Protein AF-A0A834W7M5-F1 (afdb_monomer_lite)

Radius of gyration: 26.26 Å; chains: 1; bounding box: 56×75×70 Å

pLDDT: mean 78.26, std 17.43, range [34.69, 96.88]

InterPro domains:
  IPR002160 Proteinase inhibitor I3, Kunitz legume [PF00197] (29-207)
  IPR002160 Proteinase inhibitor I3, Kunitz legume [PF00197] (237-418)
  IPR002160 Proteinase inhibitor I3, Kunitz legume [PS00283] (29-45)
  IPR002160 Proteinase inhibitor I3, Kunitz legume [PS00283] (237-253)
  IPR002160 Proteinase inhibitor I3, Kunitz legume [PTHR33107] (217-418)
  IPR002160 Proteinase inhibitor I3, Kunitz legume [SM00452] (236-420)
  IPR011065 Kunitz inhibitor STI-like superfamily [SSF50386] (29-208)
  IPR011065 Kunitz inhibitor STI-like superfamily [SSF50386] (233-420)

Organism: NCBI:txid362788

Foldseek 3Di:
DPPPPVVVVVVVVVVVVVPPPCPPPWAFAAFPVRHGAFAQFKWWKQFDPFATKEWDWDADDCPPARIFTFIFIHHHNPHSYFIKHKHQPDPQPPPDRGATQPTKIWIFGPDDPDDDQAPGRTKAWDQDPPPRWIFITTDRDDDDDPDGWIKGWADDDPVPPDDPSKTWIWTQDLVPRDTFTWAFDQDPNTRGITGDDPPDDHGIIGIGGDPPCPPPPVVVVVVVVVVVPPPPPFAFQAFPVRHFAFAQFKWWKAFPPLVFWETKAWDWDQDPPVPDGIFIFIFTDGRPHSYFIKTKHAPDPPDPDGGATQSTWIWIFGPDDPDDDFAPGRTWAWDQDPVPRWIFITTDGDDPPPPDGWIKGWADDPDPPTDPSKTWIWTPQDSNGDTFTWAFDQDPNTGGITGDRDDDDDHRIIGIHGDDPPPPPDDDHDD

Secondary structure (DSSP, 8-state):
--SHHHHHHHHHHHHHHHTS----PPPBPB-TTSPBPBTT-EEEEEETTSPPEEEEEE---TTT-S-EEEEEE-SSTT----EEEEEES-SSS---SB-BTT--EEEEES-----SS-S--BEEEEE-TTT--EEEEE---SSS---PPEEEEEPPPGGG-PPTTEEEEEEE-TTT--EEEEEEEEETTEEEEEEPPTTSPPPPEEEEE------S-HHHHHHHHHHH------PBPB-TTSPBPBTT-EEEEEESS-TT---EEEEEEPPPTTT-S-EEEEEEPPTT-----EEEEES-TT---SB-BTT--EEEEES-----SS-S--BEEEEE-TTTS-EEEEEPP--TT--SPPEEEEEE---TTSPTT-EEEEES--TTS---BEEEEEETTEEEEEE--STTS---EEEEEE--TT--S------

Sequence (431 aa):
MKIATTSLCLLFLVFAYAIAVDAADPVIVYDDEGNPMEFNGTYMLLPVGGGGIETVEVSHDAVHRPCSLAIVEGETNSSGGLPVTITSCNDYWKPTEYVTTSSCLGFSFAYVPPNNCTNSSLWITITSDTQNDEFIEVFTGSSGAIGGSTFYIQQPSKSSGAPKYTYWINCSNPMFGYCQGMGVKKHNGLNRLCLLHLYSEPLLLLFQFRKIATTSLSLLFLVIAFAYAVAADDEIVNDAEGNPMEINGTYMLLPTPQVGAGGIGTVAVSHDAIHGPCSLAIVEGEPNSSGLPVTITSCHSSKHTNYVTTSSCLVFSFAFVPP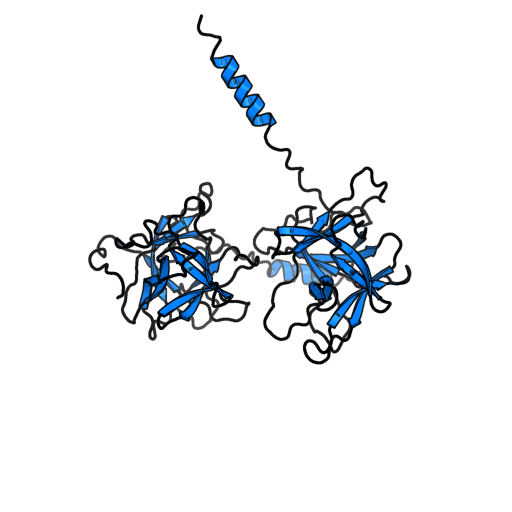NNCTNSSIWVLRTSDTLNDVFVEVLTGGSGAIGGSTFYIKPSRSASAAKYTYWLNCSKDIFGYCAGVGVKKDNGLNRLFLLHGQYHDPLLLQFHKVHHREKNGISMVV

Structure (mmCIF, N/CA/C/O backbone):
data_AF-A0A834W7M5-F1
#
_entry.id   AF-A0A834W7M5-F1
#
loop_
_atom_site.group_PDB
_atom_site.id
_atom_site.type_symbol
_atom_site.label_atom_id
_atom_site.label_alt_id
_atom_site.label_comp_id
_atom_site.label_asym_id
_atom_site.label_entity_id
_atom_site.label_seq_id
_atom_site.pdbx_PDB_ins_code
_atom_site.Cartn_x
_atom_site.Cartn_y
_atom_site.Cartn_z
_atom_site.occupancy
_atom_site.B_iso_or_equiv
_atom_site.auth_seq_id
_atom_site.auth_comp_id
_atom_site.auth_asym_id
_atom_site.auth_atom_id
_atom_site.pdbx_PDB_model_num
ATOM 1 N N . MET A 1 1 ? 24.956 48.018 29.799 1.00 45.50 1 MET A N 1
ATOM 2 C CA . MET A 1 1 ? 25.557 46.946 28.976 1.00 45.50 1 MET A CA 1
ATOM 3 C C . MET A 1 1 ? 24.591 45.754 28.940 1.00 45.50 1 MET A C 1
ATOM 5 O O . MET A 1 1 ? 24.699 44.856 29.756 1.00 45.50 1 MET A O 1
ATOM 9 N N . LYS A 1 2 ? 23.545 45.818 28.101 1.00 48.03 2 LYS A N 1
ATOM 10 C CA . LYS A 1 2 ? 22.428 44.838 28.044 1.00 48.03 2 LYS A CA 1
ATOM 11 C C . LYS A 1 2 ? 21.953 44.554 26.601 1.00 48.03 2 LYS A C 1
ATOM 13 O O . LYS A 1 2 ? 20.848 44.083 26.396 1.00 48.03 2 LYS A O 1
ATOM 18 N N . ILE A 1 3 ? 22.786 44.866 25.603 1.00 49.72 3 ILE A N 1
ATOM 19 C CA . ILE A 1 3 ? 22.439 44.780 24.168 1.00 49.72 3 ILE A CA 1
ATOM 20 C C . ILE A 1 3 ? 23.147 43.587 23.481 1.00 49.72 3 ILE A C 1
ATOM 22 O O . ILE A 1 3 ? 22.850 43.250 22.344 1.00 49.72 3 ILE A O 1
ATOM 26 N N . ALA A 1 4 ? 24.053 42.885 24.173 1.00 52.00 4 ALA A N 1
ATOM 27 C CA . ALA A 1 4 ? 24.885 41.848 23.556 1.00 52.00 4 ALA A CA 1
ATOM 28 C C . ALA A 1 4 ? 24.249 40.441 23.500 1.00 52.00 4 ALA A C 1
ATOM 30 O O . ALA A 1 4 ? 24.704 39.608 22.724 1.00 52.00 4 ALA A O 1
ATOM 31 N N . THR A 1 5 ? 23.203 40.148 24.281 1.00 52.75 5 THR A N 1
ATOM 32 C CA . THR A 1 5 ? 22.633 38.787 24.372 1.00 52.75 5 THR A CA 1
ATOM 33 C C . THR A 1 5 ? 21.541 38.489 23.342 1.00 52.75 5 THR A C 1
ATOM 35 O O . THR A 1 5 ? 21.381 37.336 22.951 1.00 52.75 5 THR A O 1
ATOM 38 N N . THR A 1 6 ? 20.828 39.497 22.834 1.00 54.41 6 THR A N 1
ATOM 39 C CA . THR A 1 6 ? 19.785 39.307 21.807 1.00 54.41 6 THR A CA 1
ATOM 40 C C . THR A 1 6 ? 20.359 39.057 20.411 1.00 54.41 6 THR A C 1
ATOM 42 O O . THR A 1 6 ? 19.776 38.300 19.640 1.00 54.41 6 THR A O 1
ATOM 45 N N . SER A 1 7 ? 21.535 39.614 20.104 1.00 50.06 7 SER A N 1
ATOM 46 C CA . SER A 1 7 ? 22.194 39.433 18.801 1.00 50.06 7 SER A CA 1
ATOM 47 C C . SER A 1 7 ? 22.732 38.005 18.600 1.00 50.06 7 SER A C 1
ATOM 49 O O . SER A 1 7 ? 22.662 37.456 17.503 1.00 50.06 7 SER A O 1
ATOM 51 N N . LEU A 1 8 ? 23.189 37.350 19.677 1.00 53.25 8 LEU A N 1
ATOM 52 C CA . LEU A 1 8 ? 23.725 35.985 19.613 1.00 53.25 8 LEU A CA 1
ATOM 53 C C . LEU A 1 8 ? 22.624 34.926 19.394 1.00 53.25 8 LEU A C 1
ATOM 55 O O . LEU A 1 8 ? 22.844 33.959 18.671 1.00 53.25 8 LEU A O 1
ATOM 59 N N . CYS A 1 9 ? 21.423 35.127 19.953 1.00 56.09 9 CYS A N 1
ATOM 60 C CA . CYS A 1 9 ? 20.276 34.237 19.716 1.00 56.09 9 CYS A CA 1
ATOM 61 C C . CYS A 1 9 ? 19.740 34.328 18.279 1.00 56.09 9 CYS A C 1
ATOM 63 O O . CYS A 1 9 ? 19.356 33.307 17.713 1.00 56.09 9 CYS A O 1
ATOM 65 N N . LEU A 1 10 ? 19.751 35.519 17.664 1.00 50.91 10 LEU A N 1
ATOM 66 C CA . LEU A 1 10 ? 19.377 35.663 16.253 1.00 50.91 10 LEU A CA 1
ATOM 67 C C . LEU A 1 10 ? 20.375 34.954 15.328 1.00 50.91 10 LEU A C 1
ATOM 69 O O . LEU A 1 10 ? 19.962 34.327 14.358 1.00 50.91 10 LEU A O 1
ATOM 73 N N . LEU A 1 11 ? 21.673 34.995 15.651 1.00 54.44 11 LEU A N 1
ATOM 74 C CA . LEU A 1 11 ? 22.701 34.320 14.857 1.00 54.44 11 LEU A CA 1
ATOM 75 C C . LEU A 1 11 ? 22.554 32.786 14.901 1.00 54.44 11 LEU A C 1
ATOM 77 O O . LEU A 1 11 ? 22.733 32.127 13.881 1.00 54.44 11 LEU A O 1
ATOM 81 N N . PHE A 1 12 ? 22.168 32.223 16.053 1.00 54.19 12 PHE A N 1
ATOM 82 C CA . PHE A 1 12 ? 21.886 30.788 16.189 1.00 54.19 12 PHE A CA 1
ATOM 83 C C . PHE A 1 12 ? 20.594 30.358 15.481 1.00 54.19 12 PHE A C 1
ATOM 85 O O . PHE A 1 12 ? 20.556 29.260 14.935 1.00 54.19 12 PHE A O 1
ATOM 92 N N . LEU A 1 13 ? 19.566 31.212 15.428 1.00 52.53 13 LEU A N 1
ATOM 93 C CA . LEU A 1 13 ? 18.350 30.944 14.648 1.00 52.53 13 LEU A CA 1
ATOM 94 C C . LEU A 1 13 ? 18.610 30.983 13.135 1.00 52.53 13 LEU A C 1
ATOM 96 O O . LEU A 1 13 ? 18.075 30.148 12.414 1.00 52.53 13 LEU A O 1
ATOM 100 N N . VAL A 1 14 ? 19.474 31.887 12.659 1.00 51.78 14 VAL A N 1
ATOM 101 C CA . VAL A 1 14 ? 19.885 31.932 11.243 1.00 51.78 14 VAL A CA 1
ATOM 102 C C . VAL A 1 14 ? 20.750 30.721 10.880 1.00 51.78 14 VAL A C 1
ATOM 104 O O . VAL A 1 14 ? 20.543 30.129 9.824 1.00 51.78 14 VAL A O 1
ATOM 107 N N . PHE A 1 15 ? 21.656 30.288 11.766 1.00 50.09 15 PHE A N 1
ATOM 108 C CA . PHE A 1 15 ? 22.421 29.058 11.542 1.00 50.09 15 PHE A CA 1
ATOM 109 C C . PHE A 1 15 ? 21.542 27.809 11.600 1.00 50.09 15 PHE A C 1
ATOM 111 O O . PHE A 1 15 ? 21.684 26.969 10.726 1.00 50.09 15 PHE A O 1
ATOM 118 N N . ALA A 1 16 ? 20.598 27.705 12.543 1.00 49.03 16 ALA A N 1
ATOM 119 C CA . ALA A 1 16 ? 19.671 26.574 12.626 1.00 49.03 16 ALA A CA 1
ATOM 120 C C . ALA A 1 16 ? 18.738 26.471 11.404 1.00 49.03 16 ALA A C 1
ATOM 122 O O . ALA A 1 16 ? 18.376 25.365 11.016 1.00 49.03 16 ALA A O 1
ATOM 123 N N . TYR A 1 17 ? 18.396 27.598 10.766 1.00 44.69 17 TYR A N 1
ATOM 124 C CA . TYR A 1 17 ? 17.634 27.611 9.512 1.00 44.69 17 TYR A CA 1
ATOM 125 C C . TYR A 1 17 ? 18.497 27.246 8.292 1.00 44.69 17 TYR A C 1
ATOM 127 O O . TYR A 1 17 ? 18.001 26.639 7.352 1.00 44.69 17 TYR A O 1
ATOM 135 N N . ALA A 1 18 ? 19.797 27.559 8.316 1.00 43.62 18 ALA A N 1
ATOM 136 C CA . ALA A 1 18 ? 20.732 27.208 7.243 1.00 43.62 18 ALA A CA 1
ATOM 137 C C . ALA A 1 18 ? 21.155 25.724 7.244 1.00 43.62 18 ALA A C 1
ATOM 139 O O . ALA A 1 18 ? 21.681 25.248 6.243 1.00 43.62 18 ALA A O 1
ATOM 140 N N . ILE A 1 19 ? 20.922 24.989 8.341 1.00 44.06 19 ILE A N 1
ATOM 141 C CA . ILE A 1 19 ? 21.089 23.522 8.399 1.00 44.06 19 ILE A CA 1
ATOM 142 C C . ILE A 1 19 ? 19.773 22.777 8.152 1.00 44.06 19 ILE A C 1
ATOM 144 O O . ILE A 1 19 ? 19.731 21.558 8.331 1.00 44.06 19 ILE A O 1
ATOM 148 N N . ALA A 1 20 ? 18.702 23.473 7.744 1.00 44.12 20 ALA A N 1
ATOM 149 C CA . ALA A 1 20 ? 17.551 22.812 7.145 1.00 44.12 20 ALA A CA 1
ATOM 150 C C . ALA A 1 20 ? 18.057 22.115 5.878 1.00 44.12 20 ALA A C 1
ATOM 152 O O . ALA A 1 20 ? 18.324 22.749 4.863 1.00 44.12 20 ALA A O 1
ATOM 153 N N . VAL A 1 21 ? 18.310 20.818 6.041 1.00 42.22 21 VAL A N 1
ATOM 154 C CA . VAL A 1 21 ? 18.861 19.893 5.061 1.00 42.22 21 VAL A CA 1
ATOM 155 C C . VAL A 1 21 ? 18.196 20.161 3.721 1.00 42.22 21 VAL A C 1
ATOM 157 O O . VAL A 1 21 ? 16.971 20.132 3.632 1.00 42.22 21 VAL A O 1
ATOM 160 N N . ASP A 1 22 ? 19.028 20.454 2.725 1.00 38.78 22 ASP A N 1
ATOM 161 C CA . ASP A 1 22 ? 18.685 20.684 1.325 1.00 38.78 22 ASP A CA 1
ATOM 162 C C . ASP A 1 22 ? 18.053 19.397 0.768 1.00 38.78 22 ASP A C 1
ATOM 164 O O . ASP A 1 22 ? 18.702 18.557 0.141 1.00 38.78 22 ASP A O 1
ATOM 168 N N . ALA A 1 23 ? 16.794 19.154 1.131 1.00 54.09 23 ALA A N 1
ATOM 169 C CA . ALA A 1 23 ? 15.982 18.105 0.556 1.00 54.09 23 ALA A CA 1
ATOM 170 C C . ALA A 1 23 ? 15.696 18.570 -0.865 1.00 54.09 23 ALA A C 1
ATOM 172 O O . ALA A 1 23 ? 14.772 19.347 -1.084 1.00 54.09 23 ALA A O 1
ATOM 173 N N . ALA A 1 24 ? 16.570 18.169 -1.790 1.00 65.12 24 ALA A N 1
ATOM 174 C CA . ALA A 1 24 ? 16.478 18.537 -3.191 1.00 65.12 24 ALA A CA 1
ATOM 175 C C . ALA A 1 24 ? 15.031 18.362 -3.663 1.00 65.12 24 ALA A C 1
ATOM 177 O O . ALA A 1 24 ? 14.469 17.266 -3.549 1.00 65.12 24 ALA A O 1
ATOM 178 N N . ASP A 1 25 ? 14.436 19.455 -4.142 1.00 76.56 25 ASP A N 1
ATOM 179 C CA . ASP A 1 25 ? 13.054 19.445 -4.596 1.00 76.56 25 ASP A CA 1
ATOM 180 C C . ASP A 1 25 ? 12.856 18.325 -5.629 1.00 76.56 25 ASP A C 1
ATOM 182 O O . ASP A 1 25 ? 13.708 18.123 -6.506 1.00 76.56 25 ASP A O 1
ATOM 186 N N . PRO A 1 26 ? 11.749 17.572 -5.540 1.00 81.50 26 PRO A N 1
ATOM 187 C CA . PRO A 1 26 ? 11.492 16.481 -6.459 1.00 81.50 26 PRO A CA 1
ATOM 188 C C . PRO A 1 26 ? 11.424 17.005 -7.894 1.00 81.50 26 PRO A C 1
ATOM 190 O O . PRO A 1 26 ? 10.678 17.933 -8.208 1.00 81.50 26 PRO A O 1
ATOM 193 N N . VAL A 1 27 ? 12.213 16.400 -8.780 1.00 90.25 27 VAL A N 1
ATOM 194 C CA . VAL A 1 27 ? 12.345 16.855 -10.166 1.00 90.25 27 VAL A CA 1
ATOM 195 C C . VAL A 1 27 ? 11.305 16.147 -11.022 1.00 90.25 27 VAL A C 1
ATOM 197 O O . VAL A 1 27 ? 11.163 14.929 -10.939 1.00 90.25 27 VAL A O 1
ATOM 200 N N . ILE A 1 28 ? 10.583 16.893 -11.858 1.00 92.81 28 ILE A N 1
ATOM 201 C CA . ILE A 1 28 ? 9.630 16.319 -12.817 1.00 92.81 28 ILE A CA 1
ATOM 202 C C . ILE A 1 28 ? 10.381 15.432 -13.823 1.00 92.81 28 ILE A C 1
ATOM 204 O O . ILE A 1 28 ? 11.450 15.799 -14.327 1.00 92.81 28 ILE A O 1
ATOM 208 N N . VAL A 1 29 ? 9.828 14.253 -14.095 1.00 93.88 29 VAL A N 1
ATOM 209 C CA . VAL A 1 29 ? 10.319 13.338 -15.129 1.00 93.88 29 VAL A CA 1
ATOM 210 C C . VAL A 1 29 ? 9.678 13.736 -16.454 1.00 93.88 29 VAL A C 1
ATOM 212 O O . VAL A 1 29 ? 8.481 14.005 -16.505 1.00 93.88 29 VAL A O 1
ATOM 215 N N . TYR A 1 30 ? 10.476 13.798 -17.513 1.00 94.69 30 TYR A N 1
ATOM 216 C CA . TYR A 1 30 ? 10.037 14.194 -18.843 1.00 94.69 30 TYR A CA 1
ATOM 217 C C . TYR A 1 30 ? 10.205 13.031 -19.820 1.00 94.69 30 TYR A C 1
ATOM 219 O O . TYR A 1 30 ? 11.123 12.225 -19.668 1.00 94.69 30 TYR A O 1
ATOM 227 N N . ASP A 1 31 ? 9.329 12.965 -20.816 1.00 95.56 31 ASP A N 1
ATOM 228 C CA . ASP A 1 31 ? 9.457 12.051 -21.948 1.00 95.56 31 ASP A CA 1
ATOM 229 C C . ASP A 1 31 ? 10.553 12.508 -22.940 1.00 95.56 31 ASP A C 1
ATOM 231 O O . ASP A 1 31 ? 11.225 13.529 -22.747 1.00 95.56 31 ASP A O 1
ATOM 235 N N . ASP A 1 32 ? 10.759 11.734 -24.005 1.00 93.31 32 ASP A N 1
ATOM 236 C CA . ASP A 1 32 ? 11.736 11.994 -25.070 1.00 93.31 32 ASP A CA 1
ATOM 237 C C . ASP A 1 32 ? 11.434 13.257 -25.899 1.00 93.31 32 ASP A C 1
ATOM 239 O O . ASP A 1 32 ? 12.340 13.829 -26.511 1.00 93.31 32 ASP A O 1
ATOM 243 N N . GLU A 1 33 ? 10.189 13.736 -25.873 1.00 93.31 33 GLU A N 1
ATOM 244 C CA . GLU A 1 33 ? 9.753 15.002 -26.470 1.00 93.31 33 GLU A CA 1
ATOM 245 C C . GLU A 1 33 ? 9.934 16.200 -25.512 1.00 93.31 33 GLU A C 1
ATOM 247 O O . GLU A 1 33 ? 9.832 17.358 -25.929 1.00 93.31 33 GLU A O 1
ATOM 252 N N . GLY A 1 34 ? 10.254 15.948 -24.240 1.00 93.69 34 GLY A N 1
ATOM 253 C CA . GLY A 1 34 ? 10.413 16.965 -23.206 1.00 93.69 34 GLY A CA 1
ATOM 254 C C . GLY A 1 34 ? 9.104 17.413 -22.551 1.00 93.69 34 GLY A C 1
ATOM 255 O O . GLY A 1 34 ? 9.097 18.466 -21.906 1.00 93.69 34 GLY A O 1
ATOM 256 N N . ASN A 1 35 ? 8.021 16.645 -22.688 1.00 94.50 35 ASN A N 1
ATOM 257 C CA . ASN A 1 35 ? 6.773 16.850 -21.953 1.00 94.50 35 ASN A CA 1
ATOM 258 C C . ASN A 1 35 ? 6.852 16.166 -20.582 1.00 94.50 35 ASN A C 1
ATOM 260 O O . ASN A 1 35 ? 7.500 15.126 -20.455 1.00 94.50 35 ASN A O 1
ATOM 264 N N . PRO A 1 36 ? 6.219 16.723 -19.539 1.00 94.56 36 PRO A N 1
ATOM 265 C CA . PRO A 1 36 ? 6.192 16.075 -18.237 1.00 94.56 36 PRO A CA 1
ATOM 266 C C . PRO A 1 36 ? 5.402 14.762 -18.317 1.00 94.56 36 PRO A C 1
ATOM 268 O O . PRO A 1 36 ? 4.332 14.702 -18.918 1.00 94.56 36 PRO A O 1
ATOM 271 N N . MET A 1 37 ? 5.930 13.701 -17.715 1.00 95.06 37 MET A N 1
ATOM 272 C CA . MET A 1 37 ? 5.254 12.408 -17.681 1.00 95.06 37 MET A CA 1
ATOM 273 C C . MET A 1 37 ? 4.074 12.444 -16.713 1.00 95.06 37 MET A C 1
ATOM 275 O O . MET A 1 37 ? 4.187 12.997 -15.624 1.00 95.06 37 MET A O 1
ATOM 279 N N . GLU A 1 38 ? 2.967 11.810 -17.077 1.00 93.38 38 GLU A N 1
ATOM 280 C CA . GLU A 1 38 ? 1.717 11.782 -16.323 1.00 93.38 38 GLU A CA 1
ATOM 281 C C . GLU A 1 38 ? 1.512 10.415 -15.664 1.00 93.38 38 GLU A C 1
ATOM 283 O O . GLU A 1 38 ? 1.875 9.366 -16.212 1.00 93.38 38 GLU A O 1
ATOM 288 N N . PHE A 1 39 ? 0.872 10.409 -14.496 1.00 89.94 39 PHE A N 1
ATOM 289 C CA . PHE A 1 39 ? 0.377 9.160 -13.922 1.00 89.94 39 PHE A CA 1
ATOM 290 C C . PHE A 1 39 ? -0.722 8.563 -14.802 1.00 89.94 39 PHE A C 1
ATOM 292 O O . PHE A 1 39 ? -1.562 9.271 -15.351 1.00 89.94 39 PHE A O 1
ATOM 299 N N . ASN A 1 40 ? -0.727 7.237 -14.912 1.00 90.12 40 ASN A N 1
ATOM 300 C CA . ASN A 1 40 ? -1.532 6.447 -15.845 1.00 90.12 40 ASN A CA 1
ATOM 301 C C . ASN A 1 40 ? -1.212 6.697 -17.330 1.00 90.12 40 ASN A C 1
ATOM 303 O O . ASN A 1 40 ? -1.876 6.133 -18.203 1.00 90.12 40 ASN A O 1
ATOM 307 N N . GLY A 1 41 ? -0.174 7.485 -17.631 1.00 91.88 41 GLY A N 1
ATOM 308 C CA . GLY A 1 41 ? 0.367 7.608 -18.976 1.00 91.88 41 GLY A CA 1
ATOM 309 C C . GLY A 1 41 ? 0.974 6.286 -19.456 1.00 91.88 41 GLY A C 1
ATOM 310 O O . GLY A 1 41 ? 1.459 5.472 -18.665 1.00 91.88 41 GLY A O 1
ATOM 311 N N . THR A 1 42 ? 0.927 6.065 -20.771 1.00 94.56 42 THR A N 1
ATOM 312 C CA . THR A 1 42 ? 1.488 4.881 -21.431 1.00 94.56 42 THR A CA 1
ATOM 313 C C . THR A 1 42 ? 2.721 5.265 -22.245 1.00 94.56 42 THR A C 1
ATOM 315 O O . THR A 1 42 ? 2.640 6.082 -23.167 1.00 94.56 42 THR A O 1
ATOM 318 N N . TYR A 1 43 ? 3.851 4.636 -21.936 1.00 95.81 43 TYR A N 1
ATOM 319 C CA . TYR A 1 43 ? 5.161 4.969 -22.488 1.00 95.81 43 TYR A CA 1
ATOM 320 C C . TYR A 1 43 ? 5.849 3.730 -23.057 1.00 95.81 43 TYR A C 1
ATOM 322 O O . TYR A 1 43 ? 5.720 2.636 -22.512 1.00 95.81 43 TYR A O 1
ATOM 330 N N . MET A 1 44 ? 6.613 3.894 -24.133 1.00 96.19 44 MET A N 1
ATOM 331 C CA . MET A 1 44 ? 7.619 2.904 -24.516 1.00 96.19 44 MET A CA 1
ATOM 332 C C . MET A 1 44 ? 8.877 3.173 -23.693 1.00 96.19 44 MET A C 1
ATOM 334 O O . MET A 1 44 ? 9.313 4.320 -23.592 1.00 96.19 44 MET A O 1
ATOM 338 N N . LEU A 1 45 ? 9.449 2.130 -23.098 1.00 95.88 45 LEU A N 1
ATOM 339 C CA . LEU A 1 45 ? 10.725 2.219 -22.391 1.00 95.88 45 LEU A CA 1
ATOM 340 C C . LEU A 1 45 ? 11.816 1.794 -23.368 1.00 95.88 45 LEU A C 1
ATOM 342 O O . LEU A 1 45 ? 11.836 0.643 -23.811 1.00 95.88 45 LEU A O 1
ATOM 346 N N . LEU A 1 46 ? 12.691 2.734 -23.716 1.00 95.19 46 LEU A N 1
ATOM 347 C CA . LEU A 1 46 ? 13.727 2.554 -24.727 1.00 95.19 46 LEU A CA 1
ATOM 348 C C . LEU A 1 46 ? 15.114 2.668 -24.079 1.00 95.19 46 LEU A C 1
ATOM 350 O O . LEU A 1 46 ? 15.558 3.779 -23.779 1.00 95.19 46 LEU A O 1
ATOM 354 N N . PRO A 1 47 ? 15.800 1.541 -23.843 1.00 94.75 47 PRO A N 1
ATOM 355 C CA . PRO A 1 47 ? 17.200 1.518 -23.450 1.00 94.75 47 PRO A CA 1
ATOM 356 C C . PRO A 1 47 ? 18.101 2.340 -24.367 1.00 94.75 47 PRO A C 1
ATOM 358 O O . PRO A 1 47 ? 18.021 2.270 -25.596 1.00 94.75 47 PRO A O 1
ATOM 361 N N . VAL A 1 48 ? 19.002 3.114 -23.767 1.00 91.56 48 VAL A N 1
ATOM 362 C CA . VAL A 1 48 ? 19.996 3.888 -24.514 1.00 91.56 48 VAL A CA 1
ATOM 363 C C . VAL A 1 48 ? 21.010 2.924 -25.131 1.00 91.56 48 VAL A C 1
ATOM 365 O O . VAL A 1 48 ? 21.929 2.461 -24.463 1.00 91.56 48 VAL A O 1
ATOM 368 N N . GLY A 1 49 ? 20.855 2.651 -26.428 1.00 88.62 49 GLY A N 1
ATOM 369 C CA . GLY A 1 49 ? 21.754 1.779 -27.190 1.00 88.62 49 GLY A CA 1
ATOM 370 C C . GLY A 1 49 ? 21.287 0.329 -27.343 1.00 88.62 49 GLY A C 1
ATOM 371 O O . GLY A 1 49 ? 22.036 -0.455 -27.926 1.00 88.62 49 GLY A O 1
ATOM 372 N N . GLY A 1 50 ? 20.079 -0.006 -26.882 1.00 89.12 50 GLY A N 1
ATOM 373 C CA . GLY A 1 50 ? 19.474 -1.332 -27.031 1.00 89.12 50 GLY A CA 1
ATOM 374 C C . GLY A 1 50 ? 18.081 -1.312 -27.668 1.00 89.12 50 GLY A C 1
ATOM 375 O O . GLY A 1 50 ? 17.611 -0.280 -28.157 1.00 89.12 50 GLY A O 1
ATOM 376 N N . GLY A 1 51 ? 17.433 -2.479 -27.701 1.00 92.62 51 GLY A N 1
ATOM 377 C CA . GLY A 1 51 ? 16.042 -2.630 -28.131 1.00 92.62 51 GLY A CA 1
ATOM 378 C C . GLY A 1 51 ? 15.044 -2.286 -27.030 1.00 92.62 51 GLY A C 1
ATOM 379 O O . GLY A 1 51 ? 15.386 -2.250 -25.854 1.00 92.62 51 GLY A O 1
ATOM 380 N N . GLY A 1 52 ? 13.792 -2.024 -27.400 1.00 94.44 52 GLY A N 1
ATOM 381 C CA . GLY A 1 52 ? 12.738 -1.707 -26.439 1.00 94.44 52 GLY A CA 1
ATOM 382 C C . GLY A 1 52 ? 12.460 -2.848 -25.455 1.00 94.44 52 GLY A C 1
ATOM 383 O O . GLY A 1 52 ? 12.782 -4.011 -25.704 1.00 94.44 52 GLY A O 1
ATOM 384 N N . ILE A 1 53 ? 11.844 -2.507 -24.322 1.00 96.88 53 ILE A N 1
ATOM 385 C CA . ILE A 1 53 ? 11.517 -3.486 -23.278 1.00 96.88 53 ILE A CA 1
ATOM 386 C C . ILE A 1 53 ? 10.315 -4.345 -23.680 1.00 96.88 53 ILE A C 1
ATOM 388 O O . ILE A 1 53 ? 9.250 -3.816 -23.996 1.00 96.88 53 ILE A O 1
ATOM 392 N N . GLU A 1 54 ? 10.457 -5.665 -23.622 1.00 96.00 54 GLU A N 1
ATOM 393 C CA . GLU A 1 54 ? 9.434 -6.640 -24.015 1.00 96.00 54 GLU A CA 1
ATOM 394 C C . GLU A 1 54 ? 9.335 -7.815 -23.026 1.00 96.00 54 GLU A C 1
ATOM 396 O O . GLU A 1 54 ? 10.001 -7.842 -21.989 1.00 96.00 54 GLU A O 1
ATOM 401 N N . THR A 1 55 ? 8.462 -8.781 -23.322 1.00 94.88 55 THR A N 1
ATOM 402 C CA . THR A 1 55 ? 8.260 -9.984 -22.503 1.00 94.88 55 THR A CA 1
ATOM 403 C C . THR A 1 55 ? 8.587 -11.246 -23.277 1.00 94.88 55 THR A C 1
ATOM 405 O O . THR A 1 55 ? 8.149 -11.390 -24.419 1.00 94.88 55 THR A O 1
ATOM 408 N N . VAL A 1 56 ? 9.248 -12.201 -22.628 1.00 94.19 56 VAL A N 1
ATOM 409 C CA . VAL A 1 56 ? 9.518 -13.532 -23.185 1.00 94.19 56 VAL A CA 1
ATOM 410 C C . VAL A 1 56 ? 9.090 -14.600 -22.183 1.00 94.19 56 VAL A C 1
ATOM 412 O O . VAL A 1 56 ? 9.386 -14.492 -20.993 1.00 94.19 56 VAL A O 1
ATOM 415 N N . GLU A 1 57 ? 8.394 -15.634 -22.659 1.00 92.19 57 GLU A N 1
ATOM 416 C CA . GLU A 1 57 ? 8.062 -16.801 -21.840 1.00 92.19 57 GLU A CA 1
ATOM 417 C C . GLU A 1 57 ? 9.341 -17.510 -21.385 1.00 92.19 57 GLU A C 1
ATOM 419 O O . GLU A 1 57 ? 10.201 -17.874 -22.190 1.00 92.19 57 GLU A O 1
ATOM 424 N N . VAL A 1 58 ? 9.459 -17.722 -20.078 1.00 88.50 58 VAL A N 1
ATOM 425 C CA . VAL A 1 58 ? 10.528 -18.505 -19.466 1.00 88.50 58 VAL A CA 1
ATOM 426 C C . VAL A 1 58 ? 9.919 -19.648 -18.665 1.00 88.50 58 VAL A C 1
ATOM 428 O O . VAL A 1 58 ? 8.978 -19.474 -17.889 1.00 88.50 58 VAL A O 1
ATOM 431 N N . SER A 1 59 ? 10.456 -20.848 -18.864 1.00 81.38 59 SER A N 1
ATOM 432 C CA . SER A 1 59 ? 10.136 -22.001 -18.029 1.00 81.38 59 SER A CA 1
ATOM 433 C C . SER A 1 59 ? 11.014 -21.972 -16.783 1.00 81.38 59 SER A C 1
ATOM 435 O O . SER A 1 59 ? 12.243 -21.942 -16.903 1.00 81.38 59 SER A O 1
ATOM 437 N N . HIS A 1 60 ? 10.398 -22.024 -15.605 1.00 73.38 60 HIS A N 1
ATOM 438 C CA . HIS A 1 60 ? 11.107 -22.346 -14.366 1.00 73.38 60 HIS A CA 1
ATOM 439 C C . HIS A 1 60 ? 11.013 -23.851 -14.092 1.00 73.38 60 HIS A C 1
ATOM 441 O O . HIS A 1 60 ? 10.381 -24.586 -14.853 1.00 73.38 60 HIS A O 1
ATOM 447 N N . ASP A 1 61 ? 11.673 -24.325 -13.033 1.00 66.12 61 ASP A N 1
ATOM 448 C CA . ASP A 1 61 ? 11.581 -25.730 -12.629 1.00 66.12 61 ASP A CA 1
ATOM 449 C C . ASP A 1 61 ? 10.103 -26.129 -12.450 1.00 66.12 61 ASP A C 1
ATOM 451 O O . ASP A 1 61 ? 9.330 -25.461 -11.748 1.00 66.12 61 ASP A O 1
ATOM 455 N N . ALA A 1 62 ? 9.714 -27.218 -13.121 1.00 55.22 62 ALA A N 1
ATOM 456 C CA . ALA A 1 62 ? 8.332 -27.648 -13.329 1.00 55.22 62 ALA A CA 1
ATOM 457 C C . ALA A 1 62 ? 7.560 -27.889 -12.021 1.00 55.22 62 ALA A C 1
ATOM 459 O O . ALA A 1 62 ? 6.333 -27.971 -12.030 1.00 55.22 62 ALA A O 1
ATOM 460 N N . VAL A 1 63 ? 8.274 -28.009 -10.901 1.00 56.25 63 VAL A N 1
ATOM 461 C CA . VAL A 1 63 ? 7.711 -28.308 -9.584 1.00 56.25 63 VAL A CA 1
ATOM 462 C C . VAL A 1 63 ? 7.077 -27.079 -8.911 1.00 56.25 63 VAL A C 1
ATOM 464 O O . VAL A 1 63 ? 6.118 -27.254 -8.165 1.00 56.25 63 VAL A O 1
ATOM 467 N N . HIS A 1 64 ? 7.546 -25.847 -9.174 1.00 58.19 64 HIS A N 1
ATOM 468 C CA . HIS A 1 64 ? 7.136 -24.670 -8.379 1.00 58.19 64 HIS A CA 1
ATOM 469 C C . HIS A 1 64 ? 6.493 -23.524 -9.178 1.00 58.19 64 HIS A C 1
ATOM 471 O O . HIS A 1 64 ? 5.605 -22.854 -8.647 1.00 58.19 64 HIS A O 1
ATOM 477 N N . ARG A 1 65 ? 6.885 -23.291 -10.441 1.00 66.69 65 ARG A N 1
ATOM 478 C CA . ARG A 1 65 ? 6.262 -22.285 -11.328 1.00 66.69 65 ARG A CA 1
ATOM 479 C C . ARG A 1 65 ? 6.361 -22.746 -12.788 1.00 66.69 65 ARG A C 1
ATOM 481 O O . ARG A 1 65 ? 7.407 -22.560 -13.397 1.00 66.69 65 ARG A O 1
ATOM 488 N N . PRO A 1 66 ? 5.310 -23.341 -13.380 1.00 68.12 66 PRO A N 1
ATOM 489 C CA . PRO A 1 66 ? 5.434 -23.984 -14.689 1.00 68.12 66 PRO A CA 1
ATOM 490 C C . PRO A 1 66 ? 5.839 -23.007 -15.801 1.00 68.12 66 PRO A C 1
ATOM 492 O O . PRO A 1 66 ? 6.541 -23.414 -16.725 1.00 68.12 66 PRO A O 1
ATOM 495 N N . CYS A 1 67 ? 5.467 -21.725 -15.700 1.00 82.06 67 CYS A N 1
ATOM 496 C CA . CYS A 1 67 ? 6.059 -20.681 -16.525 1.00 82.06 67 CYS A CA 1
ATOM 497 C C . CYS A 1 67 ? 5.872 -19.270 -15.953 1.00 82.06 67 CYS A C 1
ATOM 499 O O . CYS A 1 67 ? 5.014 -19.026 -15.099 1.00 82.06 67 CYS A O 1
ATOM 501 N N . SER A 1 68 ? 6.694 -18.339 -16.434 1.00 86.81 68 SER A N 1
ATOM 502 C CA . SER A 1 68 ? 6.523 -16.905 -16.225 1.00 86.81 68 SER A CA 1
ATOM 503 C C . SER A 1 68 ? 6.937 -16.092 -17.442 1.00 86.81 68 SER A C 1
ATOM 505 O O . SER A 1 68 ? 7.456 -16.634 -18.415 1.00 86.81 68 SER A O 1
ATOM 507 N N . LEU A 1 69 ? 6.660 -14.788 -17.414 1.00 92.75 69 LEU A N 1
ATOM 508 C CA . LEU A 1 69 ? 7.123 -13.869 -18.446 1.00 92.75 69 LEU A CA 1
ATOM 509 C C . LEU A 1 69 ? 8.293 -13.063 -17.894 1.00 92.75 69 LEU A C 1
ATOM 511 O O . LEU A 1 69 ? 8.112 -12.189 -17.042 1.00 92.75 69 LEU A O 1
ATOM 515 N N . ALA A 1 70 ? 9.491 -13.352 -18.391 1.00 93.75 70 ALA A N 1
ATOM 516 C CA . ALA A 1 70 ? 10.652 -12.522 -18.131 1.00 93.75 70 ALA A CA 1
ATOM 517 C C . ALA A 1 70 ? 10.506 -11.194 -18.865 1.00 93.75 70 ALA A C 1
ATOM 519 O O . ALA A 1 70 ? 10.088 -11.166 -20.024 1.00 93.75 70 ALA A O 1
ATOM 520 N N . ILE A 1 71 ? 10.893 -10.110 -18.201 1.00 95.81 71 ILE A N 1
ATOM 521 C CA . ILE A 1 71 ? 11.017 -8.810 -18.849 1.00 95.81 71 ILE A CA 1
ATOM 522 C C . ILE A 1 71 ? 12.431 -8.703 -19.403 1.00 95.81 71 ILE A C 1
ATOM 524 O O . ILE A 1 71 ? 13.408 -8.918 -18.677 1.00 95.81 71 ILE A O 1
ATOM 528 N N . VAL A 1 72 ? 12.543 -8.426 -20.698 1.00 96.56 72 VAL A N 1
ATOM 529 C CA . VAL A 1 72 ? 13.818 -8.421 -21.416 1.00 96.56 72 VAL A CA 1
ATOM 530 C C . VAL A 1 72 ? 14.000 -7.138 -22.212 1.00 96.56 72 VAL A C 1
ATOM 532 O O . VAL A 1 72 ? 13.036 -6.499 -22.628 1.00 96.56 72 VAL A O 1
ATOM 535 N N . GLU A 1 73 ? 15.256 -6.777 -22.422 1.00 96.88 73 GLU A N 1
ATOM 536 C CA . GLU A 1 73 ? 15.659 -5.809 -23.435 1.00 96.88 73 GLU A CA 1
ATOM 537 C C . GLU A 1 73 ? 15.779 -6.529 -24.784 1.00 96.88 73 GLU A C 1
ATOM 539 O O . GLU A 1 73 ? 16.516 -7.515 -24.902 1.00 96.88 73 GLU A O 1
ATOM 544 N N . GLY A 1 74 ? 15.067 -6.042 -25.803 1.00 94.12 74 GLY A N 1
ATOM 545 C CA . GLY A 1 74 ? 15.149 -6.614 -27.143 1.00 94.12 74 GLY A CA 1
ATOM 546 C C . GLY A 1 74 ? 16.572 -6.543 -27.713 1.00 94.12 74 GLY A C 1
ATOM 547 O O . GLY A 1 74 ? 17.283 -5.552 -27.559 1.00 94.12 74 GLY A O 1
ATOM 548 N N . GLU A 1 75 ? 17.007 -7.592 -28.416 1.00 87.38 75 GLU A N 1
ATOM 549 C CA . GLU A 1 75 ? 18.391 -7.702 -28.920 1.00 87.38 75 GLU A CA 1
ATOM 550 C C . GLU A 1 75 ? 18.741 -6.686 -30.018 1.00 87.38 75 GLU A C 1
ATOM 552 O O . GLU A 1 75 ? 19.911 -6.478 -30.339 1.00 87.38 75 GLU A O 1
ATOM 557 N N . THR A 1 76 ? 17.727 -6.079 -30.636 1.00 84.62 76 THR A N 1
ATOM 558 C CA . THR A 1 76 ? 17.898 -5.146 -31.748 1.00 84.62 76 THR A CA 1
ATOM 559 C C . THR A 1 76 ? 17.132 -3.858 -31.499 1.00 84.62 76 THR A C 1
ATOM 561 O O . THR A 1 76 ? 15.978 -3.874 -31.064 1.00 84.62 76 THR A O 1
ATOM 564 N N . ASN A 1 77 ? 17.732 -2.742 -31.908 1.00 81.31 77 ASN A N 1
ATOM 565 C CA . ASN A 1 77 ? 17.133 -1.405 -31.828 1.00 81.31 77 ASN A CA 1
ATOM 566 C C . ASN A 1 77 ? 15.872 -1.256 -32.707 1.00 81.31 77 ASN A C 1
ATOM 568 O O . ASN A 1 77 ? 15.211 -0.224 -32.674 1.00 81.31 77 ASN A O 1
ATOM 572 N N . SER A 1 78 ? 15.542 -2.264 -33.525 1.00 81.31 78 SER A N 1
ATOM 573 C CA . SER A 1 78 ? 14.290 -2.333 -34.288 1.00 81.31 78 SER A CA 1
ATOM 574 C C . SER A 1 78 ? 13.090 -2.803 -33.467 1.00 81.31 78 SER A C 1
ATOM 576 O O . SER A 1 78 ? 11.954 -2.595 -33.892 1.00 81.31 78 SER A O 1
ATOM 578 N N . SER A 1 79 ? 13.311 -3.441 -32.314 1.00 83.50 79 SER A N 1
ATOM 579 C CA . SER A 1 79 ? 12.220 -3.765 -31.395 1.00 83.50 79 SER A CA 1
ATOM 580 C C . SER A 1 79 ? 11.788 -2.482 -30.683 1.00 83.50 79 SER A C 1
ATOM 582 O O . SER A 1 79 ? 12.553 -1.877 -29.941 1.00 83.50 79 SER A O 1
ATOM 584 N N . GLY A 1 80 ? 10.561 -2.025 -30.932 1.00 88.50 80 GLY A N 1
ATOM 585 C CA . GLY A 1 80 ? 10.010 -0.862 -30.226 1.00 88.50 80 GLY A CA 1
ATOM 586 C C . GLY A 1 80 ? 9.669 -1.155 -28.762 1.00 88.50 80 GLY A C 1
ATOM 587 O O . GLY A 1 80 ? 9.378 -0.227 -28.016 1.00 88.50 80 GLY A O 1
ATOM 588 N N . GLY A 1 81 ? 9.702 -2.428 -28.354 1.00 94.44 81 GLY A N 1
ATOM 589 C CA . GLY A 1 81 ? 9.228 -2.902 -27.058 1.00 94.44 81 GLY A CA 1
ATOM 590 C C . GLY A 1 81 ? 7.703 -2.981 -26.976 1.00 94.44 81 GLY A C 1
ATOM 591 O O . GLY A 1 81 ? 6.983 -2.838 -27.970 1.00 94.44 81 GLY A O 1
ATOM 592 N N . LEU A 1 82 ? 7.209 -3.200 -25.762 1.00 95.00 82 LEU A N 1
ATOM 593 C CA . LEU A 1 82 ? 5.799 -3.162 -25.402 1.00 95.00 82 LEU A CA 1
ATOM 594 C C . LEU A 1 82 ? 5.489 -1.883 -24.609 1.00 95.00 82 LEU A C 1
ATOM 596 O O . LEU A 1 82 ? 6.319 -1.421 -23.825 1.00 95.00 82 LEU A O 1
ATOM 600 N N . PRO A 1 83 ? 4.291 -1.301 -24.787 1.00 95.69 83 PRO A N 1
ATOM 601 C CA . PRO A 1 83 ? 3.880 -0.119 -24.043 1.00 95.69 83 PRO A CA 1
ATOM 602 C C . PRO A 1 83 ? 3.703 -0.431 -22.555 1.00 95.69 83 PRO A C 1
ATOM 604 O O . PRO A 1 83 ? 3.088 -1.437 -22.198 1.00 95.69 83 PRO A O 1
ATOM 607 N N . VAL A 1 84 ? 4.179 0.467 -21.696 1.00 95.69 84 VAL A N 1
ATOM 608 C CA . VAL A 1 84 ? 4.139 0.350 -20.238 1.00 95.69 84 VAL A CA 1
ATOM 609 C C . VAL A 1 84 ? 3.339 1.505 -19.645 1.00 95.69 84 VAL A C 1
ATOM 611 O O . VAL A 1 84 ? 3.624 2.675 -19.895 1.00 95.69 84 VAL A O 1
ATOM 614 N N . THR A 1 85 ? 2.327 1.172 -18.855 1.00 94.06 85 THR A N 1
ATOM 615 C CA . THR A 1 85 ? 1.552 2.109 -18.048 1.00 94.06 85 THR A CA 1
ATOM 616 C C . THR A 1 85 ? 2.247 2.326 -16.713 1.00 94.06 85 THR A C 1
ATOM 618 O O . THR A 1 85 ? 2.567 1.363 -16.007 1.00 94.06 85 THR A O 1
ATOM 621 N N . ILE A 1 86 ? 2.448 3.595 -16.365 1.00 92.62 86 ILE A N 1
ATOM 622 C CA . ILE A 1 86 ? 3.063 4.009 -15.103 1.00 92.62 86 ILE A CA 1
ATOM 623 C C . ILE A 1 86 ? 1.958 4.449 -14.156 1.00 92.62 86 ILE A C 1
ATOM 625 O O . ILE A 1 86 ? 1.256 5.418 -14.430 1.00 92.62 86 ILE A O 1
ATOM 629 N N . THR A 1 87 ? 1.796 3.757 -13.038 1.00 89.44 87 THR A N 1
ATOM 630 C CA . THR A 1 87 ? 0.778 4.075 -12.032 1.00 89.44 87 THR A CA 1
ATOM 631 C C . THR A 1 87 ? 1.426 4.603 -10.759 1.00 89.44 87 THR A C 1
ATOM 633 O O . THR A 1 87 ? 2.599 4.349 -10.485 1.00 89.44 87 THR A O 1
ATOM 636 N N . SER A 1 88 ? 0.669 5.352 -9.959 1.00 86.25 88 SER A N 1
ATOM 637 C CA . SER A 1 88 ? 1.097 5.663 -8.595 1.00 86.25 88 SER A CA 1
ATOM 638 C C . SER A 1 88 ? 1.008 4.390 -7.761 1.00 86.25 88 SER A C 1
ATOM 640 O O . SER A 1 88 ? 0.020 3.665 -7.846 1.00 86.25 88 SER A O 1
ATOM 642 N N . CYS A 1 89 ? 2.010 4.126 -6.925 1.00 77.38 89 CYS A N 1
ATOM 643 C CA . CYS A 1 89 ? 1.909 3.061 -5.927 1.00 77.38 89 CYS A CA 1
ATOM 644 C C . CYS A 1 89 ? 0.933 3.434 -4.788 1.00 77.38 89 CYS A C 1
ATOM 646 O O . CYS A 1 89 ? 0.519 2.577 -4.013 1.00 77.38 89 CYS A O 1
ATOM 648 N N . ASN A 1 90 ? 0.600 4.726 -4.650 1.00 67.94 90 ASN A N 1
ATOM 649 C CA . ASN A 1 90 ? -0.296 5.241 -3.623 1.00 67.94 90 ASN A CA 1
ATOM 650 C C . ASN A 1 90 ? -1.530 5.865 -4.288 1.00 67.94 90 ASN A C 1
ATOM 652 O O . ASN A 1 90 ? -1.444 6.971 -4.822 1.00 67.94 90 ASN A O 1
ATOM 656 N N . ASP A 1 91 ? -2.690 5.225 -4.154 1.00 57.78 91 ASP A N 1
ATOM 657 C CA . ASP A 1 91 ? -3.978 5.813 -4.564 1.00 57.78 91 ASP A CA 1
ATOM 658 C C . ASP A 1 91 ? -4.448 6.940 -3.616 1.00 57.78 91 ASP A C 1
ATOM 660 O O . ASP A 1 91 ? -5.386 7.676 -3.912 1.00 57.78 91 ASP A O 1
ATOM 664 N N . TYR A 1 92 ? -3.809 7.071 -2.446 1.00 48.69 92 TYR A N 1
ATOM 665 C CA . TYR A 1 92 ? -4.247 7.947 -1.349 1.00 48.69 92 TYR A CA 1
ATOM 666 C C . TYR A 1 92 ? -3.713 9.373 -1.393 1.00 48.69 92 TYR A C 1
ATOM 668 O O . TYR A 1 92 ? -4.378 10.303 -0.933 1.00 48.69 92 TYR A O 1
ATOM 676 N N . TRP A 1 93 ? -2.500 9.560 -1.899 1.00 53.16 93 TRP A N 1
ATOM 677 C CA . TRP A 1 93 ? -2.004 10.898 -2.171 1.00 53.16 93 TRP A CA 1
ATOM 678 C C . TRP A 1 93 ? -2.552 11.241 -3.537 1.00 53.16 93 TRP A C 1
ATOM 680 O O . TRP A 1 93 ? -2.263 10.496 -4.467 1.00 53.16 93 TRP A O 1
ATOM 690 N N . LYS A 1 94 ? -3.344 12.320 -3.661 1.00 49.84 94 LYS A N 1
ATOM 691 C CA . LYS A 1 94 ? -3.648 12.882 -4.984 1.00 49.84 94 LYS A CA 1
ATOM 692 C C . LYS A 1 94 ? -2.300 12.991 -5.684 1.00 49.84 94 LYS A C 1
ATOM 694 O O . LYS A 1 94 ? -1.485 13.786 -5.201 1.00 49.84 94 LYS A O 1
ATOM 699 N N . PRO A 1 95 ? -2.021 12.165 -6.708 1.00 56.06 95 PRO A N 1
ATOM 700 C CA . PRO A 1 95 ? -0.749 12.257 -7.377 1.00 56.06 95 PRO A CA 1
ATOM 701 C C . PRO A 1 95 ? -0.630 13.709 -7.823 1.00 56.06 95 PRO A C 1
ATOM 703 O O . PRO A 1 95 ? -1.622 14.322 -8.240 1.00 56.06 95 PRO A O 1
ATOM 706 N N . THR A 1 96 ? 0.555 14.295 -7.687 1.00 66.88 96 THR A N 1
ATOM 707 C CA . THR A 1 96 ? 0.858 15.437 -8.545 1.00 66.88 96 THR A CA 1
ATOM 708 C C . THR A 1 96 ? 0.500 15.014 -9.967 1.00 66.88 96 THR A C 1
ATOM 710 O O . THR A 1 96 ? 0.690 13.853 -10.313 1.00 66.88 96 THR A O 1
ATOM 713 N N . GLU A 1 97 ? -0.064 15.909 -10.775 1.00 82.94 97 GLU A N 1
ATOM 714 C CA . GLU A 1 97 ? -0.482 15.582 -12.151 1.00 82.94 97 GLU A CA 1
ATOM 715 C C . GLU A 1 97 ? 0.634 14.856 -12.933 1.00 82.94 97 GLU A C 1
ATOM 717 O O . GLU A 1 97 ? 0.371 13.962 -13.734 1.00 82.94 97 GLU A O 1
ATOM 722 N N . TYR A 1 98 ? 1.887 15.163 -12.579 1.00 91.75 98 TYR A N 1
ATOM 723 C CA . TYR A 1 98 ? 3.094 14.629 -13.185 1.00 91.75 98 TYR A CA 1
ATOM 724 C C . TYR A 1 98 ? 3.912 13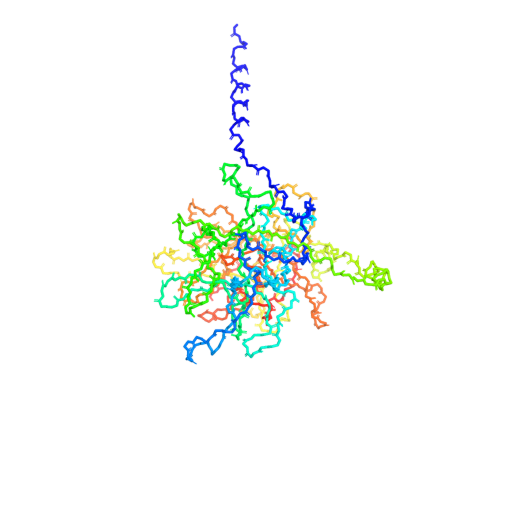.728 -12.256 1.00 91.75 98 TYR A C 1
ATOM 726 O O . TYR A 1 98 ? 3.968 13.932 -11.037 1.00 91.75 98 TYR A O 1
ATOM 734 N N . VAL A 1 99 ? 4.615 12.781 -12.874 1.00 91.75 99 VAL A N 1
ATOM 735 C CA . VAL A 1 99 ? 5.608 11.898 -12.263 1.00 91.75 99 VAL A CA 1
ATOM 736 C C . VAL A 1 99 ? 6.873 12.689 -11.919 1.00 91.75 99 VAL A C 1
ATOM 738 O O . VAL A 1 99 ? 7.389 13.472 -12.719 1.00 91.75 99 VAL A O 1
ATOM 741 N N . THR A 1 100 ? 7.408 12.456 -10.725 1.00 91.94 100 THR A N 1
ATOM 742 C CA . THR A 1 100 ? 8.647 13.068 -10.222 1.00 91.94 100 THR A CA 1
ATOM 743 C C . THR A 1 100 ? 9.682 12.015 -9.830 1.00 91.94 100 THR A C 1
ATOM 745 O O . THR A 1 100 ? 9.354 10.844 -9.645 1.00 91.94 100 THR A O 1
ATOM 748 N N . THR A 1 101 ? 10.936 12.421 -9.629 1.00 88.44 101 THR A N 1
ATOM 749 C CA . THR A 1 101 ? 12.013 11.515 -9.193 1.00 88.44 101 THR A CA 1
ATOM 750 C C . THR A 1 101 ? 11.828 10.934 -7.784 1.00 88.44 101 THR A C 1
ATOM 752 O O . THR A 1 101 ? 12.487 9.963 -7.418 1.00 88.44 101 THR A O 1
ATOM 755 N N . SER A 1 102 ? 10.928 11.506 -6.980 1.00 85.25 102 SER A N 1
ATOM 756 C CA . SER A 1 102 ? 10.527 10.971 -5.671 1.00 85.25 102 SER A CA 1
ATOM 757 C C . SER A 1 102 ? 9.210 10.193 -5.715 1.00 85.25 102 SER A C 1
ATOM 759 O O . SER A 1 102 ? 8.769 9.671 -4.689 1.00 85.25 102 SER A O 1
ATOM 761 N N . SER A 1 103 ? 8.560 10.130 -6.881 1.00 86.69 103 SER A N 1
ATOM 762 C CA . SER A 1 103 ? 7.293 9.427 -7.039 1.00 86.69 103 SER A CA 1
ATOM 763 C C . SER A 1 103 ? 7.498 7.930 -6.877 1.00 86.69 103 SER A C 1
ATOM 765 O O . SER A 1 103 ? 8.426 7.347 -7.431 1.00 86.69 103 SER A O 1
ATOM 767 N N . CYS A 1 104 ? 6.594 7.320 -6.125 1.00 86.44 104 CYS A N 1
ATOM 768 C CA . CYS A 1 104 ? 6.536 5.884 -5.930 1.00 86.44 104 CYS A CA 1
ATOM 769 C C . CYS A 1 104 ? 5.621 5.281 -6.998 1.00 86.44 104 CYS A C 1
ATOM 771 O O . CYS A 1 104 ? 4.455 5.673 -7.108 1.00 86.44 104 CYS A O 1
ATOM 773 N N . LEU A 1 105 ? 6.166 4.373 -7.808 1.00 90.06 105 LEU A N 1
ATOM 774 C CA . LEU A 1 105 ? 5.579 3.954 -9.079 1.00 90.06 105 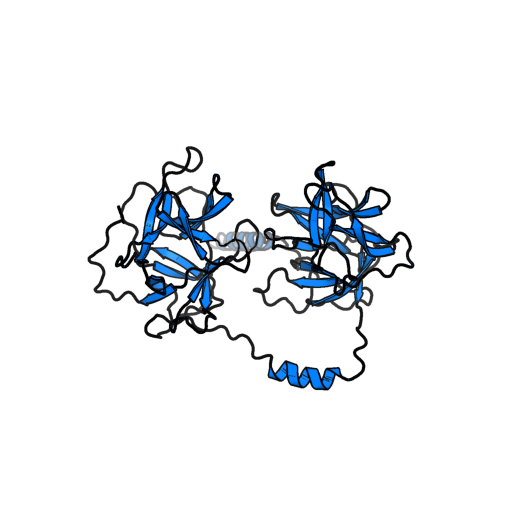LEU A CA 1
ATOM 775 C C . LEU A 1 105 ? 5.313 2.451 -9.127 1.00 90.06 105 LEU A C 1
ATOM 777 O O . LEU A 1 105 ? 6.113 1.649 -8.643 1.00 90.06 105 LEU A O 1
ATOM 781 N N . GLY A 1 106 ? 4.211 2.091 -9.779 1.00 90.81 106 GLY A N 1
ATOM 782 C CA . GLY A 1 106 ? 3.968 0.764 -10.330 1.00 90.81 106 GLY A CA 1
ATOM 783 C C . GLY A 1 106 ? 4.179 0.778 -11.844 1.00 90.81 106 GLY A C 1
ATOM 784 O O . GLY A 1 106 ? 3.842 1.753 -12.517 1.00 90.81 106 GLY A O 1
ATOM 785 N N . PHE A 1 107 ? 4.731 -0.308 -12.381 1.00 92.50 107 PHE A N 1
ATOM 786 C CA . PHE A 1 107 ? 4.877 -0.512 -13.822 1.00 92.50 107 PHE A CA 1
ATOM 787 C C . PHE A 1 107 ? 4.032 -1.707 -14.250 1.00 92.50 107 PHE A C 1
ATOM 789 O O . PHE A 1 107 ? 4.021 -2.752 -13.594 1.00 92.50 107 PHE A O 1
ATOM 796 N N . SER A 1 108 ? 3.305 -1.554 -15.350 1.00 93.56 108 SER A N 1
ATOM 797 C CA . SER A 1 108 ? 2.544 -2.645 -15.952 1.00 93.56 108 SER A CA 1
ATOM 798 C C . SER A 1 108 ? 2.530 -2.510 -17.462 1.00 93.56 108 SER A C 1
ATOM 800 O O . SER A 1 108 ? 2.467 -1.399 -17.976 1.00 93.56 108 SER A O 1
ATOM 802 N N . PHE A 1 109 ? 2.570 -3.610 -18.206 1.00 95.31 109 PHE A N 1
ATOM 803 C CA . PHE A 1 109 ? 2.359 -3.514 -19.647 1.00 95.31 109 PHE A CA 1
ATOM 804 C C . PHE A 1 109 ? 0.912 -3.097 -19.939 1.00 95.31 109 PHE A C 1
ATOM 806 O O . PHE A 1 109 ? -0.035 -3.671 -19.399 1.00 95.31 109 PHE A O 1
ATOM 813 N N . ALA A 1 110 ? 0.726 -2.125 -20.831 1.00 91.81 110 ALA A N 1
ATOM 814 C CA . ALA A 1 110 ? -0.604 -1.727 -21.292 1.00 91.81 110 ALA A CA 1
ATOM 815 C C . ALA A 1 110 ? -1.279 -2.851 -22.099 1.00 91.81 110 ALA A C 1
ATOM 817 O O . ALA A 1 110 ? -2.503 -2.916 -22.193 1.00 91.81 110 ALA A O 1
ATOM 818 N N . TYR A 1 111 ? -0.473 -3.743 -22.679 1.00 90.56 111 TYR A N 1
ATOM 819 C CA . TYR A 1 111 ? -0.919 -4.961 -23.335 1.00 90.56 111 TYR A CA 1
ATOM 820 C C . TYR A 1 111 ? 0.173 -6.029 -23.250 1.00 90.56 111 TYR A C 1
ATOM 822 O O . TYR A 1 111 ? 1.315 -5.780 -23.634 1.00 90.56 111 TYR A O 1
ATOM 830 N N . VAL A 1 112 ? -0.202 -7.221 -22.792 1.00 89.44 112 VAL A N 1
ATOM 831 C CA . VAL A 1 112 ? 0.621 -8.431 -22.876 1.00 89.44 112 VAL A CA 1
ATOM 832 C C . VAL A 1 112 ? -0.049 -9.356 -23.892 1.00 89.44 112 VAL A C 1
ATOM 834 O O . VAL A 1 112 ? -1.254 -9.595 -23.769 1.00 89.44 112 VAL A O 1
ATOM 837 N N . PRO A 1 113 ? 0.673 -9.868 -24.906 1.00 88.88 113 PRO A N 1
ATOM 838 C CA . PRO A 1 113 ? 0.115 -10.852 -25.825 1.00 88.88 113 PRO A CA 1
ATOM 839 C C . PRO A 1 113 ? -0.475 -12.066 -25.080 1.00 88.88 113 PRO A C 1
ATOM 841 O O . PRO A 1 113 ? 0.069 -12.462 -24.043 1.00 88.88 113 PRO A O 1
ATOM 844 N N . PRO A 1 114 ? -1.564 -12.677 -25.591 1.00 89.50 114 PRO A N 1
ATOM 845 C CA . PRO A 1 114 ? -2.101 -13.912 -25.032 1.00 89.50 114 PRO A CA 1
ATOM 846 C C . PRO A 1 114 ? -0.999 -14.958 -24.856 1.00 89.50 114 PRO A C 1
ATOM 848 O O . PRO A 1 114 ? -0.254 -15.240 -25.793 1.00 89.50 114 PRO A O 1
ATOM 851 N N . ASN A 1 115 ? -0.897 -15.502 -23.648 1.00 89.19 115 ASN A N 1
ATOM 852 C CA . ASN A 1 115 ? 0.151 -16.426 -23.228 1.00 89.19 115 ASN A CA 1
ATOM 853 C C . ASN A 1 115 ? -0.429 -17.424 -22.215 1.00 89.19 115 ASN A C 1
ATOM 855 O O . ASN A 1 115 ? -1.526 -17.216 -21.691 1.00 89.19 115 ASN A O 1
ATOM 859 N N . ASN A 1 116 ? 0.301 -18.500 -21.929 1.00 87.00 116 ASN A N 1
ATOM 860 C CA . ASN A 1 116 ? -0.167 -19.539 -21.000 1.00 87.00 116 ASN A CA 1
ATOM 861 C C . ASN A 1 116 ? 0.268 -19.305 -19.544 1.00 87.00 116 ASN A C 1
ATOM 863 O O . ASN A 1 116 ? -0.050 -20.116 -18.675 1.00 87.00 116 ASN A O 1
ATOM 867 N N . CYS A 1 117 ? 1.008 -18.229 -19.274 1.00 85.62 117 CYS A N 1
ATOM 868 C CA . CYS A 1 117 ? 1.712 -18.029 -18.010 1.00 85.62 117 CYS A CA 1
ATOM 869 C C . CYS A 1 117 ? 1.010 -17.076 -17.063 1.00 85.62 117 CYS A C 1
ATOM 871 O O . CYS A 1 117 ? 1.035 -17.284 -15.851 1.00 85.62 117 CYS A O 1
ATOM 873 N N . THR A 1 118 ? 0.399 -16.019 -17.590 1.00 84.81 118 THR A N 1
ATOM 874 C CA . THR A 1 118 ? -0.282 -15.028 -16.772 1.00 84.81 118 THR A CA 1
ATOM 875 C C . THR A 1 118 ? -1.312 -14.219 -17.545 1.00 84.81 118 THR A C 1
ATOM 877 O O . THR A 1 118 ? -1.145 -13.909 -18.723 1.00 84.81 118 THR A O 1
ATOM 880 N N . ASN A 1 119 ? -2.356 -13.818 -16.821 1.00 83.69 119 ASN A N 1
ATOM 881 C CA . ASN A 1 119 ? -3.328 -12.816 -17.255 1.00 83.69 119 ASN A CA 1
ATOM 882 C C . ASN A 1 119 ? -3.021 -11.416 -16.692 1.00 83.69 119 ASN A C 1
ATOM 884 O O . ASN A 1 119 ? -3.782 -10.479 -16.924 1.00 83.69 119 ASN A O 1
ATOM 888 N N . SER A 1 120 ? -1.953 -11.274 -15.905 1.00 87.44 120 SER A N 1
ATOM 889 C CA . SER A 1 120 ? -1.503 -9.991 -15.370 1.00 87.44 120 SER A CA 1
ATOM 890 C C . SER A 1 120 ? -0.528 -9.316 -16.326 1.00 87.44 120 SER A C 1
ATOM 892 O O . SER A 1 120 ? 0.127 -9.960 -17.142 1.00 87.44 120 SER A O 1
ATOM 894 N N . SER A 1 121 ? -0.393 -8.005 -16.173 1.00 89.62 121 SER A N 1
ATOM 895 C CA . SER A 1 121 ? 0.631 -7.201 -16.832 1.00 89.62 121 SER A CA 1
ATOM 896 C C . SER A 1 121 ? 1.558 -6.482 -15.851 1.00 89.62 121 SER A C 1
ATOM 898 O O . SER A 1 121 ? 2.456 -5.762 -16.281 1.00 89.62 121 SER A O 1
ATOM 900 N N . LEU A 1 122 ? 1.350 -6.674 -14.545 1.00 90.25 122 LEU A N 1
ATOM 901 C CA . LEU A 1 122 ? 2.066 -5.992 -13.469 1.00 90.25 122 LEU A CA 1
ATOM 902 C C . LEU A 1 122 ? 3.504 -6.494 -13.336 1.00 90.25 122 LEU A C 1
ATOM 904 O O . LEU A 1 122 ? 3.736 -7.701 -13.344 1.00 90.25 122 LEU A O 1
ATOM 908 N N . TRP A 1 123 ? 4.453 -5.579 -13.161 1.00 91.56 123 TRP A N 1
ATOM 909 C CA . TRP A 1 123 ? 5.860 -5.912 -12.962 1.00 91.56 123 TRP A CA 1
ATOM 910 C C . TRP A 1 123 ? 6.142 -6.249 -11.493 1.00 91.56 123 TRP A C 1
ATOM 912 O O . TRP A 1 123 ? 5.698 -5.549 -10.576 1.00 91.56 123 TRP A O 1
ATOM 922 N N . ILE A 1 124 ? 6.917 -7.308 -11.273 1.00 87.38 124 ILE A N 1
ATOM 923 C CA . ILE A 1 124 ? 7.397 -7.742 -9.961 1.00 87.38 124 ILE A CA 1
ATOM 924 C C . ILE A 1 124 ? 8.881 -8.088 -10.004 1.00 87.38 124 ILE A C 1
ATOM 926 O O . ILE A 1 124 ? 9.407 -8.528 -11.022 1.00 87.38 124 ILE A O 1
ATOM 930 N N . THR A 1 125 ? 9.531 -7.949 -8.861 1.00 85.25 125 THR A N 1
ATOM 931 C CA . THR A 1 125 ? 10.865 -8.467 -8.592 1.00 85.25 125 THR A CA 1
ATOM 932 C C . THR A 1 125 ? 10.739 -9.873 -8.028 1.00 85.25 125 THR A C 1
ATOM 934 O O . THR A 1 125 ? 9.951 -10.121 -7.112 1.00 85.25 125 THR A O 1
ATOM 937 N N . ILE A 1 126 ? 11.530 -10.795 -8.560 1.00 83.38 126 ILE A N 1
ATOM 938 C CA . ILE A 1 126 ? 11.657 -12.160 -8.061 1.00 83.38 126 ILE A CA 1
ATOM 939 C C . ILE A 1 126 ? 13.121 -12.475 -7.772 1.00 83.38 126 ILE A C 1
ATOM 941 O O . ILE A 1 126 ? 14.011 -12.056 -8.507 1.00 83.38 126 ILE A O 1
ATOM 945 N N . THR A 1 127 ? 13.379 -13.252 -6.729 1.00 81.50 127 THR A N 1
ATOM 946 C CA . THR A 1 127 ? 14.713 -13.797 -6.468 1.00 81.50 127 THR A CA 1
ATOM 947 C C . THR A 1 127 ? 14.838 -15.139 -7.184 1.00 81.50 127 THR A C 1
ATOM 949 O O . THR A 1 127 ? 13.956 -15.987 -7.071 1.00 81.50 127 THR A O 1
ATOM 952 N N . SER A 1 128 ? 15.906 -15.326 -7.957 1.00 76.44 128 SER A N 1
ATOM 953 C CA . SER A 1 128 ? 16.230 -16.608 -8.582 1.00 76.44 128 SER A CA 1
ATOM 954 C C . SER A 1 128 ? 16.845 -17.552 -7.554 1.00 76.44 128 SER A C 1
ATOM 956 O O . SER A 1 128 ? 17.909 -17.261 -6.999 1.00 76.44 128 SER A O 1
ATOM 958 N N . ASP A 1 129 ? 16.228 -18.722 -7.382 1.00 62.72 129 ASP A N 1
ATOM 959 C CA . ASP A 1 129 ? 16.645 -19.758 -6.425 1.00 62.72 129 ASP A CA 1
ATOM 960 C C . ASP A 1 129 ? 18.076 -20.276 -6.656 1.00 62.72 129 ASP A C 1
ATOM 962 O O . ASP A 1 129 ? 18.686 -20.858 -5.763 1.00 62.72 129 ASP A O 1
ATOM 966 N N . THR A 1 130 ? 18.628 -20.092 -7.861 1.00 67.00 130 THR A N 1
ATOM 967 C CA . THR A 1 130 ? 19.899 -20.720 -8.260 1.00 67.00 130 THR A CA 1
ATOM 968 C C . THR A 1 130 ? 21.114 -19.802 -8.176 1.00 67.00 130 THR A C 1
ATOM 970 O O . THR A 1 130 ? 22.237 -20.303 -8.143 1.00 67.00 130 THR A O 1
ATOM 973 N N . GLN A 1 131 ? 20.928 -18.476 -8.166 1.00 66.19 131 GLN A N 1
ATOM 974 C CA . GLN A 1 131 ? 22.044 -17.525 -8.297 1.00 66.19 131 GLN A CA 1
ATOM 975 C C . GLN A 1 131 ? 21.977 -16.324 -7.346 1.00 66.19 131 GLN A C 1
ATOM 977 O O . GLN A 1 131 ? 22.853 -15.468 -7.422 1.00 66.19 131 GLN A O 1
ATOM 982 N N . ASN A 1 132 ? 20.983 -16.246 -6.448 1.00 76.44 132 ASN A N 1
ATOM 983 C CA . ASN A 1 132 ? 20.720 -15.057 -5.618 1.00 76.44 132 ASN A CA 1
ATOM 984 C C . ASN A 1 132 ? 20.571 -13.756 -6.434 1.00 76.44 132 ASN A C 1
ATOM 986 O O . ASN A 1 132 ? 20.674 -12.662 -5.886 1.00 76.44 132 ASN A O 1
ATOM 990 N N . ASP A 1 133 ? 20.326 -13.869 -7.739 1.00 83.75 133 ASP A N 1
ATOM 991 C CA . ASP A 1 133 ? 20.028 -12.732 -8.596 1.00 83.75 133 ASP A CA 1
ATOM 992 C C . ASP A 1 133 ? 18.561 -12.346 -8.434 1.00 83.75 133 ASP A C 1
ATOM 994 O O . ASP A 1 133 ? 17.684 -13.212 -8.387 1.00 83.75 133 ASP A O 1
ATOM 998 N N . GLU A 1 134 ? 18.281 -11.048 -8.425 1.00 87.62 134 GLU A N 1
ATOM 999 C CA . GLU A 1 134 ? 16.919 -10.525 -8.425 1.00 87.62 134 GLU A CA 1
ATOM 1000 C C . GLU A 1 134 ? 16.548 -10.089 -9.849 1.00 87.62 134 GLU A C 1
ATOM 1002 O O . GLU A 1 134 ? 17.159 -9.183 -10.414 1.00 87.62 134 GLU A O 1
ATOM 1007 N N . PHE A 1 135 ? 15.563 -10.748 -10.458 1.00 90.56 135 PHE A N 1
ATOM 1008 C CA . PHE A 1 135 ? 15.068 -10.446 -11.804 1.00 90.56 135 PHE A CA 1
ATOM 1009 C C . PHE A 1 135 ? 13.724 -9.732 -11.756 1.00 90.56 135 PHE A C 1
ATOM 1011 O O . PHE A 1 135 ? 12.977 -9.865 -10.790 1.00 90.56 135 PHE A O 1
ATOM 1018 N N . ILE A 1 136 ? 13.392 -9.028 -12.836 1.00 90.88 136 ILE A N 1
ATOM 1019 C CA . ILE A 1 136 ? 12.068 -8.435 -13.022 1.00 90.88 136 ILE A CA 1
ATOM 1020 C C . ILE A 1 136 ? 11.262 -9.308 -13.987 1.00 90.88 136 ILE A C 1
ATOM 1022 O O . ILE A 1 136 ? 11.717 -9.669 -15.077 1.00 90.88 136 ILE A O 1
ATOM 1026 N N . GLU A 1 137 ? 10.056 -9.670 -13.568 1.00 91.62 137 GLU A N 1
ATOM 1027 C CA . GLU A 1 137 ? 9.115 -10.501 -14.315 1.00 91.62 137 GLU A CA 1
ATOM 1028 C C . GLU A 1 137 ? 7.712 -9.888 -14.297 1.00 91.62 137 GLU A C 1
ATOM 1030 O O . GLU A 1 137 ? 7.396 -9.022 -13.478 1.00 91.62 137 GLU A O 1
ATOM 1035 N N . VAL A 1 138 ? 6.844 -10.351 -15.196 1.00 88.25 138 VAL A N 1
ATOM 1036 C CA . VAL A 1 138 ? 5.408 -10.077 -15.093 1.00 88.25 138 VAL A CA 1
ATOM 1037 C C . VAL A 1 138 ? 4.806 -11.024 -14.064 1.00 88.25 138 VAL A C 1
ATOM 1039 O O . VAL A 1 138 ? 5.051 -12.229 -14.093 1.00 88.25 138 VAL A O 1
ATOM 1042 N N . PHE A 1 139 ? 3.997 -10.481 -13.163 1.00 79.50 139 PHE A N 1
ATOM 1043 C CA . PHE A 1 139 ? 3.328 -11.222 -12.103 1.00 79.50 139 PHE A CA 1
ATOM 1044 C C . PHE A 1 139 ? 2.547 -12.417 -12.661 1.00 79.50 139 PHE A C 1
ATOM 1046 O O . PHE A 1 139 ? 1.670 -12.234 -13.496 1.00 79.50 139 PHE A O 1
ATOM 1053 N N . THR A 1 140 ? 2.806 -13.633 -12.182 1.00 69.38 140 THR A N 1
ATOM 1054 C CA . THR A 1 140 ? 2.134 -14.865 -12.648 1.00 69.38 140 THR A CA 1
ATOM 1055 C C . THR A 1 140 ? 1.125 -15.452 -11.671 1.00 69.38 140 THR A C 1
ATOM 1057 O O . THR A 1 140 ? 0.602 -16.535 -11.910 1.00 69.38 140 THR A O 1
ATOM 1060 N N . GLY A 1 141 ? 0.874 -14.786 -10.543 1.00 56.09 141 GLY A N 1
ATOM 1061 C CA . GLY A 1 141 ? 0.354 -15.455 -9.355 1.00 56.09 141 GLY A CA 1
ATOM 1062 C C . GLY A 1 141 ? -0.912 -16.292 -9.560 1.00 56.09 141 GLY A C 1
ATOM 1063 O O . GLY A 1 141 ? -1.965 -15.778 -9.931 1.00 56.09 141 GLY A O 1
ATOM 1064 N N . SER A 1 142 ? -0.833 -17.557 -9.148 1.00 42.28 142 SER A N 1
ATOM 1065 C CA . SER A 1 142 ? -1.928 -18.248 -8.470 1.00 42.28 142 SER A CA 1
ATOM 1066 C C . SER A 1 142 ? -1.875 -17.890 -6.976 1.00 42.28 142 SER A C 1
ATOM 1068 O O . SER A 1 142 ? -0.937 -18.277 -6.288 1.00 42.28 142 SER A O 1
ATOM 1070 N N . SER A 1 143 ? -2.852 -17.095 -6.515 1.00 37.16 143 SER A N 1
ATOM 1071 C CA . SER A 1 143 ? -3.240 -16.819 -5.113 1.00 37.16 143 SER A CA 1
ATOM 1072 C C . SER A 1 143 ? -2.113 -16.665 -4.068 1.00 37.16 143 SER A C 1
ATOM 1074 O O . SER A 1 143 ? -1.669 -17.650 -3.486 1.00 37.16 143 SER A O 1
ATOM 1076 N N . GLY A 1 144 ? -1.719 -15.428 -3.734 1.00 38.62 144 GLY A N 1
ATOM 1077 C CA . GLY A 1 144 ? -1.052 -15.167 -2.444 1.00 38.62 144 GLY A CA 1
ATOM 1078 C C . GLY A 1 144 ? -0.167 -13.923 -2.358 1.00 38.62 144 GLY A C 1
ATOM 1079 O O . GLY A 1 144 ? -0.149 -13.273 -1.324 1.00 38.62 144 GLY A O 1
ATOM 1080 N N . ALA A 1 145 ? 0.523 -13.540 -3.433 1.00 36.97 145 ALA A N 1
ATOM 1081 C CA . ALA A 1 145 ? 1.431 -12.387 -3.427 1.00 36.97 145 ALA A CA 1
ATOM 1082 C C . ALA A 1 145 ? 0.841 -11.220 -4.232 1.00 36.97 145 ALA A C 1
ATOM 1084 O O . ALA A 1 145 ? 1.286 -10.933 -5.334 1.00 36.97 145 ALA A O 1
ATOM 1085 N N . ILE A 1 146 ? -0.218 -10.575 -3.741 1.00 40.81 146 ILE A N 1
ATOM 1086 C CA . ILE A 1 146 ? -0.808 -9.423 -4.441 1.00 40.81 146 ILE A CA 1
ATOM 1087 C C . ILE A 1 146 ? -0.053 -8.171 -4.005 1.00 40.81 146 ILE A C 1
ATOM 1089 O O . ILE A 1 146 ? -0.385 -7.551 -3.001 1.00 40.81 146 ILE A O 1
ATOM 1093 N N . GLY A 1 147 ? 0.986 -7.839 -4.764 1.00 53.72 147 GLY A N 1
ATOM 1094 C CA . GLY A 1 147 ? 1.813 -6.671 -4.525 1.00 53.72 147 GLY A CA 1
ATOM 1095 C C . GLY A 1 147 ? 2.834 -6.487 -5.638 1.00 53.72 147 GLY A C 1
ATOM 1096 O O . GLY A 1 147 ? 3.795 -7.247 -5.720 1.00 53.72 147 GLY A O 1
ATOM 1097 N N . GLY A 1 148 ? 2.600 -5.524 -6.532 1.00 61.00 148 GLY A N 1
ATOM 1098 C CA . GLY A 1 148 ? 3.597 -5.128 -7.527 1.00 61.00 148 GLY A CA 1
ATOM 1099 C C . GLY A 1 148 ? 4.856 -4.610 -6.840 1.00 61.00 148 GLY A C 1
ATOM 1100 O O . GLY A 1 148 ? 4.788 -4.075 -5.732 1.00 61.00 148 GLY A O 1
ATOM 1101 N N . SER A 1 149 ? 6.010 -4.741 -7.486 1.00 80.25 149 SER A N 1
ATOM 1102 C CA . SER A 1 149 ? 7.215 -4.109 -6.951 1.00 80.25 149 SER A CA 1
ATOM 1103 C C . SER A 1 149 ? 7.098 -2.590 -7.021 1.00 80.25 149 SER A C 1
ATOM 1105 O O . SER A 1 149 ? 6.433 -2.037 -7.895 1.00 80.25 149 SER A O 1
ATOM 1107 N N . THR A 1 150 ? 7.719 -1.914 -6.057 1.00 84.31 150 THR A N 1
ATOM 1108 C CA . THR A 1 150 ? 7.742 -0.453 -6.012 1.00 84.31 150 THR A CA 1
ATOM 1109 C C . THR A 1 150 ? 8.980 0.067 -6.714 1.00 84.31 150 THR A C 1
ATOM 1111 O O . THR A 1 150 ? 10.105 -0.293 -6.355 1.00 84.31 150 THR A O 1
ATOM 1114 N N . PHE A 1 151 ? 8.762 0.980 -7.650 1.00 89.62 151 PHE A N 1
ATOM 1115 C CA . PHE A 1 151 ? 9.802 1.549 -8.483 1.00 89.62 151 PHE A CA 1
ATOM 1116 C C . PHE A 1 151 ? 9.898 3.070 -8.317 1.00 89.62 151 PHE A C 1
ATOM 1118 O O . PHE A 1 151 ? 8.923 3.739 -7.978 1.00 89.62 151 PHE A O 1
ATOM 1125 N N . TYR A 1 152 ? 11.078 3.618 -8.592 1.00 91.31 152 TYR A N 1
ATOM 1126 C CA . TYR A 1 152 ? 11.366 5.053 -8.597 1.00 91.31 152 TYR A CA 1
ATOM 1127 C C . TYR A 1 152 ? 12.181 5.395 -9.837 1.00 91.31 152 TYR A C 1
ATOM 1129 O O . TYR A 1 152 ? 13.079 4.641 -10.204 1.00 91.31 152 TYR A O 1
ATOM 1137 N N . ILE A 1 153 ? 11.921 6.541 -10.456 1.00 92.75 153 ILE A N 1
ATOM 1138 C CA . ILE A 1 153 ? 12.724 7.036 -11.580 1.00 92.75 153 ILE A CA 1
ATOM 1139 C C . ILE A 1 153 ? 13.766 8.017 -11.040 1.00 92.75 153 ILE A C 1
ATOM 1141 O O . ILE A 1 153 ? 13.440 8.903 -10.258 1.00 92.75 153 ILE A O 1
ATOM 1145 N N . GLN A 1 154 ? 15.022 7.883 -11.452 1.00 89.81 154 GLN A N 1
ATOM 1146 C CA . GLN A 1 154 ? 16.116 8.756 -11.027 1.00 89.81 154 GLN A CA 1
ATOM 1147 C C . GLN A 1 154 ? 16.813 9.380 -12.231 1.00 89.81 154 GLN A C 1
ATOM 1149 O O . GLN A 1 154 ? 16.945 8.755 -13.283 1.00 89.81 154 GLN A O 1
ATOM 1154 N N . GLN A 1 155 ? 17.271 10.621 -12.067 1.00 86.88 155 GLN A N 1
ATOM 1155 C CA . GLN A 1 155 ? 18.073 11.298 -13.081 1.00 86.88 155 GLN A CA 1
ATOM 1156 C C . GLN A 1 155 ? 19.553 10.939 -12.928 1.00 86.88 155 GLN A C 1
ATOM 1158 O O . GLN A 1 155 ? 20.073 10.963 -11.808 1.00 86.88 155 GLN A O 1
ATOM 1163 N N . PRO A 1 156 ? 20.266 10.693 -14.036 1.00 84.75 156 PRO A N 1
ATOM 1164 C CA . PRO A 1 156 ? 21.699 10.546 -13.997 1.00 84.75 156 PRO A CA 1
ATOM 1165 C C . PRO A 1 156 ? 22.394 11.829 -13.577 1.00 84.75 156 PRO A C 1
ATOM 1167 O O . PRO A 1 156 ? 21.952 12.941 -13.870 1.00 84.75 156 PRO A O 1
ATOM 1170 N N . SER A 1 157 ? 23.517 11.666 -12.870 1.00 78.06 157 SER A N 1
ATOM 1171 C CA . SER A 1 157 ? 24.355 12.798 -12.484 1.00 78.06 157 SER A CA 1
ATOM 1172 C C . SER A 1 157 ? 24.707 13.615 -13.725 1.00 78.06 157 SER A C 1
ATOM 1174 O O . SER A 1 157 ? 25.074 13.050 -14.759 1.00 78.06 157 SER A O 1
ATOM 1176 N N . LYS A 1 158 ? 24.676 14.949 -13.611 1.00 70.62 158 LYS A N 1
ATOM 1177 C CA . LYS A 1 158 ? 25.043 15.875 -14.699 1.00 70.62 158 LYS A CA 1
ATOM 1178 C C . LYS A 1 158 ? 26.438 15.599 -15.279 1.00 70.62 158 LYS A C 1
ATOM 1180 O O . LYS A 1 158 ? 26.707 15.962 -16.417 1.00 70.62 158 LYS A O 1
ATOM 1185 N N . SER A 1 159 ? 27.319 14.954 -14.513 1.00 67.06 159 SER A N 1
ATOM 1186 C CA . SER A 1 159 ? 28.675 14.581 -14.932 1.00 67.06 159 SER A CA 1
ATOM 1187 C C . SER A 1 159 ? 28.754 13.332 -15.816 1.00 67.06 159 SER A C 1
ATOM 1189 O O . SER A 1 159 ? 29.819 13.059 -16.357 1.00 67.06 159 SER A O 1
ATOM 1191 N N . SER A 1 160 ? 27.670 12.565 -15.955 1.00 70.62 160 SER A N 1
ATOM 1192 C CA . SER A 1 160 ? 27.662 11.296 -16.703 1.00 70.62 160 SER A CA 1
ATOM 1193 C C . SER A 1 160 ? 27.723 11.469 -18.224 1.00 70.62 160 SER A C 1
ATOM 1195 O O . SER A 1 160 ? 27.955 10.500 -18.936 1.00 70.62 160 SER A O 1
ATOM 1197 N N . GLY A 1 161 ? 27.489 12.684 -18.740 1.00 74.12 161 GLY A N 1
ATOM 1198 C CA . GLY A 1 161 ? 27.365 12.920 -20.182 1.00 74.12 161 GLY A CA 1
ATOM 1199 C C . GLY A 1 161 ? 26.150 12.230 -20.814 1.00 74.12 161 GLY A C 1
ATOM 1200 O O . GLY A 1 161 ? 26.060 12.178 -22.040 1.00 74.12 161 GLY A O 1
ATOM 1201 N N . ALA A 1 162 ? 25.231 11.700 -19.998 1.00 76.88 162 ALA A N 1
ATOM 1202 C CA . ALA A 1 162 ? 24.051 11.007 -20.478 1.00 76.88 162 ALA A CA 1
ATOM 1203 C C . ALA A 1 162 ? 23.173 11.942 -21.335 1.00 76.88 162 ALA A C 1
ATOM 1205 O O . ALA A 1 162 ? 23.083 13.144 -21.047 1.00 76.88 162 ALA A O 1
ATOM 1206 N N . PRO A 1 163 ? 22.516 11.415 -22.387 1.00 75.88 163 PRO A N 1
ATOM 1207 C CA . PRO A 1 163 ? 21.586 12.195 -23.188 1.00 75.88 163 PRO A CA 1
ATOM 1208 C C . PRO A 1 163 ? 20.503 12.847 -22.324 1.00 75.88 163 PRO A C 1
ATOM 1210 O O . PRO A 1 163 ? 20.112 12.335 -21.271 1.00 75.88 163 PRO A O 1
ATOM 1213 N N . LYS A 1 164 ? 19.992 13.989 -22.783 1.00 77.25 164 LYS A N 1
ATOM 1214 C CA . LYS A 1 164 ? 18.872 14.664 -22.123 1.00 77.25 164 LYS A CA 1
ATOM 1215 C C . LYS A 1 164 ? 17.673 13.707 -22.035 1.00 77.25 164 LYS A C 1
ATOM 1217 O O . LYS A 1 164 ? 17.432 12.963 -22.978 1.00 77.25 164 LYS A O 1
ATOM 1222 N N . TYR A 1 165 ? 16.942 13.762 -20.920 1.00 80.25 165 TYR A N 1
ATOM 1223 C CA . TYR A 1 165 ? 15.752 12.934 -20.656 1.00 80.25 165 TYR A CA 1
ATOM 1224 C C . TYR A 1 165 ? 16.023 11.433 -20.531 1.00 80.25 165 TYR A C 1
ATOM 1226 O O . TYR A 1 165 ? 15.127 10.617 -20.715 1.00 80.25 165 TYR A O 1
ATOM 1234 N N . THR A 1 166 ? 17.256 11.071 -20.178 1.00 76.44 166 THR A N 1
ATOM 1235 C CA . THR A 1 166 ? 17.570 9.711 -19.750 1.00 76.44 166 THR A CA 1
ATOM 1236 C C . THR A 1 166 ? 17.410 9.574 -18.251 1.00 76.44 166 THR A C 1
ATOM 1238 O O . THR A 1 166 ? 17.695 10.500 -17.487 1.00 76.44 166 THR A O 1
ATOM 1241 N N . TYR A 1 167 ? 16.953 8.404 -17.837 1.00 86.06 167 TYR A N 1
ATOM 1242 C CA . TYR A 1 167 ? 16.721 8.070 -16.442 1.00 86.06 167 TYR A CA 1
ATOM 1243 C C . TYR A 1 167 ? 17.106 6.619 -16.192 1.00 86.06 167 TYR A C 1
ATOM 1245 O O . TYR A 1 167 ? 17.162 5.828 -17.129 1.00 86.06 167 TYR A O 1
ATOM 1253 N N . TRP A 1 168 ? 17.303 6.240 -14.937 1.00 86.00 168 TRP A N 1
ATOM 1254 C CA . TRP A 1 168 ? 17.257 4.830 -14.558 1.00 86.00 168 TRP A CA 1
ATOM 1255 C C . TRP A 1 168 ? 16.134 4.583 -13.564 1.00 86.00 168 TRP A C 1
ATOM 1257 O O . TRP A 1 168 ? 15.642 5.502 -12.902 1.00 86.00 168 TRP A O 1
ATOM 1267 N N . ILE A 1 169 ? 15.733 3.322 -13.458 1.00 82.94 169 ILE A N 1
ATOM 1268 C CA . ILE A 1 169 ? 14.704 2.890 -12.522 1.00 82.94 169 ILE A CA 1
ATOM 1269 C C . ILE A 1 169 ? 15.385 2.225 -11.332 1.00 82.94 169 ILE A C 1
ATOM 1271 O O . ILE A 1 169 ? 16.258 1.381 -11.502 1.00 82.94 169 ILE A O 1
ATOM 1275 N N . ASN A 1 170 ? 14.981 2.608 -10.130 1.00 82.69 170 ASN A N 1
ATOM 1276 C CA . ASN A 1 170 ? 15.336 1.931 -8.896 1.00 82.69 170 ASN A CA 1
ATOM 1277 C C . ASN A 1 170 ? 14.150 1.106 -8.405 1.00 82.69 170 ASN A C 1
ATOM 1279 O O . ASN A 1 170 ? 13.015 1.569 -8.486 1.00 82.69 170 ASN A O 1
ATOM 1283 N N . CYS A 1 171 ? 14.410 -0.058 -7.820 1.00 76.69 171 CYS A N 1
ATOM 1284 C CA . CYS A 1 171 ? 13.402 -0.826 -7.094 1.00 76.69 171 CYS A CA 1
ATOM 1285 C C . CYS A 1 171 ? 13.669 -0.740 -5.592 1.00 76.69 171 CYS A C 1
ATOM 1287 O O . CYS A 1 171 ? 14.795 -0.960 -5.141 1.00 76.69 171 CYS A O 1
ATOM 1289 N N . SER A 1 172 ? 12.630 -0.445 -4.813 1.00 68.50 172 SER A N 1
ATOM 1290 C CA . SER A 1 172 ? 12.666 -0.593 -3.358 1.00 68.50 172 SER A CA 1
ATOM 1291 C C . SER A 1 172 ? 12.486 -2.070 -3.029 1.00 68.50 172 SER A C 1
ATOM 1293 O O . SER A 1 172 ? 11.403 -2.610 -3.261 1.00 68.50 172 SER A O 1
ATOM 1295 N N . ASN A 1 173 ? 13.518 -2.719 -2.486 1.00 56.75 173 ASN A N 1
ATOM 1296 C CA . ASN A 1 173 ? 13.338 -4.040 -1.894 1.00 56.75 173 ASN A CA 1
ATOM 1297 C C . ASN A 1 173 ? 12.724 -3.860 -0.489 1.00 56.75 173 ASN A C 1
ATOM 1299 O O . ASN A 1 173 ? 13.393 -3.303 0.392 1.00 56.75 173 ASN A O 1
ATOM 1303 N N . PRO A 1 174 ? 11.472 -4.302 -0.259 1.00 48.25 174 PRO A N 1
ATOM 1304 C CA . PRO A 1 174 ? 10.791 -4.099 1.016 1.00 48.25 174 PRO A CA 1
ATOM 1305 C C . PRO A 1 174 ? 11.485 -4.812 2.186 1.00 48.25 174 PRO A C 1
ATOM 1307 O O . PRO A 1 174 ? 11.328 -4.376 3.321 1.00 48.25 174 PRO A O 1
ATOM 1310 N N . MET A 1 175 ? 12.294 -5.854 1.940 1.00 42.56 175 MET A N 1
ATOM 1311 C CA . MET A 1 175 ? 13.011 -6.556 3.013 1.00 42.56 175 MET A CA 1
ATOM 1312 C C . MET A 1 175 ? 14.245 -5.808 3.525 1.00 42.56 175 MET A C 1
ATOM 1314 O O . MET A 1 175 ? 14.618 -5.987 4.681 1.00 42.56 175 MET A O 1
ATOM 1318 N N . PHE A 1 176 ? 14.893 -4.985 2.695 1.00 49.28 176 PHE A N 1
ATOM 1319 C CA . PHE A 1 176 ? 16.215 -4.433 3.028 1.00 49.28 176 PHE A CA 1
ATOM 1320 C C . PHE A 1 176 ? 16.267 -2.906 3.097 1.00 49.28 176 PHE A C 1
ATOM 1322 O O . PHE A 1 176 ? 17.277 -2.363 3.530 1.00 49.28 176 PHE A O 1
ATOM 1329 N N . GLY A 1 177 ? 15.208 -2.194 2.696 1.00 55.78 177 GLY A N 1
ATOM 1330 C CA . GLY A 1 177 ? 15.152 -0.731 2.807 1.00 55.78 177 GLY A CA 1
ATOM 1331 C C . GLY A 1 177 ? 16.150 0.020 1.912 1.00 55.78 177 GLY A C 1
ATOM 1332 O O . GLY A 1 177 ? 16.308 1.231 2.056 1.00 55.78 177 GLY A O 1
ATOM 1333 N N . TYR A 1 178 ? 16.809 -0.669 0.974 1.00 68.12 178 TYR A N 1
ATOM 1334 C CA . TYR A 1 178 ? 17.709 -0.065 -0.007 1.00 68.12 178 TYR A CA 1
ATOM 1335 C C . TYR A 1 178 ? 17.087 -0.106 -1.404 1.00 68.12 178 TYR A C 1
ATOM 1337 O O . TYR A 1 178 ? 16.467 -1.091 -1.807 1.00 68.12 178 TYR A O 1
ATOM 1345 N N . CYS A 1 179 ? 17.273 0.984 -2.148 1.00 73.50 179 CYS A N 1
ATOM 1346 C CA . CYS A 1 179 ? 16.926 1.066 -3.560 1.00 73.50 179 CYS A CA 1
ATOM 1347 C C . CYS A 1 179 ? 18.086 0.532 -4.405 1.00 73.50 179 CYS A C 1
ATOM 1349 O O . CYS A 1 179 ? 19.193 1.065 -4.320 1.00 73.50 179 CYS A O 1
ATOM 1351 N N . GLN A 1 180 ? 17.834 -0.486 -5.227 1.00 85.62 180 GLN A N 1
ATOM 1352 C CA . GLN A 1 180 ? 18.811 -0.991 -6.195 1.00 85.62 180 GLN A CA 1
ATOM 1353 C C . GLN A 1 180 ? 18.472 -0.499 -7.598 1.00 85.62 180 GLN A C 1
ATOM 1355 O O . GLN A 1 180 ? 17.298 -0.451 -7.972 1.00 85.62 180 GLN A O 1
ATOM 1360 N N . GLY A 1 181 ? 19.504 -0.133 -8.360 1.00 88.94 181 GLY A N 1
ATOM 1361 C CA . GLY A 1 181 ? 19.358 0.248 -9.760 1.00 88.94 181 GLY A CA 1
ATOM 1362 C C . GLY A 1 181 ? 18.966 -0.952 -10.613 1.00 88.94 181 GLY A C 1
ATOM 1363 O O . GLY A 1 181 ? 19.463 -2.057 -10.413 1.00 88.94 181 GLY A O 1
ATOM 1364 N N . MET A 1 182 ? 18.073 -0.733 -11.565 1.00 93.44 182 MET A N 1
ATOM 1365 C CA . MET A 1 182 ? 17.693 -1.720 -12.562 1.00 93.44 182 MET A CA 1
ATOM 1366 C C . MET A 1 182 ? 18.753 -1.780 -13.661 1.00 93.44 182 MET A C 1
ATOM 1368 O O . MET A 1 182 ? 19.251 -0.748 -14.109 1.00 93.44 182 MET A O 1
ATOM 1372 N N . GLY A 1 183 ? 19.085 -2.986 -14.104 1.00 94.62 183 GLY A N 1
ATOM 1373 C CA . GLY A 1 183 ? 20.057 -3.255 -15.155 1.00 94.62 183 GLY A CA 1
ATOM 1374 C C . GLY A 1 183 ? 19.608 -4.380 -16.075 1.00 94.62 183 GLY A C 1
ATOM 1375 O O . GLY A 1 183 ? 18.471 -4.849 -16.000 1.00 94.62 183 GLY A O 1
ATOM 1376 N N . VAL A 1 184 ? 20.529 -4.824 -16.926 1.00 94.12 184 VAL A N 1
ATOM 1377 C CA . VAL A 1 184 ? 20.329 -5.951 -17.840 1.00 94.12 184 VAL A CA 1
ATOM 1378 C C . VAL A 1 184 ? 21.413 -6.988 -17.592 1.00 94.12 184 VAL A C 1
ATOM 1380 O O . VAL A 1 184 ? 22.603 -6.667 -17.567 1.00 94.12 184 VAL A O 1
ATOM 1383 N N . LYS A 1 185 ? 21.010 -8.249 -17.431 1.00 93.75 185 LYS A N 1
ATOM 1384 C CA . LYS A 1 185 ? 21.917 -9.387 -17.273 1.00 93.75 185 LYS A CA 1
ATOM 1385 C C . LYS A 1 185 ? 21.572 -10.471 -18.280 1.00 93.75 185 LYS A C 1
ATOM 1387 O O . LYS A 1 185 ? 20.419 -10.883 -18.411 1.00 93.75 185 LYS A O 1
ATOM 1392 N N . LYS A 1 186 ? 22.598 -10.985 -18.963 1.00 93.75 186 LYS A N 1
ATOM 1393 C CA . LYS A 1 186 ? 22.431 -12.120 -19.869 1.00 93.75 186 LYS A CA 1
ATOM 1394 C C . LYS A 1 186 ? 22.207 -13.398 -19.063 1.00 93.75 186 LYS A C 1
ATOM 1396 O O . LYS A 1 186 ? 23.104 -13.848 -18.354 1.00 93.75 186 LYS A O 1
ATOM 1401 N N . HIS A 1 187 ? 21.028 -13.994 -19.187 1.00 90.94 187 HIS A N 1
ATOM 1402 C CA . HIS A 1 187 ? 20.648 -15.219 -18.489 1.00 90.94 187 HIS A CA 1
ATOM 1403 C C . HIS A 1 187 ? 19.879 -16.135 -19.445 1.00 90.94 187 HIS A C 1
ATOM 1405 O O . HIS A 1 187 ? 18.879 -15.733 -20.035 1.00 90.94 187 HIS A O 1
ATOM 1411 N N . ASN A 1 188 ? 20.382 -17.358 -19.638 1.00 89.88 188 ASN A N 1
ATOM 1412 C CA . ASN A 1 188 ? 19.886 -18.318 -20.636 1.00 89.88 188 ASN A CA 1
ATOM 1413 C C . ASN A 1 188 ? 19.791 -17.738 -22.059 1.00 89.88 188 ASN A C 1
ATOM 1415 O O . ASN A 1 188 ? 18.856 -18.014 -22.799 1.00 89.88 188 ASN A O 1
ATOM 1419 N N . GLY A 1 189 ? 20.768 -16.907 -22.434 1.00 92.31 189 GLY A N 1
ATOM 1420 C CA . GLY A 1 189 ? 20.811 -16.253 -23.743 1.00 92.31 189 GLY A CA 1
ATOM 1421 C C . GLY A 1 189 ? 19.969 -14.981 -23.852 1.00 92.31 189 GLY A C 1
ATOM 1422 O O . GLY A 1 189 ? 20.217 -14.215 -24.771 1.00 92.31 189 GLY A O 1
ATOM 1423 N N . LEU A 1 190 ? 19.073 -14.711 -22.898 1.00 93.62 190 LEU A N 1
ATOM 1424 C CA . LEU A 1 190 ? 18.186 -13.546 -22.893 1.00 93.62 190 LEU A CA 1
ATOM 1425 C C . LEU A 1 190 ? 18.789 -12.376 -22.110 1.00 93.62 190 LEU A C 1
ATOM 1427 O O . LEU A 1 190 ? 19.395 -12.581 -21.057 1.00 93.62 190 LEU A O 1
ATOM 1431 N N . ASN A 1 191 ? 18.559 -11.152 -22.579 1.00 95.69 191 ASN A N 1
ATOM 1432 C CA . ASN A 1 191 ? 18.924 -9.909 -21.896 1.00 95.69 191 ASN A CA 1
ATOM 1433 C C . ASN A 1 191 ? 17.849 -9.545 -20.861 1.00 95.69 191 ASN A C 1
ATOM 1435 O O . ASN A 1 191 ? 16.989 -8.702 -21.103 1.00 95.69 191 ASN A O 1
ATOM 1439 N N . ARG A 1 192 ? 17.846 -10.235 -19.719 1.00 94.81 192 ARG A N 1
ATOM 1440 C CA . ARG A 1 192 ? 16.803 -10.080 -18.698 1.00 94.81 192 ARG A CA 1
ATOM 1441 C C . ARG A 1 192 ? 17.027 -8.832 -17.859 1.00 94.81 192 ARG A C 1
ATOM 1443 O O . ARG A 1 192 ? 18.156 -8.558 -17.453 1.00 94.81 192 ARG A O 1
ATOM 1450 N N . LEU A 1 193 ? 15.941 -8.139 -17.533 1.00 95.31 193 LEU A N 1
ATOM 1451 C CA . LEU A 1 193 ? 15.971 -7.056 -16.560 1.00 95.31 193 LEU A CA 1
ATOM 1452 C C . LEU A 1 193 ? 16.195 -7.633 -15.161 1.00 95.31 193 LEU A C 1
ATOM 1454 O O . LEU A 1 193 ? 15.557 -8.614 -14.762 1.00 95.31 193 LEU A O 1
ATOM 1458 N N . CYS A 1 194 ? 17.113 -7.024 -14.419 1.00 93.69 194 CYS A N 1
ATOM 1459 C CA . CYS A 1 194 ? 17.488 -7.448 -13.075 1.00 93.69 194 CYS A CA 1
ATOM 1460 C C . CYS A 1 194 ? 17.768 -6.252 -12.167 1.00 93.69 194 CYS A C 1
ATOM 1462 O O . CYS A 1 194 ? 17.987 -5.135 -12.641 1.00 93.69 194 CYS A O 1
ATOM 1464 N N . LEU A 1 195 ? 17.792 -6.489 -10.860 1.00 91.00 195 LEU A N 1
ATOM 1465 C CA . LEU A 1 195 ? 18.333 -5.535 -9.904 1.00 91.00 195 LEU A CA 1
ATOM 1466 C C . LEU A 1 195 ? 19.840 -5.733 -9.800 1.00 91.00 195 LEU A C 1
ATOM 1468 O O . LEU A 1 195 ? 20.355 -6.852 -9.758 1.00 91.00 195 LEU A O 1
ATOM 1472 N N . LEU A 1 196 ? 20.556 -4.621 -9.842 1.00 88.00 196 LEU A N 1
ATOM 1473 C CA . LEU A 1 196 ? 22.002 -4.610 -9.840 1.00 88.00 196 LEU A CA 1
ATOM 1474 C C . LEU A 1 196 ? 22.546 -4.614 -8.417 1.00 88.00 196 LEU A C 1
ATOM 1476 O O . LEU A 1 196 ? 22.069 -3.894 -7.536 1.00 88.00 196 LEU A O 1
ATOM 1480 N N . HIS A 1 197 ? 23.642 -5.345 -8.226 1.00 81.94 197 HIS A N 1
ATOM 1481 C CA . HIS A 1 197 ? 24.471 -5.156 -7.048 1.00 81.94 197 HIS A CA 1
ATOM 1482 C C . HIS A 1 197 ? 25.053 -3.739 -7.013 1.00 81.94 197 HIS A C 1
ATOM 1484 O O . HIS A 1 197 ? 25.317 -3.121 -8.052 1.00 81.94 197 HIS A O 1
ATOM 1490 N N . LEU A 1 198 ? 25.284 -3.256 -5.786 1.00 70.75 198 LEU A N 1
ATOM 1491 C CA . LEU A 1 198 ? 25.995 -2.011 -5.499 1.00 70.75 198 LEU A CA 1
ATOM 1492 C C . LEU A 1 198 ? 27.224 -1.934 -6.427 1.00 70.75 198 LEU A C 1
ATOM 1494 O O . LEU A 1 198 ? 27.956 -2.913 -6.534 1.00 70.75 198 LEU A O 1
ATOM 1498 N N . TYR A 1 199 ? 27.411 -0.803 -7.115 1.00 76.12 199 TYR A N 1
ATOM 1499 C CA . TYR A 1 199 ? 28.509 -0.492 -8.056 1.00 76.12 199 TYR A CA 1
ATOM 1500 C C . TYR A 1 199 ? 28.347 -0.864 -9.538 1.00 76.12 199 TYR A C 1
ATOM 1502 O O . TYR A 1 199 ? 29.221 -0.490 -10.318 1.00 76.12 199 TYR A O 1
ATOM 1510 N N . SER A 1 200 ? 27.271 -1.526 -9.967 1.00 86.00 200 SER A N 1
ATOM 1511 C CA . SER A 1 200 ? 27.037 -1.690 -11.415 1.00 86.00 200 SER A CA 1
ATOM 1512 C C . SER A 1 200 ? 26.331 -0.466 -12.007 1.00 86.00 200 SER A C 1
ATOM 1514 O O . SER A 1 200 ? 25.536 0.186 -11.327 1.00 86.00 200 SER A O 1
ATOM 1516 N N . GLU A 1 201 ? 26.614 -0.151 -13.272 1.00 87.94 201 GLU A N 1
ATOM 1517 C CA . GLU A 1 201 ? 25.943 0.948 -13.970 1.00 87.94 201 GLU A CA 1
ATOM 1518 C C . GLU A 1 201 ? 24.494 0.563 -14.307 1.00 87.94 201 GLU A C 1
ATOM 1520 O O . GLU A 1 201 ? 24.271 -0.494 -14.904 1.00 87.94 201 GLU A O 1
ATOM 1525 N N . PRO A 1 202 ? 23.502 1.382 -13.917 1.00 92.88 202 PRO A N 1
ATOM 1526 C CA . PRO A 1 202 ? 22.107 1.089 -14.190 1.00 92.88 202 PRO A CA 1
ATOM 1527 C C . PRO A 1 202 ? 21.763 1.281 -15.668 1.00 92.88 202 PRO A C 1
ATOM 1529 O O . PRO A 1 202 ? 22.387 2.068 -16.381 1.00 92.88 202 PRO A O 1
ATOM 1532 N N . LEU A 1 203 ? 20.718 0.585 -16.111 1.00 93.44 203 LEU A N 1
ATOM 1533 C CA . LEU A 1 203 ? 20.158 0.734 -17.447 1.00 93.44 203 LEU A CA 1
ATOM 1534 C C . LEU A 1 203 ? 19.568 2.138 -17.600 1.00 93.44 203 LEU A C 1
ATOM 1536 O O . LEU A 1 203 ? 18.612 2.500 -16.908 1.00 93.44 203 LEU A O 1
ATOM 1540 N N . LEU A 1 204 ? 20.128 2.914 -18.526 1.00 94.12 204 LEU A N 1
ATOM 1541 C CA . LEU A 1 204 ? 19.578 4.208 -18.908 1.00 94.12 204 LEU A CA 1
ATOM 1542 C C . LEU A 1 204 ? 18.437 4.011 -19.906 1.00 94.12 204 LEU A C 1
ATOM 1544 O O . LEU A 1 204 ? 18.591 3.319 -20.910 1.00 94.12 204 LEU A O 1
ATOM 1548 N N . LEU A 1 205 ? 17.309 4.657 -19.638 1.00 94.38 205 LEU A N 1
ATOM 1549 C CA . LEU A 1 205 ? 16.068 4.564 -20.394 1.00 94.38 205 LEU A CA 1
ATOM 1550 C C . LEU A 1 205 ? 15.620 5.947 -20.865 1.00 94.38 205 LEU A C 1
ATOM 1552 O O . LEU A 1 205 ? 15.746 6.934 -20.136 1.00 94.38 205 LEU A O 1
ATOM 1556 N N . LEU A 1 206 ? 15.039 5.983 -22.060 1.00 94.31 206 LEU A N 1
ATOM 1557 C CA . LEU A 1 206 ? 14.175 7.051 -22.549 1.00 94.31 206 LEU A CA 1
ATOM 1558 C C . LEU A 1 206 ? 12.717 6.599 -22.421 1.00 94.31 206 LEU A C 1
ATOM 1560 O O . LEU A 1 206 ? 12.390 5.447 -22.717 1.00 94.31 206 LEU A O 1
ATOM 1564 N N . PHE A 1 207 ? 11.841 7.512 -22.008 1.00 95.19 207 PHE A N 1
ATOM 1565 C CA . PHE A 1 207 ? 10.400 7.281 -21.999 1.00 95.19 207 PHE A CA 1
ATOM 1566 C C . PHE A 1 207 ? 9.795 7.943 -23.223 1.00 95.19 207 PHE A C 1
ATOM 1568 O O . PHE A 1 207 ? 9.822 9.162 -23.323 1.00 95.19 207 PHE A O 1
ATOM 1575 N N . GLN A 1 208 ? 9.239 7.157 -24.137 1.00 94.81 208 GLN A N 1
ATOM 1576 C CA . GLN A 1 208 ? 8.577 7.694 -25.318 1.00 94.81 208 GLN A CA 1
ATOM 1577 C C . GLN A 1 208 ? 7.066 7.650 -25.147 1.00 94.81 208 GLN A C 1
ATOM 1579 O O . GLN A 1 208 ? 6.483 6.567 -25.033 1.00 94.81 208 GLN A O 1
ATOM 1584 N N . PHE A 1 209 ? 6.415 8.814 -25.123 1.00 90.25 209 PHE A N 1
ATOM 1585 C CA . PHE A 1 209 ? 4.968 8.874 -24.940 1.00 90.25 209 PHE A CA 1
ATOM 1586 C C . PHE A 1 209 ? 4.246 8.329 -26.170 1.00 90.25 209 PHE A C 1
ATOM 1588 O O . PHE A 1 209 ? 4.344 8.858 -27.281 1.00 90.25 209 PHE A O 1
ATOM 1595 N N . ARG A 1 210 ? 3.454 7.272 -25.978 1.00 79.69 210 ARG A N 1
ATOM 1596 C CA . ARG A 1 210 ? 2.627 6.747 -27.057 1.00 79.69 210 ARG A CA 1
ATOM 1597 C C . ARG A 1 210 ? 1.320 7.525 -27.070 1.00 79.69 210 ARG A C 1
ATOM 1599 O O . ARG A 1 210 ? 0.365 7.139 -26.400 1.00 79.69 210 ARG A O 1
ATOM 1606 N N . LYS A 1 211 ? 1.244 8.580 -27.891 1.00 69.69 211 LYS A N 1
ATOM 1607 C CA . LYS A 1 211 ? -0.049 9.160 -28.286 1.00 69.69 211 LYS A CA 1
ATOM 1608 C C . LYS A 1 211 ? -0.856 8.053 -28.948 1.00 69.69 211 LYS A C 1
ATOM 1610 O O . LYS A 1 211 ? -0.668 7.748 -30.126 1.00 69.69 211 LYS A O 1
ATOM 1615 N N . ILE A 1 212 ? -1.743 7.414 -28.190 1.00 60.31 212 ILE A N 1
ATOM 1616 C CA . ILE A 1 212 ? -2.783 6.584 -28.776 1.00 60.31 212 ILE A CA 1
ATOM 1617 C C . ILE A 1 212 ? -3.568 7.566 -29.634 1.00 60.31 212 ILE A C 1
ATOM 1619 O O . ILE A 1 212 ? -4.215 8.468 -29.108 1.00 60.31 212 ILE A O 1
ATOM 1623 N N . ALA A 1 213 ? -3.423 7.462 -30.954 1.00 49.84 213 ALA A N 1
ATOM 1624 C CA . ALA A 1 213 ? -4.185 8.254 -31.900 1.00 49.84 213 ALA A CA 1
ATOM 1625 C C . ALA A 1 213 ? -5.650 7.820 -31.783 1.00 49.84 213 ALA A C 1
ATOM 1627 O O . ALA A 1 213 ? -6.153 7.019 -32.567 1.00 49.84 213 ALA A O 1
ATOM 1628 N N . THR A 1 214 ? -6.328 8.300 -30.744 1.00 47.06 214 THR A N 1
ATOM 1629 C CA . THR A 1 214 ? -7.764 8.170 -30.575 1.00 47.06 214 THR A CA 1
ATOM 1630 C C . THR A 1 214 ? -8.385 9.071 -31.625 1.00 47.06 214 THR A C 1
ATOM 1632 O O . THR A 1 214 ? -8.544 10.277 -31.436 1.00 47.06 214 THR A O 1
ATOM 1635 N N . THR A 1 215 ? -8.661 8.486 -32.783 1.00 48.78 215 THR A N 1
ATOM 1636 C CA . THR A 1 215 ? -9.407 9.080 -33.884 1.00 48.78 215 THR A CA 1
ATOM 1637 C C . THR A 1 215 ? -10.777 9.532 -33.378 1.00 48.78 215 THR A C 1
ATOM 1639 O O . THR A 1 215 ? -11.677 8.724 -33.210 1.00 48.78 215 THR A O 1
ATOM 1642 N N . SER A 1 216 ? -10.886 10.824 -33.051 1.00 45.94 216 SER A N 1
ATOM 1643 C CA . SER A 1 216 ? -12.077 11.691 -32.918 1.00 45.94 216 SER A CA 1
ATOM 1644 C C . SER A 1 216 ? -13.394 11.153 -32.314 1.00 45.94 216 SER A C 1
ATOM 1646 O O . SER A 1 216 ? -14.419 11.819 -32.446 1.00 45.94 216 SER A O 1
ATOM 1648 N N . LEU A 1 217 ? -13.403 10.007 -31.630 1.00 46.06 217 LEU A N 1
ATOM 1649 C CA . LEU A 1 217 ? -14.546 9.473 -30.877 1.00 46.06 217 LEU A CA 1
ATOM 1650 C C . LEU A 1 217 ? -14.413 9.745 -29.364 1.00 46.06 217 LEU A C 1
ATOM 1652 O O . LEU A 1 217 ? -15.291 9.379 -28.587 1.00 46.06 217 LEU A O 1
ATOM 1656 N N . SER A 1 218 ? -13.319 10.389 -28.930 1.00 50.38 218 SER A N 1
ATOM 1657 C CA . SER A 1 218 ? -13.037 10.645 -27.511 1.00 50.38 218 SER A CA 1
ATOM 1658 C C . SER A 1 218 ? -13.786 11.850 -26.943 1.00 50.38 218 SER A C 1
ATOM 1660 O O . SER A 1 218 ? -14.046 11.862 -25.748 1.00 50.38 218 SER A O 1
ATOM 1662 N N . LEU A 1 219 ? -14.220 12.822 -27.760 1.00 49.59 219 LEU A N 1
ATOM 1663 C CA . LEU A 1 219 ? -14.948 13.993 -27.246 1.00 49.59 219 LEU A CA 1
ATOM 1664 C C . LEU A 1 219 ? -16.327 13.615 -26.677 1.00 49.59 219 LEU A C 1
ATOM 1666 O O . LEU A 1 219 ? -16.757 14.179 -25.675 1.00 49.59 219 LEU A O 1
ATOM 1670 N N . LEU A 1 220 ? -17.001 12.627 -27.281 1.00 49.28 220 LEU A N 1
ATOM 1671 C CA . LEU A 1 220 ? -18.300 12.135 -26.809 1.00 49.28 220 LEU A CA 1
ATOM 1672 C C . LEU A 1 220 ? -18.153 11.307 -25.520 1.00 49.28 220 LEU A C 1
ATOM 1674 O O . LEU A 1 220 ? -18.982 11.421 -24.622 1.00 49.28 220 LEU A O 1
ATOM 1678 N N . PHE A 1 221 ? -17.065 10.537 -25.391 1.00 52.25 221 PHE A N 1
ATOM 1679 C CA . PHE A 1 221 ? -16.735 9.823 -24.155 1.00 52.25 221 PHE A CA 1
ATOM 1680 C C . PHE A 1 221 ? -16.228 10.750 -23.048 1.00 52.25 221 PHE A C 1
ATOM 1682 O O . PHE A 1 221 ? -16.509 10.477 -21.889 1.00 52.25 221 PHE A O 1
ATOM 1689 N N . LEU A 1 222 ? -15.557 11.862 -23.373 1.00 49.62 222 LEU A N 1
ATOM 1690 C CA . LEU A 1 222 ? -15.114 12.847 -22.383 1.00 49.62 222 LEU A CA 1
ATOM 1691 C C . LEU A 1 222 ? -16.319 13.505 -21.695 1.00 49.62 222 LEU A C 1
ATOM 1693 O O . LEU A 1 222 ? -16.336 13.621 -20.477 1.00 49.62 222 LEU A O 1
ATOM 1697 N N . VAL A 1 223 ? -17.371 13.858 -22.443 1.00 53.34 223 VAL A N 1
ATOM 1698 C CA . VAL A 1 223 ? -18.602 14.439 -21.866 1.00 53.34 223 VAL A CA 1
ATOM 1699 C C . VAL A 1 223 ? -19.339 13.432 -20.969 1.00 53.34 223 VAL A C 1
ATOM 1701 O O . VAL A 1 223 ? -19.895 13.819 -19.944 1.00 53.34 223 VAL A O 1
ATOM 1704 N N . ILE A 1 224 ? -19.290 12.137 -21.299 1.00 53.31 224 ILE A N 1
ATOM 1705 C CA . ILE A 1 224 ? -19.852 11.069 -20.457 1.00 53.31 224 ILE A CA 1
ATOM 1706 C C . ILE A 1 224 ? -18.954 10.819 -19.230 1.00 53.31 224 ILE A C 1
ATOM 1708 O O . ILE A 1 224 ? -19.459 10.705 -18.120 1.00 53.31 224 ILE A O 1
ATOM 1712 N N . ALA A 1 225 ? -17.629 10.818 -19.380 1.00 48.78 225 ALA A N 1
ATOM 1713 C CA . ALA A 1 225 ? -16.680 10.625 -18.283 1.00 48.78 225 ALA A CA 1
ATOM 1714 C C .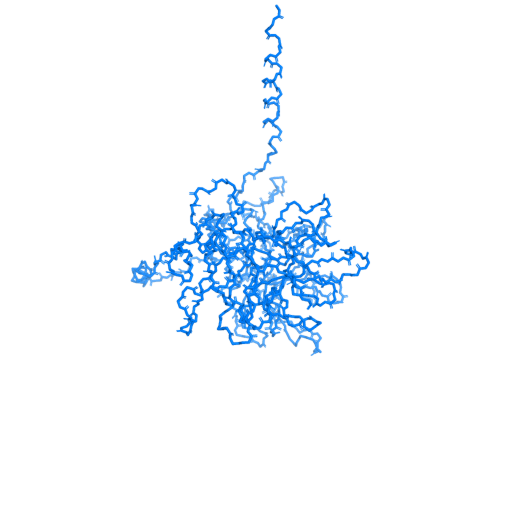 ALA A 1 225 ? -16.688 11.792 -17.279 1.00 48.78 225 ALA A C 1
ATOM 1716 O O . ALA A 1 225 ? -16.639 11.549 -16.076 1.00 48.78 225 ALA A O 1
ATOM 1717 N N . PHE A 1 226 ? -16.846 13.042 -17.733 1.00 45.53 226 PHE A N 1
ATOM 1718 C CA . PHE A 1 226 ? -17.033 14.201 -16.848 1.00 45.53 226 PHE A CA 1
ATOM 1719 C C . PHE A 1 226 ? -18.381 14.174 -16.111 1.00 45.53 226 PHE A C 1
ATOM 1721 O O . PHE A 1 226 ? -18.469 14.705 -15.008 1.00 45.53 226 PHE A O 1
ATOM 1728 N N . ALA A 1 227 ? -19.409 13.518 -16.663 1.00 47.72 227 ALA A N 1
ATOM 1729 C CA . ALA A 1 227 ? -20.672 13.298 -15.955 1.00 47.72 227 ALA A CA 1
ATOM 1730 C C . ALA A 1 227 ? -20.568 12.219 -14.854 1.00 47.72 227 ALA A C 1
ATOM 1732 O O . ALA A 1 227 ? -21.372 12.229 -13.924 1.00 47.72 227 ALA A O 1
ATOM 1733 N N . TYR A 1 228 ? -19.574 11.322 -14.931 1.00 44.03 228 TYR A N 1
ATOM 1734 C CA . TYR A 1 228 ? -19.327 10.263 -13.939 1.00 44.03 228 TYR A CA 1
ATOM 1735 C C . TYR A 1 228 ? -18.120 10.506 -13.030 1.00 44.03 228 TYR A C 1
ATOM 1737 O O . TYR A 1 228 ? -17.962 9.783 -12.047 1.00 44.03 228 TYR A O 1
ATOM 1745 N N . ALA A 1 229 ? -17.315 11.541 -13.278 1.00 40.22 229 ALA A N 1
ATOM 1746 C CA . ALA A 1 229 ? -16.335 12.054 -12.323 1.00 40.22 229 ALA A CA 1
ATOM 1747 C C . ALA A 1 229 ? -17.046 12.811 -11.186 1.00 40.22 229 ALA A C 1
ATOM 1749 O O . ALA A 1 229 ? -16.739 13.959 -10.873 1.00 40.22 229 ALA A O 1
ATOM 1750 N N . VAL A 1 230 ? -18.027 12.159 -10.558 1.00 42.03 230 VAL A N 1
ATOM 1751 C CA . VAL A 1 230 ? -18.437 12.504 -9.206 1.00 42.03 230 VAL A CA 1
ATOM 1752 C C . VAL A 1 230 ? -17.198 12.215 -8.377 1.00 42.03 230 VAL A C 1
ATOM 1754 O O . VAL A 1 230 ? -16.802 11.058 -8.230 1.00 42.03 230 VAL A O 1
ATOM 1757 N N . ALA A 1 231 ? -16.512 13.273 -7.946 1.00 46.41 231 ALA A N 1
ATOM 1758 C CA . ALA A 1 231 ? -15.438 13.160 -6.979 1.00 46.41 231 ALA A CA 1
ATOM 1759 C C . ALA A 1 231 ? -15.915 12.200 -5.883 1.00 46.41 231 ALA A C 1
ATOM 1761 O O . ALA A 1 231 ? -17.021 12.371 -5.370 1.00 46.41 231 ALA A O 1
ATOM 1762 N N . ALA A 1 232 ? -15.132 11.159 -5.590 1.00 50.41 232 ALA A N 1
ATOM 1763 C CA . ALA A 1 232 ? -15.346 10.365 -4.393 1.00 50.41 232 ALA A CA 1
ATOM 1764 C C . ALA A 1 232 ? -15.168 11.332 -3.221 1.00 50.41 232 ALA A C 1
ATOM 1766 O O . ALA A 1 232 ? -14.044 11.637 -2.824 1.00 50.41 232 ALA A O 1
ATOM 1767 N N . ASP A 1 233 ? -16.280 11.930 -2.807 1.00 58.78 233 ASP A N 1
ATOM 1768 C CA . ASP A 1 233 ? -16.305 12.944 -1.777 1.00 58.78 233 ASP A CA 1
ATOM 1769 C C . ASP A 1 233 ? -15.896 12.271 -0.472 1.00 58.78 233 ASP A C 1
ATOM 1771 O O . ASP A 1 233 ? -16.236 11.110 -0.217 1.00 58.78 233 ASP A O 1
ATOM 1775 N N . ASP A 1 234 ? -15.093 12.972 0.316 1.00 79.62 234 ASP A N 1
ATOM 1776 C CA . ASP A 1 234 ? -14.623 12.442 1.583 1.00 79.62 234 ASP A CA 1
ATOM 1777 C C . ASP A 1 234 ? -15.805 12.389 2.552 1.00 79.62 234 ASP A C 1
ATOM 1779 O O . ASP A 1 234 ? -16.207 13.397 3.131 1.00 79.62 234 ASP A O 1
ATOM 1783 N N . GLU A 1 235 ? -16.414 11.212 2.675 1.00 90.06 235 GLU A N 1
ATOM 1784 C CA . GLU A 1 235 ? -17.637 11.047 3.451 1.00 90.06 235 GLU A CA 1
ATOM 1785 C C . GLU A 1 235 ? -17.354 11.200 4.953 1.00 90.06 235 GLU A C 1
ATOM 1787 O O . GLU A 1 235 ? -16.370 10.673 5.483 1.00 90.06 235 GLU A O 1
ATOM 1792 N N . ILE A 1 236 ? -18.235 11.915 5.654 1.00 92.94 236 ILE A N 1
ATOM 1793 C CA . ILE A 1 236 ? -18.218 11.999 7.116 1.00 92.94 236 ILE A CA 1
ATOM 1794 C C . ILE A 1 236 ? -18.628 10.642 7.688 1.00 92.94 236 ILE A C 1
ATOM 1796 O O . ILE A 1 236 ? -19.691 10.111 7.364 1.00 92.94 236 ILE A O 1
ATOM 1800 N N . VAL A 1 237 ? -17.807 10.105 8.587 1.00 94.62 237 VAL A N 1
ATOM 1801 C CA . VAL A 1 237 ? -18.130 8.878 9.313 1.00 94.62 237 VAL A CA 1
ATOM 1802 C C . VAL A 1 237 ? -19.140 9.225 10.398 1.00 94.62 237 VAL A C 1
ATOM 1804 O O . VAL A 1 237 ? -18.889 10.083 11.242 1.00 94.62 237 VAL A O 1
ATOM 1807 N N . ASN A 1 238 ? -20.284 8.554 10.374 1.00 96.06 238 ASN A N 1
ATOM 1808 C CA . ASN A 1 238 ? -21.334 8.707 11.374 1.00 96.06 238 ASN A CA 1
ATOM 1809 C C . ASN A 1 238 ? -21.333 7.533 12.358 1.00 96.06 238 ASN A C 1
ATOM 1811 O O . ASN A 1 238 ? -21.067 6.400 11.953 1.00 96.06 238 ASN A O 1
ATOM 1815 N N . ASP A 1 239 ? -21.665 7.805 13.617 1.00 96.12 239 ASP A N 1
ATOM 1816 C CA . ASP A 1 239 ? -21.920 6.793 14.640 1.00 96.12 239 ASP A CA 1
ATOM 1817 C C . ASP A 1 239 ? -23.200 5.989 14.339 1.00 96.12 239 ASP A C 1
ATOM 1819 O O . ASP A 1 239 ? -23.917 6.241 13.365 1.00 96.12 239 ASP A O 1
ATOM 1823 N N . ALA A 1 240 ? -23.472 4.971 15.152 1.00 93.81 240 ALA A N 1
ATOM 1824 C CA . ALA A 1 240 ? -24.613 4.074 14.987 1.00 93.81 240 ALA A CA 1
ATOM 1825 C C . ALA A 1 240 ? -25.963 4.806 15.084 1.00 93.81 240 ALA A C 1
ATOM 1827 O O . ALA A 1 240 ? -26.956 4.368 14.497 1.00 93.81 240 ALA A O 1
ATOM 1828 N N . GLU A 1 241 ? -25.995 5.940 15.785 1.00 94.25 241 GLU A N 1
ATOM 1829 C CA . GLU A 1 241 ? -27.151 6.822 15.911 1.00 94.25 241 GLU A CA 1
ATOM 1830 C C . GLU A 1 241 ? -27.271 7.819 14.737 1.00 94.25 241 GLU A C 1
ATOM 1832 O O . GLU A 1 241 ? -28.270 8.534 14.624 1.00 94.25 241 GLU A O 1
ATOM 1837 N N . GLY A 1 242 ? -26.294 7.832 13.825 1.00 94.81 242 GLY A N 1
ATOM 1838 C CA . GLY A 1 242 ? -26.265 8.663 12.625 1.00 94.81 242 GLY A CA 1
ATOM 1839 C C . GLY A 1 242 ? -25.704 10.069 12.829 1.00 94.81 242 GLY A C 1
ATOM 1840 O O . GLY A 1 242 ? -25.862 10.903 11.936 1.00 94.81 242 GLY A O 1
ATOM 1841 N N . ASN A 1 243 ? -25.056 10.345 13.963 1.00 96.38 243 ASN A N 1
ATOM 1842 C CA . ASN A 1 243 ? -24.373 11.612 14.209 1.00 96.38 243 ASN A CA 1
ATOM 1843 C C . ASN A 1 243 ? -22.927 11.555 13.692 1.00 96.38 243 ASN A C 1
ATOM 1845 O O . ASN A 1 243 ? -22.281 10.515 13.812 1.00 96.38 243 ASN A O 1
ATOM 1849 N N . PRO A 1 244 ? -22.364 12.668 13.193 1.00 96.19 244 PRO A N 1
ATOM 1850 C CA . PRO A 1 244 ? -20.953 12.738 12.828 1.00 96.19 244 PRO A CA 1
ATOM 1851 C C . PRO A 1 244 ? -20.029 12.335 13.980 1.00 96.19 244 PRO A C 1
ATOM 1853 O O . PRO A 1 244 ? -20.132 12.863 15.093 1.00 96.19 244 PRO A O 1
ATOM 1856 N N . MET A 1 245 ? -19.086 11.436 13.708 1.00 96.62 245 MET A N 1
ATOM 1857 C CA . MET A 1 245 ? -18.063 11.065 14.675 1.00 96.62 245 MET A CA 1
ATOM 1858 C C . MET A 1 245 ? -17.068 12.209 14.862 1.00 96.62 245 MET A C 1
ATOM 1860 O O . MET A 1 245 ? -16.604 12.805 13.894 1.00 96.62 245 MET A O 1
ATOM 1864 N N . GLU A 1 246 ? -16.716 12.508 16.106 1.00 95.31 246 GLU A N 1
ATOM 1865 C CA . GLU A 1 246 ? -15.827 13.606 16.479 1.00 95.31 246 GLU A CA 1
ATOM 1866 C C . GLU A 1 246 ? -14.383 13.115 16.608 1.00 95.31 246 GLU A C 1
ATOM 1868 O O . GLU A 1 246 ? -14.116 12.053 17.179 1.00 95.31 246 GLU A O 1
ATOM 1873 N N . ILE A 1 247 ? -13.433 13.925 16.139 1.00 92.50 247 ILE A N 1
ATOM 1874 C CA . ILE A 1 247 ? -12.019 13.722 16.463 1.00 92.50 247 ILE A CA 1
ATOM 1875 C C . ILE A 1 247 ? -11.824 13.970 17.963 1.00 92.50 247 ILE A C 1
ATOM 1877 O O . ILE A 1 247 ? -12.311 14.952 18.520 1.00 92.50 247 ILE A O 1
ATOM 1881 N N . ASN A 1 248 ? -11.081 13.074 18.609 1.00 92.38 248 ASN A N 1
ATOM 1882 C CA . ASN A 1 248 ? -10.947 12.922 20.060 1.00 92.38 248 ASN A CA 1
ATOM 1883 C C . ASN A 1 248 ? -12.224 12.441 20.771 1.00 92.38 248 ASN A C 1
ATOM 1885 O O . ASN A 1 248 ? -12.267 12.436 22.003 1.00 92.38 248 ASN A O 1
ATOM 1889 N N . GLY A 1 249 ? -13.247 12.018 20.024 1.00 94.44 249 GLY A N 1
ATOM 1890 C CA . GLY A 1 249 ? -14.421 11.354 20.579 1.00 94.44 249 GLY A CA 1
ATOM 1891 C C . GLY A 1 249 ? -14.101 9.942 21.080 1.00 94.44 249 GLY A C 1
ATOM 1892 O O . GLY A 1 249 ? -13.129 9.313 20.653 1.00 94.44 249 GLY A O 1
ATOM 1893 N N . THR A 1 250 ? -14.937 9.440 21.991 1.00 96.25 250 THR A N 1
ATOM 1894 C CA . THR A 1 250 ? -14.822 8.097 22.574 1.00 96.25 250 THR A CA 1
ATOM 1895 C C . THR A 1 250 ? -16.035 7.248 22.203 1.00 96.25 250 THR A C 1
ATOM 1897 O O . THR A 1 250 ? -17.176 7.656 22.436 1.00 96.25 250 THR A O 1
ATOM 1900 N N . TYR A 1 251 ? -15.781 6.058 21.662 1.00 96.62 251 TYR A N 1
ATOM 1901 C CA . TYR A 1 251 ? -16.788 5.179 21.073 1.00 96.62 251 TYR A CA 1
ATOM 1902 C C . TYR A 1 251 ? -16.611 3.728 21.532 1.00 96.62 251 TYR A C 1
ATOM 1904 O O . TYR A 1 251 ? -15.486 3.269 21.727 1.00 96.62 251 TYR A O 1
ATOM 1912 N N . MET A 1 252 ? -17.712 2.992 21.670 1.00 95.75 252 MET A N 1
ATOM 1913 C CA . MET A 1 252 ? -17.689 1.530 21.720 1.00 95.75 252 MET A CA 1
ATOM 1914 C C . MET A 1 252 ? -17.654 0.998 20.289 1.00 95.75 252 MET A C 1
ATOM 1916 O O . MET A 1 252 ? -18.436 1.443 19.447 1.00 95.75 252 MET A O 1
ATOM 1920 N N . LEU A 1 253 ? -16.754 0.056 20.017 1.00 95.31 253 LEU A N 1
ATOM 1921 C CA . LEU A 1 253 ? -16.661 -0.628 18.728 1.00 95.31 253 LEU A CA 1
ATOM 1922 C C . LEU A 1 253 ? -17.389 -1.964 18.852 1.00 95.31 253 LEU A C 1
ATOM 1924 O O . LEU A 1 253 ? -16.938 -2.842 19.593 1.00 95.31 253 LEU A O 1
ATOM 1928 N N . LEU A 1 254 ? -18.506 -2.103 18.140 1.00 93.31 254 LEU A N 1
ATOM 1929 C CA . LEU A 1 254 ? -19.332 -3.308 18.165 1.00 93.31 254 LEU A CA 1
ATOM 1930 C C . LEU A 1 254 ? -19.323 -3.993 16.791 1.00 93.31 254 LEU A C 1
ATOM 1932 O O . LEU A 1 254 ? -19.716 -3.358 15.807 1.00 93.31 254 LEU A O 1
ATOM 1936 N N . PRO A 1 255 ? -18.901 -5.267 16.705 1.00 91.75 255 PRO A N 1
ATOM 1937 C CA . PRO A 1 255 ? -19.010 -6.064 15.489 1.00 91.75 255 PRO A CA 1
ATOM 1938 C C . PRO A 1 255 ? -20.444 -6.183 14.969 1.00 91.75 255 PRO A C 1
ATOM 1940 O O . PRO A 1 255 ? -21.400 -6.284 15.741 1.00 91.75 255 PRO A O 1
ATOM 1943 N N . THR A 1 256 ? -20.598 -6.196 13.645 1.00 87.50 256 THR A N 1
ATOM 1944 C CA . THR A 1 256 ? -21.890 -6.386 12.976 1.00 87.50 256 THR A CA 1
ATOM 1945 C C . THR A 1 256 ? -21.764 -7.339 11.779 1.00 87.50 256 THR A C 1
ATOM 1947 O O . THR A 1 256 ? -20.855 -7.178 10.972 1.00 87.50 256 THR A O 1
ATOM 1950 N N . PRO A 1 257 ? -22.661 -8.327 11.605 1.00 75.94 257 PRO A N 1
ATOM 1951 C CA . PRO A 1 257 ? -23.782 -8.657 12.484 1.00 75.94 257 PRO A CA 1
ATOM 1952 C C . PRO A 1 257 ? -23.309 -9.240 13.830 1.00 75.94 257 PRO A C 1
ATOM 1954 O O . PRO A 1 257 ? -22.349 -9.996 13.872 1.00 75.94 257 PRO A O 1
ATOM 1957 N N . GLN A 1 258 ? -24.013 -8.941 14.929 1.00 64.62 258 GLN A N 1
ATOM 1958 C CA . GLN A 1 258 ? -23.662 -9.372 16.303 1.00 64.62 258 GLN A CA 1
ATOM 1959 C C . GLN A 1 258 ? -23.790 -10.892 16.566 1.00 64.62 258 GLN A C 1
ATOM 1961 O O . GLN A 1 258 ? -23.819 -11.332 17.716 1.00 64.62 258 GLN A O 1
ATOM 1966 N N . VAL A 1 259 ? -23.929 -11.733 15.537 1.00 59.88 259 VAL A N 1
ATOM 1967 C CA . VAL A 1 259 ? -24.203 -13.164 15.732 1.00 59.88 259 VAL A CA 1
ATOM 1968 C C . VAL A 1 259 ? -22.952 -13.856 16.274 1.00 59.88 259 VAL A C 1
ATOM 1970 O O . VAL A 1 259 ? -22.063 -14.228 15.519 1.00 59.88 259 VAL A O 1
ATOM 1973 N N . GLY A 1 260 ? -22.908 -14.047 17.594 1.00 64.50 260 GLY A N 1
ATOM 1974 C CA . GLY A 1 260 ? -21.818 -14.748 18.275 1.00 64.50 260 GLY A CA 1
ATOM 1975 C C . GLY A 1 260 ? -20.589 -13.891 18.595 1.00 64.50 260 GLY A C 1
ATOM 1976 O O . GLY A 1 260 ? -19.579 -14.459 18.996 1.00 64.50 260 GLY A O 1
ATOM 1977 N N . ALA A 1 261 ? -20.682 -12.564 18.462 1.00 78.00 261 ALA A N 1
ATOM 1978 C CA . ALA A 1 261 ? -19.585 -11.625 18.700 1.00 78.00 261 ALA A CA 1
ATOM 1979 C C . ALA A 1 261 ? -19.915 -10.616 19.814 1.00 78.00 261 ALA A C 1
ATOM 1981 O O . ALA A 1 261 ? -21.057 -10.166 19.946 1.00 78.00 261 ALA A O 1
ATOM 1982 N N . GLY A 1 262 ? -18.910 -10.253 20.611 1.00 88.19 262 GLY A N 1
ATOM 1983 C CA . GLY A 1 262 ? -18.947 -9.160 21.582 1.00 88.19 262 GLY A CA 1
ATOM 1984 C C . GLY A 1 262 ? -18.147 -7.941 21.130 1.00 88.19 262 GLY A C 1
ATOM 1985 O O . GLY A 1 262 ? -17.465 -7.951 20.111 1.00 88.19 262 GLY A O 1
ATOM 1986 N N . GLY A 1 263 ? -18.210 -6.867 21.910 1.00 91.62 263 GLY A N 1
ATOM 1987 C CA . GLY A 1 263 ? -17.430 -5.656 21.679 1.00 91.62 263 GLY A CA 1
ATOM 1988 C C . GLY A 1 263 ? -15.921 -5.880 21.791 1.00 91.62 263 GLY A C 1
ATOM 1989 O O . GLY A 1 263 ? -15.446 -6.865 22.362 1.00 91.62 263 GLY A O 1
ATOM 1990 N N . ILE A 1 264 ? -15.159 -4.931 21.250 1.00 94.62 264 ILE A 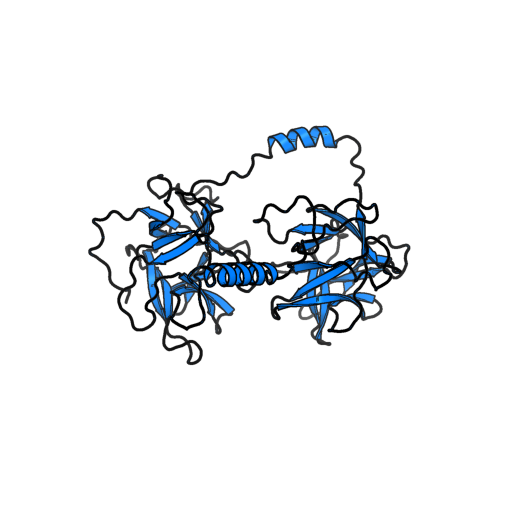N 1
ATOM 1991 C CA . ILE A 1 264 ? -13.695 -5.019 21.194 1.00 94.62 264 ILE A CA 1
ATOM 1992 C C . ILE A 1 264 ? -13.069 -4.766 22.564 1.00 94.62 264 ILE A C 1
ATOM 1994 O O . ILE A 1 264 ? -13.334 -3.745 23.194 1.00 94.62 264 ILE A O 1
ATOM 1998 N N . GLY A 1 265 ? -12.206 -5.672 23.017 1.00 94.12 265 GLY A N 1
ATOM 1999 C CA . GLY A 1 265 ? -11.511 -5.587 24.299 1.00 94.12 265 GLY A CA 1
ATOM 2000 C C . GLY A 1 265 ? -10.031 -5.938 24.196 1.00 94.12 265 GLY A C 1
ATOM 2001 O O . GLY A 1 265 ? -9.446 -5.953 23.111 1.00 94.12 265 GLY A O 1
ATOM 2002 N N . THR A 1 266 ? -9.421 -6.220 25.346 1.00 93.31 266 THR A N 1
ATOM 2003 C CA . THR A 1 266 ? -8.027 -6.662 25.431 1.00 93.31 266 THR A CA 1
ATOM 2004 C C . THR A 1 266 ? -7.871 -7.897 26.299 1.00 93.31 266 THR A C 1
ATOM 2006 O O . THR A 1 266 ? -8.621 -8.097 27.255 1.00 93.31 266 THR A O 1
ATOM 2009 N N . VAL A 1 267 ? -6.859 -8.699 25.977 1.00 92.31 267 VAL A N 1
ATOM 2010 C CA . VAL A 1 267 ? -6.419 -9.847 26.776 1.00 92.31 267 VAL A CA 1
ATOM 2011 C C . VAL A 1 267 ? -4.896 -9.897 26.792 1.00 92.31 267 VAL A C 1
ATOM 2013 O O . VAL A 1 267 ? -4.243 -9.525 25.814 1.00 92.31 267 VAL A O 1
ATOM 2016 N N . ALA A 1 268 ? -4.313 -10.322 27.909 1.00 90.75 268 ALA A N 1
ATOM 2017 C CA . ALA A 1 268 ? -2.872 -10.499 27.994 1.00 90.75 268 ALA A CA 1
ATOM 2018 C C . ALA A 1 268 ? -2.435 -11.700 27.148 1.00 90.75 268 ALA A C 1
ATOM 2020 O O . ALA A 1 268 ? -2.985 -12.792 27.280 1.00 90.75 268 ALA A O 1
ATOM 2021 N N . VAL A 1 269 ? -1.417 -11.505 26.315 1.00 87.44 269 VAL A N 1
ATOM 2022 C CA . VAL A 1 269 ? -0.765 -12.583 25.566 1.00 87.44 269 VAL A CA 1
ATOM 2023 C C . VAL A 1 269 ? 0.716 -12.611 25.915 1.00 87.44 269 VAL A C 1
ATOM 2025 O O . VAL A 1 269 ? 1.372 -11.569 26.008 1.00 87.44 269 VAL A O 1
ATOM 2028 N N . SER A 1 270 ? 1.241 -13.809 26.160 1.00 80.25 270 SER A N 1
ATOM 2029 C CA . SER A 1 270 ? 2.671 -14.015 26.373 1.00 80.25 270 SER A CA 1
ATOM 2030 C C . SER A 1 270 ? 3.388 -14.019 25.033 1.00 80.25 270 SER A C 1
ATOM 2032 O O . SER A 1 270 ? 2.965 -14.727 24.117 1.00 80.25 270 SER A O 1
ATOM 2034 N N . HIS A 1 271 ? 4.495 -13.292 24.957 1.00 70.19 271 HIS A N 1
ATOM 2035 C CA . HIS A 1 271 ? 5.426 -13.396 23.843 1.00 70.19 271 HIS A CA 1
ATOM 2036 C C . HIS A 1 271 ? 6.644 -14.229 24.249 1.00 70.19 271 HIS A C 1
ATOM 2038 O O . HIS A 1 271 ? 6.807 -14.590 25.419 1.00 70.19 271 HIS A O 1
ATOM 2044 N N . ASP A 1 272 ? 7.478 -14.584 23.277 1.00 61.38 272 ASP A N 1
ATOM 2045 C CA . ASP A 1 272 ? 8.741 -15.256 23.552 1.00 61.38 272 ASP A CA 1
ATOM 2046 C C . ASP A 1 272 ? 9.730 -14.337 24.302 1.00 61.38 272 ASP A C 1
ATOM 2048 O O . ASP A 1 272 ? 9.512 -13.137 24.491 1.00 61.38 272 ASP A O 1
ATOM 2052 N N . ALA A 1 273 ? 10.847 -14.907 24.764 1.00 54.19 273 ALA A N 1
ATOM 2053 C CA . ALA A 1 273 ? 11.819 -14.201 25.606 1.00 54.19 273 ALA A CA 1
ATOM 2054 C C . ALA A 1 273 ? 12.437 -12.944 24.951 1.00 54.19 273 ALA A C 1
ATOM 2056 O O . ALA A 1 273 ? 13.043 -12.135 25.653 1.00 54.19 273 ALA A O 1
ATOM 2057 N N . ILE A 1 274 ? 12.297 -12.780 23.631 1.00 54.66 274 ILE A N 1
ATOM 2058 C CA . ILE A 1 274 ? 12.872 -11.680 22.850 1.00 54.66 274 ILE A CA 1
ATOM 2059 C C . ILE A 1 274 ? 11.957 -10.443 22.888 1.00 54.66 274 ILE A C 1
ATOM 2061 O O . ILE A 1 274 ? 12.450 -9.315 22.933 1.00 54.66 274 ILE A O 1
ATOM 2065 N N . HIS A 1 275 ? 10.636 -10.633 22.955 1.00 55.88 275 HIS A N 1
ATOM 2066 C CA . HIS A 1 275 ? 9.638 -9.565 22.790 1.00 55.88 275 HIS A CA 1
ATOM 2067 C C . HIS A 1 275 ? 9.052 -9.017 24.103 1.00 55.88 275 HIS A C 1
ATOM 2069 O O . HIS A 1 275 ? 8.167 -8.154 24.082 1.00 55.88 275 HIS A O 1
ATOM 2075 N N . GLY A 1 276 ? 9.584 -9.468 25.243 1.00 62.81 276 GLY A N 1
ATOM 2076 C CA . GLY A 1 276 ? 9.160 -9.064 26.583 1.00 62.81 276 GLY A CA 1
ATOM 2077 C C . GLY A 1 276 ? 8.105 -9.998 27.195 1.00 62.81 276 GLY A C 1
ATOM 2078 O O . GLY A 1 276 ? 7.553 -10.858 26.515 1.00 62.81 276 GLY A O 1
ATOM 2079 N N . PRO A 1 277 ? 7.821 -9.859 28.503 1.00 67.88 277 PRO A N 1
ATOM 2080 C CA . PRO A 1 277 ? 7.083 -10.873 29.261 1.00 67.88 277 PRO A CA 1
ATOM 2081 C C . PRO A 1 277 ? 5.608 -11.018 28.854 1.00 67.88 277 PRO A C 1
ATOM 2083 O O . PRO A 1 277 ? 5.052 -12.105 28.995 1.00 67.88 277 PRO A O 1
ATOM 2086 N N . CYS A 1 278 ? 4.964 -9.952 28.365 1.00 84.00 278 CYS A N 1
ATOM 2087 C CA . CYS A 1 278 ? 3.619 -10.001 27.789 1.00 84.00 278 CYS A CA 1
ATOM 2088 C C . CYS A 1 278 ? 3.266 -8.713 27.030 1.00 84.00 278 CYS A C 1
ATOM 2090 O O . CYS A 1 278 ? 3.863 -7.657 27.250 1.00 84.00 278 CYS A O 1
ATOM 2092 N N . SER A 1 279 ? 2.251 -8.794 26.172 1.00 88.00 279 SER A N 1
ATOM 2093 C CA . SER A 1 279 ? 1.548 -7.648 25.583 1.00 88.00 279 SER A CA 1
ATOM 2094 C C . SER A 1 279 ? 0.040 -7.779 25.820 1.00 88.00 279 SER A C 1
ATOM 2096 O O . SER A 1 279 ? -0.419 -8.789 26.358 1.00 88.00 279 SER A O 1
ATOM 2098 N N . LEU A 1 280 ? -0.739 -6.769 25.428 1.00 91.69 280 LEU A N 1
ATOM 2099 C CA . LEU A 1 280 ? -2.195 -6.888 25.385 1.00 91.69 280 LEU A CA 1
ATOM 2100 C C . LEU A 1 280 ? -2.642 -7.026 23.930 1.00 91.69 280 LEU A C 1
ATOM 2102 O O . LEU A 1 280 ? -2.550 -6.067 23.162 1.00 91.69 280 LEU A O 1
ATOM 2106 N N . ALA A 1 281 ? -3.142 -8.201 23.560 1.00 92.38 281 ALA A N 1
ATOM 2107 C CA . ALA A 1 281 ? -3.788 -8.404 22.272 1.00 92.38 281 ALA A CA 1
ATOM 2108 C C . ALA A 1 281 ? -5.157 -7.728 22.259 1.00 92.38 281 ALA A C 1
ATOM 2110 O O . ALA A 1 281 ? -5.852 -7.697 23.278 1.00 92.38 281 ALA A O 1
ATOM 2111 N N . ILE A 1 282 ? -5.551 -7.224 21.094 1.00 94.81 282 ILE A N 1
ATOM 2112 C CA . ILE A 1 282 ? -6.897 -6.702 20.877 1.00 94.81 282 ILE A CA 1
ATOM 2113 C C . ILE A 1 282 ? -7.765 -7.834 20.352 1.00 94.81 282 ILE A C 1
ATOM 2115 O O . ILE A 1 282 ? -7.400 -8.508 19.386 1.00 94.81 282 ILE A O 1
ATOM 2119 N N . VAL A 1 283 ? -8.895 -8.062 21.013 1.00 94.81 283 VAL A N 1
ATOM 2120 C CA . VAL A 1 283 ? -9.761 -9.213 20.751 1.00 94.81 283 VAL A CA 1
ATOM 2121 C C . VAL A 1 283 ? -11.211 -8.798 20.588 1.00 94.81 283 VAL A C 1
ATOM 2123 O O . VAL A 1 283 ? -11.673 -7.831 21.196 1.00 94.81 283 VAL A O 1
ATOM 2126 N N . GLU A 1 284 ? -11.930 -9.568 19.787 1.00 93.81 284 GLU A N 1
ATOM 2127 C CA . GLU A 1 284 ? -13.383 -9.610 19.813 1.00 93.81 284 GLU A CA 1
ATOM 2128 C C . GLU A 1 284 ? -13.827 -10.376 21.065 1.00 93.81 284 GLU A C 1
ATOM 2130 O O . GLU A 1 284 ? -13.402 -11.511 21.296 1.00 93.81 284 GLU A O 1
ATOM 2135 N N . GLY A 1 285 ? -14.625 -9.723 21.912 1.00 89.44 285 GLY A N 1
ATOM 2136 C CA . GLY A 1 285 ? -15.110 -10.318 23.152 1.00 89.44 285 GLY A CA 1
ATOM 2137 C C . GLY A 1 285 ? -16.169 -11.398 22.932 1.00 89.44 285 GLY A C 1
ATOM 2138 O O . GLY A 1 285 ? -16.724 -11.556 21.847 1.00 89.44 285 GLY A O 1
ATOM 2139 N N . GLU A 1 286 ? -16.498 -12.103 24.011 1.00 87.44 286 GLU A N 1
ATOM 2140 C CA . GLU A 1 286 ? -17.612 -13.055 24.046 1.00 87.44 286 GLU A CA 1
ATOM 2141 C C . GLU A 1 286 ? -18.967 -12.373 23.774 1.00 87.44 286 GLU A C 1
ATOM 2143 O O . GLU A 1 286 ? -19.127 -11.179 24.069 1.00 87.44 286 GLU A O 1
ATOM 2148 N N . PRO A 1 287 ? -19.981 -13.118 23.289 1.00 84.56 287 PRO A N 1
ATOM 2149 C CA . PRO A 1 287 ? -21.328 -12.593 23.092 1.00 84.56 287 PRO A CA 1
ATOM 2150 C C . PRO A 1 287 ? -21.835 -11.826 24.322 1.00 84.56 287 PRO A C 1
ATOM 2152 O O . PRO A 1 287 ? -21.747 -12.309 25.452 1.00 84.56 287 PRO A O 1
ATOM 2155 N N . ASN A 1 288 ? -22.422 -10.649 24.093 1.00 82.81 288 ASN A N 1
ATOM 2156 C CA . ASN A 1 288 ? -22.911 -9.699 25.110 1.00 82.81 288 ASN A CA 1
ATOM 2157 C C . ASN A 1 288 ? -21.842 -8.901 25.877 1.00 82.81 288 ASN A C 1
ATOM 2159 O O . ASN A 1 288 ? -22.205 -8.069 26.710 1.00 82.81 288 ASN A O 1
ATOM 2163 N N . SER A 1 289 ? -20.546 -9.099 25.617 1.00 87.81 289 SER A N 1
ATOM 2164 C CA . SER A 1 289 ? -19.532 -8.154 26.092 1.00 87.81 289 SER A CA 1
ATOM 2165 C C . SER A 1 289 ? -19.717 -6.816 25.379 1.00 87.81 289 SER A C 1
ATOM 2167 O O . SER A 1 289 ? -19.803 -6.782 24.155 1.00 87.81 289 SER A O 1
ATOM 2169 N N . SER A 1 290 ? -19.739 -5.703 26.112 1.00 87.00 290 SER A N 1
ATOM 2170 C CA . SER A 1 290 ? -19.742 -4.370 25.491 1.00 87.00 290 SER A CA 1
ATOM 2171 C C . SER A 1 290 ? -18.366 -3.983 24.939 1.00 87.00 290 SER A C 1
ATOM 2173 O O . SER A 1 290 ? -18.280 -3.081 24.113 1.00 87.00 290 SER A O 1
ATOM 2175 N N . GLY A 1 291 ? -17.293 -4.657 25.368 1.00 91.62 291 GLY A N 1
ATOM 2176 C CA . GLY A 1 291 ? -15.914 -4.277 25.062 1.00 91.62 291 GLY A CA 1
ATOM 2177 C C . GLY A 1 291 ? -15.401 -3.110 25.914 1.00 91.62 291 GLY A C 1
ATOM 2178 O O . GLY A 1 291 ? -15.964 -2.772 26.958 1.00 91.62 291 GLY A O 1
ATOM 2179 N N . LEU A 1 292 ? -14.308 -2.495 25.467 1.00 92.94 292 LEU A N 1
ATOM 2180 C CA . LEU A 1 292 ? -13.685 -1.324 26.071 1.00 92.94 292 LEU A CA 1
ATOM 2181 C C . LEU A 1 292 ? -13.878 -0.091 25.174 1.00 92.94 292 LEU A C 1
ATOM 2183 O O . LEU A 1 292 ? -13.772 -0.193 23.951 1.00 92.94 292 LEU A O 1
ATOM 2187 N N . PRO A 1 293 ? -14.113 1.092 25.765 1.00 94.94 293 PRO A N 1
ATOM 2188 C CA . PRO A 1 293 ? -14.258 2.328 25.008 1.00 94.94 293 PRO A CA 1
ATOM 2189 C C . PRO A 1 293 ? -12.944 2.722 24.328 1.00 94.94 293 PRO A C 1
ATOM 2191 O O . PRO A 1 293 ? -11.874 2.649 24.939 1.00 94.94 293 PRO A O 1
ATOM 2194 N N . VAL A 1 294 ? -13.031 3.204 23.091 1.00 96.12 294 VAL A N 1
ATOM 2195 C CA . VAL A 1 294 ? -11.894 3.608 22.259 1.00 96.12 294 VAL A CA 1
ATOM 2196 C C . VAL A 1 294 ? -11.988 5.091 21.922 1.00 96.12 294 VAL A C 1
ATOM 2198 O O . VAL A 1 294 ? -12.996 5.564 21.404 1.00 96.12 294 VAL A O 1
ATOM 2201 N N . THR A 1 295 ? -10.928 5.830 22.218 1.00 95.62 295 THR A N 1
ATOM 2202 C CA . THR A 1 295 ? -10.724 7.207 21.780 1.00 95.62 295 THR A CA 1
ATOM 2203 C C . THR A 1 295 ? -10.081 7.211 20.399 1.00 95.62 295 THR A C 1
ATOM 2205 O O . THR A 1 295 ? -9.095 6.512 20.156 1.00 95.62 295 THR A O 1
ATOM 2208 N N . ILE A 1 296 ? -10.633 8.025 19.504 1.00 94.44 296 ILE A N 1
ATOM 2209 C CA . ILE A 1 296 ? -10.174 8.153 18.120 1.00 94.44 296 ILE A CA 1
ATOM 2210 C C . ILE A 1 296 ? -9.545 9.530 17.957 1.00 94.44 296 ILE A C 1
ATOM 2212 O O . ILE A 1 296 ? -10.236 10.539 18.070 1.00 94.44 296 ILE A O 1
ATOM 2216 N N . THR A 1 297 ? -8.246 9.598 17.690 1.00 91.56 297 THR A N 1
ATOM 2217 C CA . THR A 1 297 ? -7.526 10.867 17.500 1.00 91.56 297 THR A CA 1
ATOM 2218 C C . THR A 1 297 ? -6.985 10.977 16.079 1.00 91.56 297 THR A C 1
ATOM 2220 O O . THR A 1 297 ? -6.803 9.976 15.393 1.00 91.56 297 THR A O 1
ATOM 2223 N N . SER A 1 298 ? -6.739 12.199 15.604 1.00 88.44 298 SER A N 1
ATOM 2224 C CA . SER A 1 298 ? -6.073 12.418 14.312 1.00 88.44 298 SER A CA 1
ATOM 2225 C C . SER A 1 298 ? -4.575 12.121 14.428 1.00 88.44 298 SER A C 1
ATOM 2227 O O . SER A 1 298 ? -3.940 12.555 15.390 1.00 88.44 298 SER A O 1
ATOM 2229 N N . CYS A 1 299 ? -3.978 11.471 13.422 1.00 82.50 299 CYS A N 1
ATOM 2230 C CA . CYS A 1 299 ? -2.512 11.350 13.342 1.00 82.50 299 CYS A CA 1
ATOM 2231 C C . CYS A 1 299 ? -1.821 12.708 13.171 1.00 82.50 299 CYS A C 1
ATOM 2233 O O . CYS A 1 299 ? -0.649 12.867 13.505 1.00 82.50 299 CYS A O 1
ATOM 2235 N N . HIS A 1 300 ? -2.521 13.668 12.561 1.00 78.38 300 HIS A N 1
ATOM 2236 C CA . HIS A 1 300 ? -1.986 14.984 12.252 1.00 78.38 300 HIS A CA 1
ATOM 2237 C C . HIS A 1 300 ? -2.528 15.990 13.257 1.00 78.38 300 HIS A C 1
ATOM 2239 O O . HIS A 1 300 ? -3.717 16.312 13.254 1.00 78.38 300 HIS A O 1
ATOM 2245 N N . SER A 1 301 ? -1.634 16.536 14.072 1.00 59.66 301 SER A N 1
ATOM 2246 C CA . SER A 1 301 ? -1.929 17.590 15.044 1.00 59.66 301 SER A CA 1
ATOM 2247 C C . SER A 1 301 ? -2.298 18.939 14.402 1.00 59.66 301 SER A C 1
ATOM 2249 O O . SER A 1 301 ? -2.772 19.827 15.102 1.00 59.66 301 SER A O 1
ATOM 2251 N N . SER A 1 302 ? -2.116 19.103 13.083 1.00 52.31 302 SER A N 1
ATOM 2252 C CA . SER A 1 302 ? -2.292 20.372 12.358 1.00 52.31 302 SER A CA 1
ATOM 2253 C C . SER A 1 302 ? -3.549 20.480 11.482 1.00 52.31 302 SER A C 1
ATOM 2255 O O . SER A 1 302 ? -3.825 21.564 10.968 1.00 52.31 302 SER A O 1
ATOM 2257 N N . LYS A 1 303 ? -4.327 19.404 11.282 1.00 57.41 303 LYS A N 1
ATOM 2258 C CA . LYS A 1 303 ? -5.570 19.468 10.489 1.00 57.41 303 LYS A CA 1
ATOM 2259 C C . LYS A 1 303 ? -6.769 19.758 11.395 1.00 57.41 303 LYS A C 1
ATOM 2261 O O . LYS A 1 303 ? -7.143 18.938 12.223 1.00 57.41 303 LYS A O 1
ATOM 2266 N N . HIS A 1 304 ? -7.381 20.928 11.208 1.00 58.09 304 HIS A N 1
ATOM 2267 C CA . HIS A 1 304 ? -8.566 21.400 11.934 1.00 58.09 304 HIS A CA 1
ATOM 2268 C C . HIS A 1 304 ? -9.875 20.782 11.407 1.00 58.09 304 HIS A C 1
ATOM 2270 O O . HIS A 1 304 ? -10.792 21.503 11.016 1.00 58.09 304 HIS A O 1
ATOM 2276 N N . THR A 1 305 ? -9.979 19.456 11.360 1.00 71.50 305 THR A N 1
ATOM 2277 C CA . THR A 1 305 ? -11.270 18.795 11.125 1.00 71.50 305 THR A CA 1
ATOM 2278 C C . THR A 1 305 ? -11.844 18.353 12.466 1.00 71.50 305 THR A C 1
ATOM 2280 O O . THR A 1 305 ? -11.212 17.606 13.206 1.00 71.50 305 THR A O 1
ATOM 2283 N N . ASN A 1 306 ? -13.046 18.829 12.798 1.00 89.31 306 ASN A N 1
ATOM 2284 C CA . ASN A 1 306 ? -13.725 18.441 14.041 1.00 89.31 306 ASN A CA 1
ATOM 2285 C C . ASN A 1 306 ? -14.306 17.023 13.964 1.00 89.31 306 ASN A C 1
ATOM 2287 O O . ASN A 1 306 ? -14.552 16.403 14.996 1.00 89.31 306 ASN A O 1
ATOM 2291 N N . TYR A 1 307 ? -14.513 16.518 12.748 1.00 93.56 307 TYR A N 1
ATOM 2292 C CA . TYR A 1 307 ? -15.166 15.245 12.485 1.00 93.56 307 TYR A CA 1
ATOM 2293 C C . TYR A 1 307 ? -14.233 14.262 11.792 1.00 93.56 307 TYR A C 1
ATOM 2295 O O . TYR A 1 307 ? -13.305 14.658 11.081 1.00 93.56 307 TYR A O 1
ATOM 2303 N N . VAL A 1 308 ? -14.507 12.981 12.012 1.00 93.19 308 VAL A N 1
ATOM 2304 C CA . VAL A 1 308 ? -13.856 11.868 11.335 1.00 93.19 308 VAL A CA 1
ATOM 2305 C C . VAL A 1 308 ? -14.460 11.713 9.944 1.00 93.19 308 VAL A C 1
ATOM 2307 O O . VAL A 1 308 ? -15.677 11.674 9.774 1.00 93.19 308 VAL A O 1
ATOM 2310 N N . THR A 1 309 ? -13.596 11.584 8.949 1.00 92.69 309 THR A N 1
ATOM 2311 C CA . THR A 1 309 ? -13.967 11.301 7.561 1.00 92.69 309 THR A CA 1
ATOM 2312 C C . THR A 1 309 ? -13.335 9.998 7.084 1.00 92.69 309 THR A C 1
ATOM 2314 O O . THR A 1 309 ? -12.394 9.488 7.699 1.00 92.69 309 THR A O 1
ATOM 2317 N N . THR A 1 310 ? -13.822 9.443 5.978 1.00 90.12 310 THR A N 1
ATOM 2318 C CA . THR A 1 310 ? -13.293 8.180 5.436 1.00 90.12 310 THR A CA 1
ATOM 2319 C C . THR A 1 310 ? -11.835 8.270 4.965 1.00 90.12 310 THR A C 1
ATOM 2321 O O . THR A 1 310 ? -11.162 7.241 4.829 1.00 90.12 310 THR A O 1
ATOM 2324 N N . SER A 1 311 ? -11.319 9.479 4.724 1.00 87.00 311 SER A N 1
ATOM 2325 C CA . SER A 1 311 ? -9.909 9.751 4.409 1.00 87.00 311 SER A CA 1
ATOM 2326 C C . SER A 1 311 ? -9.069 10.182 5.623 1.00 87.00 311 SER A C 1
ATOM 2328 O O . SER A 1 311 ? -7.852 10.349 5.505 1.00 87.00 311 SER A O 1
ATOM 2330 N N . SER A 1 312 ? -9.690 10.351 6.796 1.00 88.25 312 SER A N 1
ATOM 2331 C CA . SER A 1 312 ? -8.996 10.787 8.008 1.00 88.25 312 SER A CA 1
ATOM 2332 C C . SER A 1 312 ? -7.956 9.760 8.450 1.00 8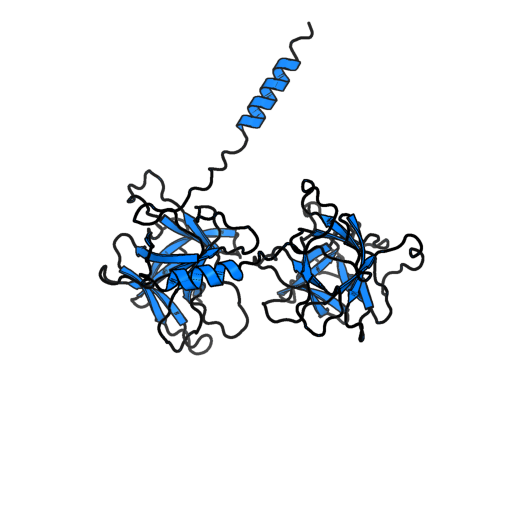8.25 312 SER A C 1
ATOM 2334 O O . SER A 1 312 ? -8.256 8.581 8.610 1.00 88.25 312 SER A O 1
ATOM 2336 N N . CYS A 1 313 ? -6.732 10.235 8.682 1.00 88.31 313 CYS A N 1
ATOM 2337 C CA . CYS A 1 313 ? -5.676 9.466 9.333 1.00 88.31 313 CYS A CA 1
ATOM 2338 C C . CYS A 1 313 ? -5.950 9.428 10.837 1.00 88.31 313 CYS A C 1
ATOM 2340 O O . CYS A 1 313 ? -5.952 10.489 11.472 1.00 88.31 313 CYS A O 1
ATOM 2342 N N . LEU A 1 314 ? -6.135 8.237 11.407 1.00 91.62 314 LEU A N 1
ATOM 2343 C CA . LEU A 1 314 ? -6.547 8.066 12.797 1.00 91.62 314 LEU A CA 1
ATOM 2344 C C . LEU A 1 314 ? -5.568 7.219 13.613 1.00 91.62 314 LEU A C 1
ATOM 2346 O O . LEU A 1 314 ? -4.968 6.271 13.109 1.00 91.62 314 LEU A O 1
ATOM 2350 N N . VAL A 1 315 ? -5.473 7.527 14.903 1.00 91.50 315 VAL A N 1
ATOM 2351 C CA . VAL A 1 315 ? -4.835 6.694 15.926 1.00 91.50 315 VAL A CA 1
ATOM 2352 C C . VAL A 1 315 ? -5.910 6.265 16.917 1.00 91.50 315 VAL A C 1
ATOM 2354 O O . VAL A 1 315 ? -6.695 7.082 17.402 1.00 91.50 315 VAL A O 1
ATOM 2357 N N . PHE A 1 316 ? -5.948 4.968 17.201 1.00 93.94 316 PHE A N 1
ATOM 2358 C CA . PHE A 1 316 ? -6.913 4.363 18.109 1.00 93.94 316 PHE A CA 1
ATOM 2359 C C . PHE A 1 316 ? -6.234 4.113 19.451 1.00 93.94 316 PHE A C 1
ATOM 2361 O O . PHE A 1 316 ? -5.095 3.638 19.511 1.00 93.94 316 PHE A O 1
ATOM 2368 N N . SER A 1 317 ? -6.917 4.441 20.541 1.00 94.50 317 SER A N 1
ATOM 2369 C CA . SER A 1 317 ? -6.458 4.099 21.881 1.00 94.50 317 SER A CA 1
ATOM 2370 C C . SER A 1 317 ? -7.626 3.749 22.780 1.00 94.50 317 SER A C 1
ATOM 2372 O O . SER A 1 317 ? -8.683 4.366 22.703 1.00 94.50 317 SER A O 1
ATOM 2374 N N . PHE A 1 318 ? -7.470 2.772 23.666 1.00 95.06 318 PHE A N 1
ATOM 2375 C CA . PHE A 1 318 ? -8.493 2.557 24.682 1.00 95.06 318 PHE A CA 1
ATOM 2376 C C . PHE A 1 318 ? -8.565 3.779 25.605 1.00 95.06 318 PHE A C 1
ATOM 2378 O O . PHE A 1 318 ? -7.546 4.272 26.097 1.00 95.06 318 PHE A O 1
ATOM 2385 N N . ALA A 1 319 ? -9.778 4.260 25.872 1.00 92.19 319 ALA A N 1
ATOM 2386 C CA . ALA A 1 319 ? -10.003 5.335 26.836 1.00 92.19 319 ALA A CA 1
ATOM 2387 C C . ALA A 1 319 ? -9.689 4.879 28.271 1.00 92.19 319 ALA A C 1
ATOM 2389 O O . ALA A 1 319 ? -9.435 5.703 29.149 1.00 92.19 319 ALA A O 1
ATOM 2390 N N . PHE A 1 320 ? -9.693 3.564 28.503 1.00 86.94 320 PHE A N 1
ATOM 2391 C CA . PHE A 1 320 ? -9.244 2.941 29.735 1.00 86.94 320 PHE A CA 1
ATOM 2392 C C . PHE A 1 320 ? -8.687 1.544 29.455 1.00 86.94 320 PHE A C 1
ATOM 2394 O O . PHE A 1 320 ? -9.348 0.724 28.822 1.00 86.94 320 PHE A O 1
ATOM 2401 N N . VAL A 1 321 ? -7.494 1.271 29.978 1.00 86.81 321 VAL A N 1
ATOM 2402 C CA . VAL A 1 321 ? -6.929 -0.077 30.077 1.00 86.81 321 VAL A CA 1
ATOM 2403 C C . VAL A 1 321 ? -6.782 -0.381 31.566 1.00 86.81 321 VAL A C 1
ATOM 2405 O O . VAL A 1 321 ? -6.155 0.415 32.271 1.00 86.81 321 VAL A O 1
ATOM 2408 N N . PRO A 1 322 ? -7.358 -1.483 32.077 1.00 84.94 322 PRO A N 1
ATOM 2409 C CA . PRO A 1 322 ? -7.200 -1.851 33.478 1.00 84.94 322 PRO A CA 1
ATOM 2410 C C . PRO A 1 322 ? -5.715 -1.999 33.860 1.00 84.94 322 PRO A C 1
ATOM 2412 O O . PRO A 1 322 ? -4.913 -2.428 33.021 1.00 84.94 322 PRO A O 1
ATOM 2415 N N . PRO A 1 323 ? -5.322 -1.671 35.108 1.00 88.12 323 PRO A N 1
ATOM 2416 C CA . PRO A 1 323 ? -3.952 -1.875 35.570 1.00 88.12 323 PRO A CA 1
ATOM 2417 C C . PRO A 1 323 ? -3.485 -3.309 35.305 1.00 88.12 323 PRO A C 1
ATOM 2419 O O . PRO A 1 323 ? -4.174 -4.269 35.647 1.00 88.12 323 PRO A O 1
ATOM 2422 N N . ASN A 1 324 ? -2.327 -3.447 34.668 1.00 87.69 324 ASN A N 1
ATOM 2423 C CA . ASN A 1 324 ? -1.778 -4.724 34.230 1.00 87.69 324 ASN A CA 1
ATOM 2424 C C . ASN A 1 324 ? -0.242 -4.664 34.229 1.00 87.69 324 ASN A C 1
ATOM 2426 O O . ASN A 1 324 ? 0.348 -3.589 34.334 1.00 87.69 324 ASN A O 1
ATOM 2430 N N . ASN A 1 325 ? 0.397 -5.826 34.090 1.00 87.19 325 ASN A N 1
ATOM 2431 C CA . ASN A 1 325 ? 1.857 -5.945 34.097 1.00 87.19 325 ASN A CA 1
ATOM 2432 C C . ASN A 1 325 ? 2.491 -5.890 32.694 1.00 87.19 325 ASN A C 1
ATOM 2434 O O . ASN A 1 325 ? 3.708 -6.004 32.585 1.00 87.19 325 ASN A O 1
ATOM 2438 N N . CYS A 1 326 ? 1.694 -5.748 31.630 1.00 85.94 326 CYS A N 1
ATOM 2439 C CA . CYS A 1 326 ? 2.166 -5.823 30.245 1.00 85.94 326 CYS A CA 1
ATOM 2440 C C . CYS A 1 326 ? 2.466 -4.444 29.657 1.00 85.94 326 CYS A C 1
ATOM 2442 O O . CYS A 1 326 ? 3.460 -4.259 28.957 1.00 85.94 326 CYS A O 1
ATOM 2444 N N . THR A 1 327 ? 1.615 -3.453 29.929 1.00 87.06 327 THR A N 1
ATOM 2445 C CA . THR A 1 327 ? 1.798 -2.094 29.422 1.00 87.06 327 THR A CA 1
ATOM 2446 C C . THR A 1 327 ? 1.060 -1.042 30.248 1.00 87.06 327 THR A C 1
ATOM 2448 O O . THR A 1 327 ? 0.018 -1.303 30.849 1.00 87.06 327 THR A O 1
ATOM 2451 N N . ASN A 1 328 ? 1.600 0.176 30.233 1.00 86.94 328 ASN A N 1
ATOM 2452 C CA . ASN A 1 328 ? 0.959 1.393 30.726 1.00 86.94 328 ASN A CA 1
ATOM 2453 C C . ASN A 1 328 ? 0.362 2.262 29.599 1.00 86.94 328 ASN A C 1
ATOM 2455 O O . ASN A 1 328 ? -0.160 3.340 29.878 1.00 86.94 328 ASN A O 1
ATOM 2459 N N . SER A 1 329 ? 0.465 1.827 28.341 1.00 89.44 329 SER A N 1
ATOM 2460 C CA . SER A 1 329 ? -0.145 2.493 27.190 1.00 89.44 329 SER A CA 1
ATOM 2461 C C . SER A 1 329 ? -1.562 1.981 26.947 1.00 89.44 329 SER A C 1
ATOM 2463 O O . SER A 1 329 ? -1.947 0.905 27.402 1.00 89.44 329 SER A O 1
ATOM 2465 N N . SER A 1 330 ? -2.324 2.737 26.165 1.00 91.31 330 SER A N 1
ATOM 2466 C CA . SER A 1 330 ? -3.608 2.311 25.612 1.00 91.31 330 SER A CA 1
ATOM 2467 C C . SER A 1 330 ? -3.668 2.381 24.088 1.00 91.31 330 SER A C 1
ATOM 2469 O O . SER A 1 330 ? -4.704 2.081 23.501 1.00 91.31 330 SER A O 1
ATOM 2471 N N . ILE A 1 331 ? -2.569 2.779 23.444 1.00 92.12 331 ILE A N 1
ATOM 2472 C CA . ILE A 1 331 ? -2.486 3.050 22.007 1.00 92.12 331 ILE A CA 1
ATOM 2473 C C . ILE A 1 331 ? -2.392 1.742 21.222 1.00 92.12 331 ILE A C 1
ATOM 2475 O O . ILE A 1 331 ? -1.610 0.866 21.582 1.00 92.12 331 ILE A O 1
ATOM 2479 N N . TRP A 1 332 ? -3.153 1.634 20.137 1.00 92.81 332 TRP A N 1
ATOM 2480 C CA . TRP A 1 332 ? -3.151 0.476 19.250 1.00 92.81 332 TRP A CA 1
ATOM 2481 C C . TRP A 1 332 ? -1.943 0.506 18.306 1.00 92.81 332 TRP A C 1
ATOM 2483 O O . TRP A 1 332 ? -1.597 1.549 17.740 1.00 92.81 332 TRP A O 1
ATOM 2493 N N . VAL A 1 333 ? -1.316 -0.651 18.113 1.00 89.00 333 VAL A N 1
ATOM 2494 C CA . VAL A 1 333 ? -0.179 -0.863 17.213 1.00 89.00 333 VAL A CA 1
ATOM 2495 C C . VAL A 1 333 ? -0.312 -2.175 16.456 1.00 89.00 333 VAL A C 1
ATOM 2497 O O . VAL A 1 333 ? -0.928 -3.128 16.924 1.00 89.00 333 VAL A O 1
ATOM 2500 N N . LEU A 1 334 ? 0.294 -2.216 15.280 1.00 86.69 334 LEU A N 1
ATOM 2501 C CA . LEU A 1 334 ? 0.473 -3.414 14.480 1.00 86.69 334 LEU A CA 1
ATOM 2502 C C . LEU A 1 334 ? 1.759 -4.117 14.911 1.00 86.69 334 LEU A C 1
ATOM 2504 O O . LEU A 1 334 ? 2.814 -3.482 14.989 1.00 86.69 334 LEU A O 1
ATOM 2508 N N . ARG A 1 335 ? 1.676 -5.421 15.175 1.00 81.94 335 ARG A N 1
ATOM 2509 C CA . ARG A 1 335 ? 2.825 -6.262 15.514 1.00 81.94 335 ARG A CA 1
ATOM 2510 C C . ARG A 1 335 ? 2.836 -7.515 14.651 1.00 81.94 335 ARG A C 1
ATOM 2512 O O . ARG A 1 335 ? 1.846 -8.239 14.592 1.00 81.94 335 ARG A O 1
ATOM 2519 N N . THR A 1 336 ? 3.970 -7.784 14.020 1.00 80.25 336 THR A N 1
ATOM 2520 C CA . THR A 1 336 ? 4.203 -9.041 13.307 1.00 80.25 336 THR A CA 1
ATOM 2521 C C . THR A 1 336 ? 4.395 -10.174 14.309 1.00 80.25 336 THR A C 1
ATOM 2523 O O . THR A 1 336 ? 5.132 -10.030 15.279 1.00 80.25 336 THR A O 1
ATOM 2526 N N . SER A 1 337 ? 3.705 -11.288 14.091 1.00 73.00 337 SER A N 1
ATOM 2527 C CA . SER A 1 337 ? 3.893 -12.524 14.839 1.00 73.00 337 SER A CA 1
ATOM 2528 C C . SER A 1 337 ? 5.030 -13.330 14.224 1.00 73.00 337 SER A C 1
ATOM 2530 O O . SER A 1 337 ? 4.951 -13.717 13.057 1.00 73.00 337 SER A O 1
ATOM 2532 N N . ASP A 1 338 ? 6.039 -13.651 15.033 1.00 65.88 338 ASP A N 1
ATOM 2533 C CA . ASP A 1 338 ? 7.193 -14.450 14.598 1.00 65.88 338 ASP A CA 1
ATOM 2534 C C . ASP A 1 338 ? 6.833 -15.905 14.269 1.00 65.88 338 ASP A C 1
ATOM 2536 O O . ASP A 1 338 ? 7.567 -16.593 13.565 1.00 65.88 338 ASP A O 1
ATOM 2540 N N . THR A 1 339 ? 5.709 -16.400 14.793 1.00 64.69 339 THR A N 1
ATOM 2541 C CA . THR A 1 339 ? 5.293 -17.801 14.648 1.00 64.69 339 THR A CA 1
ATOM 2542 C C . THR A 1 339 ? 4.289 -18.018 13.526 1.00 64.69 339 THR A C 1
ATOM 2544 O O . THR A 1 339 ? 4.235 -19.112 12.966 1.00 64.69 339 THR A O 1
ATOM 2547 N N . LEU A 1 340 ? 3.482 -17.005 13.204 1.00 65.31 340 LEU A N 1
ATOM 2548 C CA . LEU A 1 340 ? 2.364 -17.137 12.269 1.00 65.31 340 LEU A CA 1
ATOM 2549 C C . LEU A 1 340 ? 2.569 -16.384 10.951 1.00 65.31 340 LEU A C 1
ATOM 2551 O O . LEU A 1 340 ? 1.763 -16.564 10.042 1.00 65.31 340 LEU A O 1
ATOM 2555 N N . ASN A 1 341 ? 3.620 -15.561 10.828 1.00 74.56 341 ASN A N 1
ATOM 2556 C CA . ASN A 1 341 ? 3.808 -14.627 9.707 1.00 74.56 341 ASN A CA 1
ATOM 2557 C C . ASN A 1 341 ? 2.582 -13.718 9.462 1.00 74.56 341 ASN A C 1
ATOM 2559 O O . ASN A 1 341 ? 2.385 -13.209 8.362 1.00 74.56 341 ASN A O 1
ATOM 2563 N N . ASP A 1 342 ? 1.762 -13.501 10.492 1.00 81.81 342 ASP A N 1
ATOM 2564 C CA . ASP A 1 342 ? 0.621 -12.589 10.468 1.00 81.81 342 ASP A CA 1
ATOM 2565 C C . ASP A 1 342 ? 0.959 -11.281 11.179 1.00 81.81 342 ASP A C 1
ATOM 2567 O O . ASP A 1 342 ? 1.842 -11.232 12.035 1.00 81.81 342 ASP A O 1
ATOM 2571 N N . VAL A 1 343 ? 0.193 -10.228 10.898 1.00 86.19 343 VAL A N 1
ATOM 2572 C CA . VAL A 1 343 ? 0.278 -8.959 11.625 1.00 86.19 343 VAL A CA 1
ATOM 2573 C C . VAL A 1 343 ? -0.967 -8.797 12.493 1.00 86.19 343 VAL A C 1
ATOM 2575 O O . VAL A 1 343 ? -2.076 -8.673 11.979 1.00 86.19 343 VAL A O 1
ATOM 2578 N N . PHE A 1 344 ? -0.793 -8.793 13.812 1.00 88.94 344 PHE A N 1
ATOM 2579 C CA . PHE A 1 344 ? -1.869 -8.618 14.787 1.00 88.94 344 PHE A CA 1
ATOM 2580 C C . PHE A 1 344 ? -1.980 -7.171 15.259 1.00 88.94 344 PHE A C 1
ATOM 2582 O O . PHE A 1 344 ? -1.008 -6.413 15.227 1.00 88.94 344 PHE A O 1
ATOM 2589 N N . VAL A 1 345 ? -3.168 -6.800 15.736 1.00 91.00 345 VAL A N 1
ATOM 2590 C CA . VAL A 1 345 ? -3.386 -5.531 16.435 1.00 91.00 345 VAL A CA 1
ATOM 2591 C C . VAL A 1 345 ? -3.225 -5.757 17.940 1.00 91.00 345 VAL A C 1
ATOM 2593 O O . VAL A 1 345 ? -3.898 -6.597 18.543 1.00 91.00 345 VAL A O 1
ATOM 2596 N N . GLU A 1 346 ? -2.326 -5.000 18.558 1.00 91.56 346 GLU A N 1
ATOM 2597 C CA . GLU A 1 346 ? -1.993 -5.075 19.982 1.00 91.56 346 GLU A CA 1
ATOM 2598 C C . GLU A 1 346 ? -1.971 -3.676 20.612 1.00 91.56 346 GLU A C 1
ATOM 2600 O O . GLU A 1 346 ? -1.982 -2.657 19.921 1.00 91.56 346 GLU A O 1
ATOM 2605 N N . VAL A 1 347 ? -1.924 -3.606 21.940 1.00 90.00 347 VAL A N 1
ATOM 2606 C CA . VAL A 1 347 ? -1.646 -2.361 22.661 1.00 90.00 347 VAL A CA 1
ATOM 2607 C C . VAL A 1 347 ? -0.137 -2.172 22.776 1.00 90.00 347 VAL A C 1
ATOM 2609 O O . VAL A 1 347 ? 0.591 -3.088 23.162 1.00 90.00 347 VAL A O 1
ATOM 2612 N N . LEU A 1 348 ? 0.330 -0.962 22.476 1.00 82.56 348 LEU A N 1
ATOM 2613 C CA . LEU A 1 348 ? 1.737 -0.583 22.517 1.00 82.56 348 LEU A CA 1
ATOM 2614 C C . LEU A 1 348 ? 2.360 -0.945 23.870 1.00 82.56 348 LEU A C 1
ATOM 2616 O O . LEU A 1 348 ? 1.902 -0.477 24.906 1.00 82.56 348 LEU A O 1
ATOM 2620 N N . THR A 1 349 ? 3.428 -1.738 23.879 1.00 76.88 349 THR A N 1
ATOM 2621 C CA . THR A 1 349 ? 4.207 -2.045 25.089 1.00 76.88 349 THR A CA 1
ATOM 2622 C C . THR A 1 349 ? 5.323 -1.019 25.267 1.00 76.88 349 THR A C 1
ATOM 2624 O O . THR A 1 349 ? 5.993 -0.663 24.297 1.00 76.88 349 THR A O 1
ATOM 2627 N N . GLY A 1 350 ? 5.535 -0.546 26.498 1.00 54.03 350 GLY A N 1
ATOM 2628 C CA . GLY A 1 350 ? 6.546 0.461 26.832 1.00 54.03 350 GLY A CA 1
ATOM 2629 C C . GLY A 1 350 ? 7.983 -0.029 26.626 1.00 54.03 350 GLY A C 1
ATOM 2630 O O . GLY A 1 350 ? 8.624 -0.493 27.561 1.00 54.03 350 GLY A O 1
ATOM 2631 N N . GLY A 1 351 ? 8.493 0.105 25.404 1.00 50.12 351 GLY A N 1
ATOM 2632 C CA . GLY A 1 351 ? 9.916 0.106 25.069 1.00 50.12 351 GLY A CA 1
ATOM 2633 C C . GLY A 1 351 ? 10.302 1.489 24.546 1.00 50.12 351 GLY A C 1
ATOM 2634 O O . GLY A 1 351 ? 9.536 2.113 23.813 1.00 50.12 351 GLY A O 1
ATOM 2635 N N . SER A 1 352 ? 11.476 1.990 24.923 1.00 34.69 352 SER A N 1
ATOM 2636 C CA . SER A 1 352 ? 11.956 3.368 24.718 1.00 34.69 352 SER A CA 1
ATOM 2637 C C . SER A 1 352 ? 12.197 3.807 23.256 1.00 34.69 352 SER A C 1
ATOM 2639 O O . SER A 1 352 ? 12.939 4.758 23.032 1.00 34.69 352 SER A O 1
ATOM 2641 N N . GLY A 1 353 ? 11.586 3.151 22.262 1.00 37.84 353 GLY A N 1
ATOM 2642 C CA . GLY A 1 353 ? 11.790 3.431 20.833 1.00 37.84 353 GLY A CA 1
ATOM 2643 C C . GLY A 1 353 ? 10.528 3.543 19.967 1.00 37.84 353 GLY A C 1
ATOM 2644 O O . GLY A 1 353 ? 10.628 4.021 18.842 1.00 37.84 353 GLY A O 1
ATOM 2645 N N . ALA A 1 354 ? 9.342 3.159 20.450 1.00 40.03 354 ALA A N 1
ATOM 2646 C CA . ALA A 1 354 ? 8.111 3.199 19.652 1.00 40.03 354 ALA A CA 1
ATOM 2647 C C . ALA A 1 354 ? 7.312 4.482 19.940 1.00 40.03 354 ALA A C 1
ATOM 2649 O O . ALA A 1 354 ? 6.348 4.493 20.706 1.00 40.03 354 ALA A O 1
ATOM 2650 N N . ILE A 1 355 ? 7.754 5.598 19.358 1.00 40.69 355 ILE A N 1
ATOM 2651 C CA . ILE A 1 355 ? 7.088 6.901 19.480 1.00 40.69 355 ILE A CA 1
ATOM 2652 C C . ILE A 1 355 ? 6.051 7.017 18.354 1.00 40.69 355 ILE A C 1
ATOM 2654 O O . ILE A 1 355 ? 6.296 7.646 17.331 1.00 40.69 355 ILE A O 1
ATOM 2658 N N . GLY A 1 356 ? 4.898 6.368 18.521 1.00 63.81 356 GLY A N 1
ATOM 2659 C CA . GLY A 1 356 ? 3.752 6.518 17.617 1.00 63.81 356 GLY A CA 1
ATOM 2660 C C . GLY A 1 356 ? 2.885 5.265 17.542 1.00 63.81 356 GLY A C 1
ATOM 2661 O O . GLY A 1 356 ? 3.396 4.169 17.343 1.00 63.81 356 GLY A O 1
ATOM 2662 N N . GLY A 1 357 ? 1.571 5.424 17.722 1.00 74.06 357 GLY A N 1
ATOM 2663 C CA . GLY A 1 357 ? 0.608 4.361 17.425 1.00 74.06 357 GLY A CA 1
ATOM 2664 C C . GLY A 1 357 ? 0.574 4.022 15.938 1.00 74.06 357 GLY A C 1
ATOM 2665 O O . GLY A 1 357 ? 1.036 4.808 15.109 1.00 74.06 357 GLY A O 1
ATOM 2666 N N . SER A 1 358 ? -0.010 2.877 15.590 1.00 86.00 358 SER A N 1
ATOM 2667 C CA . SER A 1 358 ? -0.286 2.580 14.184 1.00 86.00 358 SER A CA 1
ATOM 2668 C C . SER A 1 358 ? -1.440 3.431 13.669 1.00 86.00 358 SER A C 1
ATOM 2670 O O . SER A 1 358 ? -2.337 3.830 14.414 1.00 86.00 358 SER A O 1
ATOM 2672 N N . THR A 1 359 ? -1.401 3.715 12.373 1.00 88.62 359 THR A N 1
ATOM 2673 C CA . THR A 1 359 ? -2.425 4.511 11.708 1.00 88.62 359 THR A CA 1
ATOM 2674 C C . THR A 1 359 ? -3.520 3.633 11.128 1.00 88.62 359 THR A C 1
ATOM 2676 O O . THR A 1 359 ? -3.240 2.664 10.417 1.00 88.62 359 THR A O 1
ATOM 2679 N N . PHE A 1 360 ? -4.757 4.072 11.336 1.00 91.56 360 PHE A N 1
ATOM 2680 C CA . PHE A 1 360 ? -5.966 3.460 10.817 1.00 91.56 360 PHE A CA 1
ATOM 2681 C C . PHE A 1 360 ? -6.829 4.473 10.050 1.00 91.56 360 PHE A C 1
ATOM 2683 O O . PHE A 1 360 ? -6.723 5.685 10.237 1.00 91.56 360 PHE A O 1
ATOM 2690 N N . TYR A 1 361 ? -7.716 3.949 9.214 1.00 92.31 361 TYR A N 1
ATOM 2691 C CA . TYR A 1 361 ? -8.755 4.643 8.463 1.00 92.31 361 TYR A CA 1
ATOM 2692 C C . TYR A 1 361 ? -10.068 3.891 8.649 1.00 92.31 361 TYR A C 1
ATOM 2694 O O . TYR A 1 361 ? -10.076 2.663 8.735 1.00 92.31 361 TYR A O 1
ATOM 2702 N N . ILE A 1 362 ? -11.183 4.614 8.657 1.00 93.88 362 ILE A N 1
ATOM 2703 C CA . ILE A 1 362 ? -12.519 4.019 8.717 1.00 93.88 362 ILE A CA 1
ATOM 2704 C C . ILE A 1 362 ? -13.119 4.049 7.315 1.00 93.88 362 ILE A C 1
ATOM 2706 O O . ILE A 1 362 ? -13.155 5.100 6.676 1.00 93.88 362 ILE A O 1
ATOM 2710 N N . LYS A 1 363 ? -13.580 2.900 6.819 1.00 90.94 363 LYS A N 1
ATOM 2711 C CA . LYS A 1 363 ? -14.129 2.760 5.465 1.00 90.94 363 LYS A CA 1
ATOM 2712 C C . LYS A 1 363 ? -15.570 2.276 5.490 1.00 90.94 363 LYS A C 1
ATOM 2714 O O . LYS A 1 363 ? -15.868 1.362 6.253 1.00 90.94 363 LYS A O 1
ATOM 2719 N N . PRO A 1 364 ? -16.463 2.840 4.660 1.00 89.94 364 PRO A N 1
ATOM 2720 C CA . PRO A 1 364 ? -17.851 2.409 4.620 1.00 89.94 364 PRO A CA 1
ATOM 2721 C C . PRO A 1 364 ? -17.936 0.979 4.085 1.00 89.94 364 PRO A C 1
ATOM 2723 O O . PRO A 1 364 ? -17.225 0.600 3.145 1.00 89.94 364 PRO A O 1
ATOM 2726 N N . SER A 1 365 ? -18.817 0.179 4.679 1.00 86.44 365 SER A N 1
ATOM 2727 C CA . SER A 1 365 ? -19.176 -1.116 4.114 1.00 86.44 365 SER A CA 1
ATOM 2728 C C . SER A 1 365 ? -19.960 -0.904 2.823 1.00 86.44 365 SER A C 1
ATOM 2730 O O . SER A 1 365 ? -20.944 -0.168 2.792 1.00 86.44 365 SER A O 1
ATOM 2732 N N . ARG A 1 366 ? -19.528 -1.563 1.744 1.00 74.00 366 ARG A N 1
ATOM 2733 C CA . ARG A 1 366 ? -20.247 -1.569 0.458 1.00 74.00 366 ARG A CA 1
ATOM 2734 C C . ARG A 1 366 ? -21.225 -2.735 0.334 1.00 74.00 366 ARG A C 1
ATOM 2736 O O . ARG A 1 366 ? -21.831 -2.909 -0.721 1.00 74.00 366 ARG A O 1
ATOM 2743 N N . SER A 1 367 ? -21.366 -3.553 1.377 1.00 74.31 367 SER A N 1
ATOM 2744 C CA . SER A 1 367 ? -22.298 -4.673 1.336 1.00 74.31 367 SER A CA 1
ATOM 2745 C C . SER A 1 367 ? -23.736 -4.160 1.362 1.00 74.31 367 SER A C 1
ATOM 2747 O O . SER A 1 367 ? -24.137 -3.452 2.285 1.00 74.31 367 SER A O 1
ATOM 2749 N N . ALA A 1 368 ? -24.529 -4.560 0.365 1.00 61.84 368 ALA A N 1
ATOM 2750 C CA . ALA A 1 368 ? -25.949 -4.220 0.272 1.00 61.84 368 ALA A CA 1
ATOM 2751 C C . ALA A 1 368 ? -26.775 -4.756 1.459 1.00 61.84 368 ALA A C 1
ATOM 2753 O O . ALA A 1 368 ? -27.887 -4.289 1.690 1.00 61.84 368 ALA A O 1
ATOM 2754 N N . SER A 1 369 ? -26.240 -5.731 2.203 1.00 67.19 369 SER A N 1
ATOM 2755 C CA . SER A 1 369 ? -26.863 -6.306 3.397 1.00 67.19 369 SER A CA 1
ATOM 2756 C C . SER A 1 369 ? -26.325 -5.734 4.711 1.00 67.19 369 SER A C 1
ATOM 2758 O O . SER A 1 369 ? -26.765 -6.173 5.773 1.00 67.19 369 SER A O 1
ATOM 2760 N N . ALA A 1 370 ? -25.356 -4.811 4.677 1.00 72.81 370 ALA A N 1
ATOM 2761 C CA . ALA A 1 370 ? -24.831 -4.217 5.900 1.00 72.81 370 ALA A CA 1
ATOM 2762 C C . ALA A 1 370 ? -25.885 -3.305 6.538 1.00 72.81 370 ALA A C 1
ATOM 2764 O O . ALA A 1 370 ? -26.633 -2.609 5.847 1.00 72.81 370 ALA A O 1
ATOM 2765 N N . ALA A 1 371 ? -25.917 -3.268 7.869 1.00 76.88 371 ALA A N 1
ATOM 2766 C CA . ALA A 1 371 ? -26.693 -2.258 8.571 1.00 76.88 371 ALA A CA 1
ATOM 2767 C C . ALA A 1 371 ? -26.193 -0.853 8.190 1.00 76.88 371 ALA A C 1
ATOM 2769 O O . ALA A 1 371 ? -25.028 -0.657 7.825 1.00 76.88 371 ALA A O 1
ATOM 2770 N N . LYS A 1 372 ? -27.063 0.151 8.306 1.00 82.81 372 LYS A N 1
ATOM 2771 C CA . LYS A 1 372 ? -26.660 1.550 8.124 1.00 82.81 372 LYS A CA 1
ATOM 2772 C C . LYS A 1 372 ? -25.511 1.891 9.090 1.00 82.81 372 LYS A C 1
ATOM 2774 O O . LYS A 1 372 ? -25.484 1.382 10.209 1.00 82.81 372 LYS A O 1
ATOM 2779 N N . TYR A 1 373 ? -24.577 2.738 8.650 1.00 86.06 373 TYR A N 1
ATOM 2780 C CA . TYR A 1 373 ? -23.411 3.162 9.443 1.00 86.06 373 TYR A CA 1
ATOM 2781 C C . TYR A 1 373 ? -22.508 1.998 9.878 1.00 86.06 373 TYR A C 1
ATOM 2783 O O . TYR A 1 373 ? -21.986 1.972 10.989 1.00 86.06 373 TYR A O 1
ATOM 2791 N N . THR A 1 374 ? -22.344 1.020 8.987 1.00 87.25 374 THR A N 1
ATOM 2792 C CA . THR A 1 374 ? -21.383 -0.071 9.153 1.00 87.25 374 THR A CA 1
ATOM 2793 C C . THR A 1 374 ? -20.096 0.260 8.418 1.00 87.25 374 THR A C 1
ATOM 2795 O O . THR A 1 374 ? -20.120 0.602 7.231 1.00 87.25 374 THR A O 1
ATOM 2798 N N . TYR A 1 375 ? -18.970 0.087 9.097 1.00 90.31 375 TYR A N 1
ATOM 2799 C CA . TYR A 1 375 ? -17.649 0.385 8.563 1.00 90.31 375 TYR A CA 1
ATOM 2800 C C . TYR A 1 375 ? -16.683 -0.765 8.809 1.00 90.31 375 TYR A C 1
ATOM 2802 O O . TYR A 1 375 ? -16.981 -1.681 9.560 1.00 90.31 375 TYR A O 1
ATOM 2810 N N . TRP A 1 376 ? -15.502 -0.697 8.220 1.00 91.00 376 TRP A N 1
ATOM 2811 C CA . TRP A 1 376 ? -14.365 -1.532 8.589 1.00 91.00 376 TRP A CA 1
ATOM 2812 C C . TRP A 1 376 ? -13.129 -0.662 8.794 1.00 91.00 376 TRP A C 1
ATOM 2814 O O . TRP A 1 376 ? -13.050 0.462 8.286 1.00 91.00 376 TRP A O 1
ATOM 2824 N N . LEU A 1 377 ? -12.171 -1.177 9.561 1.00 90.94 377 LEU A N 1
ATOM 2825 C CA . LEU A 1 377 ? -10.892 -0.509 9.780 1.00 90.94 377 LEU A CA 1
ATOM 2826 C C . LEU A 1 377 ? -9.888 -0.947 8.722 1.00 90.94 377 LEU A C 1
ATOM 2828 O O . LEU A 1 377 ? -9.734 -2.137 8.463 1.00 90.94 377 LEU A O 1
ATOM 2832 N N . ASN A 1 378 ? -9.177 0.016 8.155 1.00 87.44 378 ASN A N 1
ATOM 2833 C CA . ASN A 1 378 ? -8.057 -0.201 7.249 1.00 87.44 378 ASN A CA 1
ATOM 2834 C C . ASN A 1 378 ? -6.796 0.416 7.863 1.00 87.44 378 ASN A C 1
ATOM 2836 O O . ASN A 1 378 ? -6.900 1.458 8.506 1.00 87.44 378 ASN A O 1
ATOM 2840 N N . CYS A 1 379 ? -5.618 -0.177 7.694 1.00 82.75 379 CYS A N 1
ATOM 2841 C CA . CYS A 1 379 ? -4.365 0.434 8.148 1.00 82.75 379 CYS A CA 1
ATOM 2842 C C . CYS A 1 379 ? -3.714 1.302 7.054 1.00 82.75 379 CYS A C 1
ATOM 2844 O O . CYS A 1 379 ? -4.072 1.214 5.886 1.00 82.75 379 CYS A O 1
ATOM 2846 N N . SER A 1 380 ? -2.781 2.183 7.436 1.00 66.69 380 SER A N 1
ATOM 2847 C CA . SER A 1 380 ? -2.091 3.113 6.512 1.00 66.69 380 SER A CA 1
ATOM 2848 C C . SER A 1 380 ? -0.957 2.519 5.703 1.00 66.69 380 SER A C 1
ATOM 2850 O O . SER A 1 380 ? -0.565 3.105 4.698 1.00 66.69 380 SER A O 1
ATOM 2852 N N . LYS A 1 381 ? -0.414 1.409 6.197 1.00 60.88 381 LYS A N 1
ATOM 2853 C CA . LYS A 1 381 ? 0.679 0.603 5.656 1.00 60.88 381 LYS A CA 1
ATOM 2854 C C . LYS A 1 381 ? 1.045 -0.394 6.746 1.00 60.88 381 LYS A C 1
ATOM 2856 O O . LYS A 1 381 ? 1.250 0.005 7.895 1.00 60.88 381 LYS A O 1
ATOM 2861 N N . ASP A 1 382 ? 1.112 -1.668 6.411 1.00 51.50 382 ASP A N 1
ATOM 2862 C CA . ASP A 1 382 ? 1.892 -2.624 7.188 1.00 51.50 382 ASP A CA 1
ATOM 2863 C C . ASP A 1 382 ? 3.391 -2.498 6.845 1.00 51.50 382 ASP A C 1
ATOM 2865 O O . ASP A 1 382 ? 3.806 -1.655 6.042 1.00 51.50 382 ASP A O 1
ATOM 2869 N N . ILE A 1 383 ? 4.222 -3.346 7.453 1.00 48.03 383 ILE A N 1
ATOM 2870 C CA . ILE A 1 383 ? 5.654 -3.459 7.126 1.00 48.03 383 ILE A CA 1
ATOM 2871 C C . ILE A 1 383 ? 5.916 -3.876 5.666 1.00 48.03 383 ILE A C 1
ATOM 2873 O O . ILE A 1 383 ? 7.048 -3.775 5.201 1.00 48.03 383 ILE A O 1
ATOM 2877 N N . PHE A 1 384 ? 4.888 -4.316 4.938 1.00 49.28 384 PHE A N 1
ATOM 2878 C CA . PHE A 1 384 ? 4.965 -4.756 3.547 1.00 49.28 384 PHE A CA 1
ATOM 2879 C C . PHE A 1 384 ? 4.498 -3.684 2.554 1.00 49.28 384 PHE A C 1
ATOM 2881 O O . PHE A 1 384 ? 4.595 -3.892 1.346 1.00 49.28 384 PHE A O 1
ATOM 2888 N N . GLY A 1 385 ? 4.062 -2.516 3.037 1.00 55.81 385 GLY A N 1
ATOM 2889 C CA . GLY A 1 385 ? 3.702 -1.376 2.200 1.00 55.81 385 GLY A CA 1
ATOM 2890 C C . GLY A 1 385 ? 2.240 -1.338 1.749 1.00 55.81 385 GLY A C 1
ATOM 2891 O O . GLY A 1 385 ? 1.909 -0.482 0.924 1.00 55.81 385 GLY A O 1
ATOM 2892 N N . TYR A 1 386 ? 1.360 -2.192 2.288 1.00 62.59 386 TYR A N 1
ATOM 2893 C CA . TYR A 1 386 ? -0.042 -2.276 1.861 1.00 62.59 386 TYR A CA 1
ATOM 2894 C C . TYR A 1 386 ? -1.025 -1.843 2.954 1.00 62.59 386 TYR A C 1
ATOM 2896 O O . TYR A 1 386 ? -0.800 -2.036 4.149 1.00 62.59 386 TYR A O 1
ATOM 2904 N N . CYS A 1 387 ? -2.145 -1.255 2.528 1.00 66.19 387 CYS A N 1
ATOM 2905 C CA . CYS A 1 387 ? -3.297 -0.987 3.386 1.00 66.19 387 CYS A CA 1
ATOM 2906 C C . CYS A 1 387 ? -4.202 -2.225 3.399 1.00 66.19 387 CYS A C 1
ATOM 2908 O O . CYS A 1 387 ? -4.873 -2.514 2.404 1.00 66.19 387 CYS A O 1
ATOM 2910 N N . ALA A 1 388 ? -4.208 -2.950 4.514 1.00 79.62 388 ALA A N 1
ATOM 2911 C CA . ALA A 1 388 ? -5.026 -4.136 4.723 1.00 79.62 388 ALA A CA 1
ATOM 2912 C C . ALA A 1 388 ? -6.227 -3.842 5.631 1.00 79.62 388 ALA A C 1
ATOM 2914 O O . ALA A 1 388 ? -6.138 -3.080 6.599 1.00 79.62 388 ALA A O 1
ATOM 2915 N N . GLY A 1 389 ? -7.353 -4.499 5.344 1.00 87.81 389 GLY A N 1
ATOM 2916 C CA . GLY A 1 389 ? -8.487 -4.515 6.263 1.00 87.81 389 GLY A CA 1
ATOM 2917 C C . GLY A 1 389 ? -8.144 -5.236 7.556 1.00 87.81 389 GLY A C 1
ATOM 2918 O O . GLY A 1 389 ? -7.385 -6.199 7.557 1.00 87.81 389 GLY A O 1
ATOM 2919 N N . VAL A 1 390 ? -8.706 -4.770 8.664 1.00 91.12 390 VAL A N 1
ATOM 2920 C CA . VAL A 1 390 ? -8.632 -5.469 9.946 1.00 91.12 390 VAL A CA 1
ATOM 2921 C C . VAL A 1 390 ? -9.742 -6.515 9.981 1.00 91.12 390 VAL A C 1
ATOM 2923 O O . VAL A 1 390 ? -10.910 -6.189 9.767 1.00 91.12 390 VAL A O 1
ATOM 2926 N N . GLY A 1 391 ? -9.378 -7.764 10.241 1.00 92.31 391 GLY A N 1
ATOM 2927 C CA . GLY A 1 391 ? -10.292 -8.882 10.451 1.00 92.31 391 GLY A CA 1
ATOM 2928 C C . GLY A 1 391 ? -10.116 -9.510 11.830 1.00 92.31 391 GLY A C 1
ATOM 2929 O O . GLY A 1 391 ? -9.393 -8.989 12.681 1.00 92.31 391 GLY A O 1
ATOM 2930 N N . VAL A 1 392 ? -10.764 -10.657 12.035 1.00 90.94 392 VAL A N 1
ATOM 2931 C CA . VAL A 1 392 ? -10.658 -11.471 13.254 1.00 90.94 392 VAL A CA 1
ATOM 2932 C C . VAL A 1 392 ? -10.101 -12.847 12.903 1.00 90.94 392 VAL A C 1
ATOM 2934 O O . VAL A 1 392 ? -10.612 -13.519 12.007 1.00 90.94 392 VAL A O 1
ATOM 2937 N N . LYS A 1 393 ? -9.052 -13.274 13.608 1.00 90.25 393 LYS A N 1
ATOM 2938 C CA . LYS A 1 393 ? -8.445 -14.602 13.475 1.00 90.25 393 LYS A CA 1
ATOM 2939 C C . LYS A 1 393 ? -8.447 -15.299 14.821 1.00 90.25 393 LYS A C 1
ATOM 2941 O O . LYS A 1 393 ? -8.075 -14.717 15.838 1.00 90.25 393 LYS A O 1
ATOM 2946 N N . LYS A 1 394 ? -8.829 -16.575 14.815 1.00 89.25 394 LYS A N 1
ATOM 2947 C CA . LYS A 1 394 ? -8.722 -17.416 16.001 1.00 89.25 394 LYS A CA 1
ATOM 2948 C C . LYS A 1 394 ? -7.264 -17.814 16.225 1.00 89.25 394 LYS A C 1
ATOM 2950 O O . LYS A 1 394 ? -6.683 -18.503 15.390 1.00 89.25 394 LYS A O 1
ATOM 2955 N N . ASP A 1 395 ? -6.704 -17.407 17.354 1.00 84.88 395 ASP A N 1
ATOM 2956 C CA . ASP A 1 395 ? -5.333 -17.693 17.775 1.00 84.88 395 ASP A CA 1
ATOM 2957 C C . ASP A 1 395 ? -5.338 -18.111 19.248 1.00 84.88 395 ASP A C 1
ATOM 2959 O O . ASP A 1 395 ? -5.840 -17.388 20.106 1.00 84.88 395 ASP A O 1
ATOM 2963 N N . ASN A 1 396 ? -4.853 -19.320 19.538 1.00 85.38 396 ASN A N 1
ATOM 2964 C CA . ASN A 1 396 ? -4.879 -19.922 20.880 1.00 85.38 396 ASN A CA 1
ATOM 2965 C C . ASN A 1 396 ? -6.249 -19.858 21.585 1.00 85.38 396 ASN A C 1
ATOM 2967 O O . ASN A 1 396 ? -6.341 -19.701 22.798 1.00 85.38 396 ASN A O 1
ATOM 2971 N N . GLY A 1 397 ? -7.333 -19.993 20.814 1.00 86.62 397 GLY A N 1
ATOM 2972 C CA . GLY A 1 397 ? -8.705 -19.937 21.327 1.00 86.62 397 GLY A CA 1
ATOM 2973 C C . GLY A 1 397 ? -9.296 -18.529 21.432 1.00 86.62 397 GLY A C 1
ATOM 2974 O O . GLY A 1 397 ? -10.500 -18.422 21.634 1.00 86.62 397 GLY A O 1
ATOM 2975 N N . LEU A 1 398 ? -8.493 -17.485 21.220 1.00 88.56 398 LEU A N 1
ATOM 2976 C CA . LEU A 1 398 ? -8.894 -16.082 21.267 1.00 88.56 398 LEU A CA 1
ATOM 2977 C C . LEU A 1 398 ? -9.215 -15.560 19.864 1.00 88.56 398 LEU A C 1
ATOM 2979 O O . LEU A 1 398 ? -8.502 -15.855 18.907 1.00 88.56 398 LEU A O 1
ATOM 2983 N N . ASN A 1 399 ? -10.246 -14.730 19.746 1.00 92.56 399 ASN A N 1
ATOM 2984 C CA . ASN A 1 399 ? -10.604 -14.049 18.503 1.00 92.56 399 ASN A CA 1
ATOM 2985 C C . ASN A 1 399 ? -9.808 -12.740 18.381 1.00 92.56 399 ASN A C 1
ATOM 2987 O O . ASN A 1 399 ? -10.296 -11.665 18.726 1.00 92.56 399 ASN A O 1
ATOM 2991 N N . ARG A 1 400 ? -8.547 -12.825 17.945 1.00 92.31 400 ARG A N 1
ATOM 2992 C CA . ARG A 1 400 ? -7.631 -11.675 17.863 1.00 92.31 400 ARG A CA 1
ATOM 2993 C C . ARG A 1 400 ? -7.867 -10.855 16.602 1.00 92.31 400 ARG A C 1
ATOM 2995 O O . ARG A 1 400 ? -8.090 -11.407 15.525 1.00 92.31 400 ARG A O 1
ATOM 3002 N N . LEU A 1 401 ? -7.746 -9.536 16.724 1.00 93.31 401 LEU A N 1
ATOM 3003 C CA . LEU A 1 401 ? -7.739 -8.641 15.571 1.00 93.31 401 LEU A CA 1
ATOM 3004 C C . LEU A 1 401 ? -6.411 -8.772 14.824 1.00 93.31 401 LEU A C 1
ATOM 3006 O O . LEU A 1 401 ? -5.336 -8.737 15.429 1.00 93.31 401 LEU A O 1
ATOM 3010 N N . PHE A 1 402 ? -6.487 -8.895 13.503 1.00 91.25 402 PHE A N 1
ATOM 3011 C CA . PHE A 1 402 ? -5.325 -9.071 12.633 1.00 91.25 402 PHE A CA 1
ATOM 3012 C C . PHE A 1 402 ? -5.521 -8.374 11.286 1.00 91.25 402 PHE A C 1
ATOM 3014 O O . PHE A 1 402 ? -6.649 -8.067 10.898 1.00 91.25 402 PHE A O 1
ATOM 3021 N N . LEU A 1 403 ? -4.428 -8.109 10.575 1.00 89.00 403 LEU A N 1
ATOM 3022 C CA . LEU A 1 403 ? -4.474 -7.594 9.213 1.00 89.00 403 LEU A CA 1
ATOM 3023 C C . LEU A 1 403 ? -4.754 -8.716 8.219 1.00 89.00 403 LEU A C 1
ATOM 3025 O O . LEU A 1 403 ? -4.084 -9.749 8.197 1.00 89.00 403 LEU A O 1
ATOM 3029 N N . LEU A 1 404 ? -5.736 -8.470 7.363 1.00 85.25 404 LEU A N 1
ATOM 3030 C CA . LEU A 1 404 ? -6.110 -9.347 6.272 1.00 85.25 404 LEU A CA 1
ATOM 3031 C C . LEU A 1 404 ? -5.094 -9.242 5.136 1.00 85.25 404 LEU A C 1
ATOM 3033 O O . LEU A 1 404 ? -4.914 -8.183 4.540 1.00 85.25 404 LEU A O 1
ATOM 3037 N N . HIS A 1 405 ? -4.468 -10.360 4.790 1.00 72.38 405 HIS A N 1
ATOM 3038 C CA . HIS A 1 405 ? -3.565 -10.420 3.647 1.00 72.38 405 HIS A CA 1
ATOM 3039 C C . HIS A 1 405 ? -4.360 -10.542 2.338 1.00 72.38 405 HIS A C 1
ATOM 3041 O O . HIS A 1 405 ? -4.947 -11.580 2.055 1.00 72.38 405 HIS A O 1
ATOM 3047 N N . GLY A 1 406 ? -4.353 -9.493 1.511 1.00 59.62 406 GLY A N 1
ATOM 3048 C CA . GLY A 1 406 ? -4.977 -9.486 0.180 1.00 59.62 406 GLY A CA 1
ATOM 3049 C C . GLY A 1 406 ? -6.367 -8.835 0.116 1.00 59.62 406 GLY A C 1
ATOM 3050 O O . GLY A 1 406 ? -6.993 -8.532 1.126 1.00 59.62 406 GLY A O 1
ATOM 3051 N N . GLN A 1 407 ? -6.857 -8.588 -1.105 1.00 50.41 407 GLN A N 1
ATOM 3052 C CA . GLN A 1 407 ? -8.061 -7.774 -1.356 1.00 50.41 407 GLN A CA 1
ATOM 3053 C C . GLN A 1 407 ? -9.414 -8.498 -1.166 1.00 50.41 407 GLN A C 1
ATOM 3055 O O . GLN A 1 407 ? -10.454 -7.882 -1.379 1.00 50.41 407 GLN A O 1
ATOM 3060 N N . TYR A 1 408 ? -9.429 -9.781 -0.782 1.00 50.66 408 TYR A N 1
ATOM 3061 C CA . TYR A 1 408 ? -10.628 -10.639 -0.867 1.00 50.66 408 TYR A CA 1
ATOM 3062 C C . TYR A 1 408 ? -11.056 -11.308 0.445 1.00 50.66 408 TYR A C 1
ATOM 3064 O O . TYR A 1 408 ? -11.755 -12.318 0.416 1.00 50.66 408 TYR A O 1
ATOM 3072 N N . HIS A 1 409 ? -10.660 -10.771 1.594 1.00 66.62 409 HIS A N 1
ATOM 3073 C CA . HIS A 1 409 ? -11.152 -11.273 2.875 1.00 66.62 409 HIS A CA 1
ATOM 3074 C C . HIS A 1 409 ? -12.225 -10.363 3.457 1.00 66.62 409 HIS A C 1
ATOM 3076 O O . HIS A 1 409 ? -12.150 -9.145 3.307 1.00 66.62 409 HIS A O 1
ATOM 3082 N N . ASP A 1 410 ? -13.197 -10.972 4.135 1.00 82.81 410 ASP A N 1
ATOM 3083 C CA . ASP A 1 410 ? -14.270 -10.269 4.828 1.00 82.81 410 ASP A CA 1
ATOM 3084 C C . ASP A 1 410 ? -13.684 -9.499 6.025 1.00 82.81 410 ASP A C 1
ATOM 3086 O O . ASP A 1 410 ? -13.242 -10.123 6.997 1.00 82.81 410 ASP A O 1
ATOM 3090 N N . PRO A 1 411 ? -13.621 -8.154 5.971 1.00 90.12 411 PRO A N 1
ATOM 3091 C CA . PRO A 1 411 ? -13.123 -7.372 7.087 1.00 90.12 411 PRO A CA 1
ATOM 3092 C C . PRO A 1 411 ? -14.091 -7.434 8.262 1.00 90.12 411 PRO A C 1
ATOM 3094 O O . PRO A 1 411 ? -15.295 -7.642 8.095 1.00 90.12 411 PRO A O 1
ATOM 3097 N N . LEU A 1 412 ? -13.563 -7.182 9.459 1.00 91.19 412 LEU A N 1
ATOM 3098 C CA . LEU A 1 412 ? -14.390 -6.985 10.634 1.00 91.19 412 LEU A CA 1
ATOM 3099 C C . LEU A 1 412 ? -15.232 -5.727 10.426 1.00 91.19 412 LEU A C 1
ATOM 3101 O O . LEU A 1 412 ? -14.727 -4.600 10.419 1.00 91.19 412 LEU A O 1
ATOM 3105 N N . LEU A 1 413 ? -16.525 -5.945 10.235 1.00 93.31 413 LEU A N 1
ATOM 3106 C CA . LEU A 1 413 ? -17.509 -4.889 10.122 1.00 93.31 413 LEU A CA 1
ATOM 3107 C C . LEU A 1 413 ? -17.892 -4.407 11.523 1.00 93.31 413 LEU A C 1
ATOM 3109 O O . LEU A 1 413 ? -18.186 -5.206 12.407 1.00 93.31 413 LEU A O 1
ATOM 3113 N N . LEU A 1 414 ? -17.899 -3.094 11.718 1.00 94.19 414 LEU A N 1
ATOM 3114 C CA . LEU A 1 414 ? -18.072 -2.423 12.998 1.00 94.19 414 LEU A CA 1
ATOM 3115 C C . LEU A 1 414 ? -19.122 -1.317 12.899 1.00 94.19 414 LEU A C 1
ATOM 3117 O O . LEU A 1 414 ? -19.221 -0.613 11.888 1.00 94.19 414 LEU A O 1
ATOM 3121 N N . GLN A 1 415 ? -19.836 -1.116 14.000 1.00 94.81 415 GLN A N 1
ATOM 3122 C CA . GLN A 1 415 ? -20.549 0.117 14.308 1.00 94.81 415 GLN A CA 1
ATOM 3123 C C . GLN A 1 415 ? -19.864 0.824 15.481 1.00 94.81 415 GLN A C 1
ATOM 3125 O O . GLN A 1 415 ? -19.338 0.185 16.397 1.00 94.81 415 GLN A O 1
ATOM 3130 N N . PHE A 1 416 ? -19.875 2.154 15.444 1.00 96.00 416 PHE A N 1
ATOM 3131 C CA . PHE A 1 416 ? -19.326 3.000 16.499 1.00 96.00 416 PHE A CA 1
ATOM 3132 C C . PHE A 1 416 ? -20.477 3.571 17.315 1.00 96.00 416 PHE A C 1
ATOM 3134 O O . PHE A 1 416 ? -21.287 4.308 16.768 1.00 96.00 416 PHE A O 1
ATOM 3141 N N . HIS A 1 417 ? -20.548 3.269 18.607 1.00 95.19 417 HIS A N 1
ATOM 3142 C CA . HIS A 1 417 ? -21.558 3.838 19.505 1.00 95.19 417 HIS A CA 1
ATOM 3143 C C . HIS A 1 417 ? -20.921 4.881 20.409 1.00 95.19 417 HIS A C 1
ATOM 3145 O O . HIS A 1 417 ? -19.932 4.588 21.087 1.00 95.19 417 HIS A O 1
ATOM 3151 N N . LYS A 1 418 ? -21.453 6.105 20.429 1.00 95.69 418 LYS A N 1
ATOM 3152 C CA . LYS A 1 418 ? -20.872 7.184 21.237 1.00 95.69 418 LYS A CA 1
ATOM 3153 C C . LYS A 1 418 ? -21.026 6.874 22.728 1.00 95.69 418 LYS A C 1
ATOM 3155 O O . LYS A 1 418 ? -22.125 6.616 23.210 1.00 95.69 418 LYS A O 1
ATOM 3160 N N . VAL A 1 419 ? -19.930 6.935 23.487 1.00 92.88 419 VAL A N 1
ATOM 3161 C CA . VAL A 1 419 ? -19.976 6.674 24.934 1.00 92.88 419 VAL A CA 1
ATOM 3162 C C . VAL A 1 419 ? -20.562 7.884 25.652 1.00 92.88 419 VAL A C 1
ATOM 3164 O O . VAL A 1 419 ? -19.959 8.960 25.693 1.00 92.88 419 VAL A O 1
ATOM 3167 N N . HIS A 1 420 ? -21.722 7.711 26.283 1.00 82.50 420 HIS A N 1
ATOM 3168 C CA . HIS A 1 420 ? -22.292 8.730 27.157 1.00 82.50 420 HIS A CA 1
ATOM 3169 C C . HIS A 1 420 ? -21.755 8.587 28.587 1.00 82.50 420 HIS A C 1
ATOM 3171 O O . HIS A 1 420 ? -21.589 7.495 29.123 1.00 82.50 420 HIS A O 1
ATOM 3177 N N . HIS A 1 421 ? -21.510 9.722 29.246 1.00 58.06 421 HIS A N 1
ATOM 3178 C CA . HIS A 1 421 ? -20.786 9.844 30.521 1.00 58.06 421 HIS A CA 1
ATOM 3179 C C . HIS A 1 421 ? -21.340 9.023 31.716 1.00 58.06 421 HIS A C 1
ATOM 3181 O O . HIS A 1 421 ? -20.724 9.025 32.783 1.00 58.06 421 HIS A O 1
ATOM 3187 N N . ARG A 1 422 ? -22.486 8.339 31.568 1.00 52.00 422 ARG A N 1
ATOM 3188 C CA . ARG A 1 422 ? -23.150 7.530 32.606 1.00 52.00 422 ARG A CA 1
ATOM 3189 C C . ARG A 1 422 ? -22.758 6.043 32.625 1.00 52.00 422 ARG A C 1
ATOM 3191 O O . ARG A 1 422 ? -23.071 5.384 33.608 1.00 52.00 422 ARG A O 1
ATOM 3198 N N . GLU A 1 423 ? -22.053 5.518 31.622 1.00 52.97 423 GLU A N 1
ATOM 3199 C CA . GLU A 1 423 ? -21.820 4.062 31.475 1.00 52.97 423 GLU A CA 1
ATOM 3200 C C . GLU A 1 423 ? -20.492 3.528 32.054 1.00 52.97 423 GLU A C 1
ATOM 3202 O O . GLU A 1 423 ? -20.136 2.372 31.853 1.00 52.97 423 GLU A O 1
ATOM 3207 N N . LYS A 1 424 ? -19.745 4.315 32.838 1.00 51.53 424 LYS A N 1
ATOM 3208 C CA . LYS A 1 424 ? -18.394 3.934 33.314 1.00 51.53 424 LYS A CA 1
ATOM 3209 C C . LYS A 1 424 ? -18.323 2.811 34.375 1.00 51.53 424 LYS A C 1
ATOM 3211 O O . LYS A 1 424 ? -17.227 2.493 34.827 1.00 51.53 424 LYS A O 1
ATOM 3216 N N . ASN A 1 425 ? -19.435 2.197 34.784 1.00 43.50 425 ASN A N 1
ATOM 3217 C CA . ASN A 1 425 ? -19.499 1.377 36.007 1.00 43.50 425 ASN A CA 1
ATOM 3218 C C . ASN A 1 425 ? -19.391 -0.156 35.815 1.00 43.50 425 ASN A C 1
ATOM 3220 O O . ASN A 1 425 ? -19.832 -0.895 36.690 1.00 43.50 425 ASN A O 1
ATOM 3224 N N . GLY A 1 426 ? -18.792 -0.660 34.729 1.00 51.34 426 GLY A N 1
ATOM 3225 C CA . GLY A 1 426 ? -18.750 -2.111 34.448 1.00 51.34 426 GLY A CA 1
ATOM 3226 C C . GLY A 1 426 ? -17.442 -2.670 33.883 1.00 51.34 426 GLY A C 1
ATOM 3227 O O . GLY A 1 426 ? -17.480 -3.681 33.192 1.00 51.34 426 GLY A O 1
ATOM 3228 N N . ILE A 1 427 ? -16.294 -2.023 34.109 1.00 53.44 427 ILE A N 1
ATOM 3229 C CA . ILE A 1 427 ? -15.070 -2.336 33.355 1.00 53.44 427 ILE A CA 1
ATOM 3230 C C . ILE A 1 427 ? -14.189 -3.366 34.088 1.00 53.44 427 ILE A C 1
ATOM 3232 O O . ILE A 1 427 ? -13.534 -3.035 35.074 1.00 53.44 427 ILE A O 1
ATOM 3236 N N . SER A 1 428 ? -14.142 -4.600 33.579 1.00 48.88 428 SER A N 1
ATOM 3237 C CA . SER A 1 428 ? -13.195 -5.660 33.972 1.00 48.88 428 SER A CA 1
ATOM 3238 C C . SER A 1 428 ? -12.512 -6.232 32.725 1.00 48.88 428 SER A C 1
ATOM 3240 O O . SER A 1 428 ? -13.117 -6.235 31.654 1.00 48.88 428 SER A O 1
ATOM 3242 N N . MET A 1 429 ? -11.269 -6.720 32.847 1.00 48.19 429 MET A N 1
ATOM 3243 C CA . MET A 1 429 ? -10.638 -7.507 31.774 1.00 48.19 429 MET A CA 1
ATOM 3244 C C . MET A 1 429 ? -11.413 -8.813 31.566 1.00 48.19 429 MET A C 1
ATOM 3246 O O . MET A 1 429 ? -11.910 -9.393 32.536 1.00 48.19 429 MET A O 1
ATOM 3250 N N . VAL A 1 430 ? -11.512 -9.245 30.307 1.00 54.28 430 VAL A N 1
ATOM 3251 C CA . VAL A 1 430 ? -11.990 -10.588 29.955 1.00 54.28 430 VAL A CA 1
ATOM 3252 C C . VAL A 1 430 ? -10.942 -11.580 30.464 1.00 54.28 430 VAL A C 1
ATOM 3254 O O . VAL A 1 430 ? -9.749 -11.368 30.241 1.00 54.28 430 VAL A O 1
ATOM 3257 N N . VAL A 1 431 ? -11.390 -12.578 31.229 1.00 42.97 431 VAL A N 1
ATOM 3258 C CA . VAL A 1 431 ? -10.534 -13.592 31.869 1.00 42.97 431 VAL A CA 1
ATOM 3259 C C . VAL A 1 431 ? -10.103 -14.642 30.864 1.00 42.97 431 VAL A C 1
ATOM 3261 O O . VAL A 1 431 ? -10.993 -15.111 30.119 1.00 42.97 431 VAL A O 1
#